Protein AF-0000000070736759 (afdb_homodimer)

Organism: Phytophthora sojae (strain P6497) (NCBI:txid1094619)

Foldseek 3Di:
DQFFCPDPVNVVLQVLQCVLVVADGDRDADDDDRNVSRQCLWFAALVVVLVSRLVVQQPDPSQQCHEAEEDAEQRLLSVLCCQQPPCGVHHAYYAYALYLNQAAQFAFLQACVDVVRLVVSVVCVVPLQDPVNNNTTHNSLRHDHLQPNVSCCVGRHRNVLSLQVDPPFDQSLQVRVLNHQAYEQEFEPAERGGVPSLSSLPKDAHRNDSSDDIGHNCRDPCNVVVRRNSVVCVVVVRYHYHYDHHYGPDDDSVVVSVVCVVTVDPPPPPD/DQFFCPDPVNVVLQVLQCVLVVADGDRDADDDDRNVSRQCLWFAALVVVLVSRLVVQQPDPSQQCHEAEEDAEQRLLSVLCCQQPPCGVHHAYYAYALYLNQAAQFAFLQACVDVVRLVVSVVCVVPLQDPVNNNTTHNSLRHDHLQPNVSCCVGRHRNVLSLQVDPPFDQSLQVRVLNHQAYEQEFEPAERGGVPSLSSLPKDAHRNDSSDDIGHNCRDPCNVVVRRNSVVCVVVVRYHYHYDHHYGPDDDSVVVSVVCVVTVDDPPPPD

Nearest PDB structures (foldseek):
  1exw-assembly1_A  TM=9.669E-01  e=1.030E-27  Bos taurus
  3gro-assembly1_B  TM=9.208E-01  e=7.139E-29  Homo sapiens
  1pja-assembly1_A  TM=8.407E-01  e=1.582E-15  Homo sapiens
  1a88-assembly1_C  TM=4.269E-01  e=1.007E-01  Streptomyces lividans
  8jgm-assembly1_F  TM=2.246E-01  e=5.727E-01  Arabidopsis thaliana

Secondary structure (DSSP, 8-state):
----TTSHHHHHHHHHHHHHHTS------SSSSHHHHHHHHHHS-HHHHHHHHHHHHHH-GGGTT-EEEEEETTHHHHHHHHHHHT-SSPEEEEEEES--TT-BSS-TT--TTSHHHHHHHHHHHHHTTSHHHHHH-GGGGGB--TT-HHHHHHH-SSHHHHTT-SSS--HHHHHHHTT-SEEEEEEETT-SSSSSGGGGGT-EEPTTSSS--EE-GGGSHHHHTTSSSHHHHHHTT-EEEEEESSSTT---HHHHHHHHHHHHS------/----TTSHHHHHHHHHHHHHHTS------SSSSHHHHHHHHHHS-HHHHHHHHHHHHHH-GGGTT-EEEEEETTHHHHHHHHHHHT-SSPEEEEEEES--TT-BSS-TT--TTSHHHHHHHHHHHHHTTSHHHHHH-GGGGGB--TT-HHHHHHH--SHHHHTT-SSS--HHHHHHHTT-SEEEEEEETT-SSSSSGGGGGT-EEPTTSSS--EE-GGGSHHHHTTSSSHHHHHHTT-EEEEEESSSTT---HHHHHHHHHHHHS------

pLDDT: mean 93.81, std 9.5, range [29.88, 98.94]

Sequence (542 aa):
MGDAAGNGGMVRIQKAIAEHLGVYVASVQLGDSVSEDVENSFFVTMNNQTDWFAKIVREDPRLTKGFNAVGFSQGNLLIRAYIERFNDPPAHNFISFHGPLAGVGGLPRCSPLNFICKEIDKLIGEAVYTQRVQDRIAQANYFRDPLRIEAYLKHAQFLPDLNNEKTPINQTYKDNFTKLQSLVLVRANKDTQVFPKESEWFGMYQDGDPYKTVLGFNETRWYQEDLFGLRTLDKAGKVHFLSTDGDHLRFSVEFLLGVVDKYFRPQIVTSMGDAAGNGGMVRIQKAIAEHLGVYVASVQLGDSVSEDVENSFFVTMNNQTDWFAKIVREDPRLTKGFNAVGFSQGNLLIRAYIERFNDPPAHNFISFHGPLAGVGGLPRCSPLNFICKEIDKLIGEAVYTQRVQDRIAQANYFRDPLRIEAYLKHAQFLPDLNNEKTPINQTYKDNFTKLQSLVLVRANKDTQVFPKESEWFGMYQDGDPYKTVLGFNETRWYQEDLFGLRTLDKAGKVHFLSTDGDHLRFSVEFLLGVVDKYFRPQIVTS

InterPro domains:
  IPR002472 Palmitoyl protein thioesterase [PR00414] (24-43)
  IPR002472 Palmitoyl protein thioesterase [PR00414] (64-80)
  IPR002472 Palmitoyl protein thioesterase [PR00414] (142-161)
  IPR002472 Palmitoyl protein thioesterase [PR00414] (195-213)
  IPR002472 Palmitoyl protein thioesterase [PR00414] (241-259)
  IPR029058 Alpha/Beta hydrolase fold [G3DSA:3.40.50.1820] (1-269)
  IPR029058 Alpha/Beta hydrolase fold [SSF53474] (3-263)

Radius of gyration: 27.68 Å; Cα contacts (8 Å, |Δi|>4): 1070; chains: 2; bounding box: 43×98×60 Å

Solvent-accessible surface area (backbone atoms only — not comparable to full-atom values): 27743 Å² total; per-residue (Å²): 118,60,68,26,43,67,34,69,70,44,45,51,49,48,50,50,50,23,64,70,70,70,48,92,67,86,72,80,57,61,59,93,42,50,67,44,15,22,48,35,57,42,46,37,29,55,58,58,52,29,53,52,50,48,50,53,50,54,69,34,78,89,32,62,90,29,41,73,43,75,28,51,30,62,48,23,49,38,53,51,46,33,32,27,73,63,36,65,44,36,55,40,26,41,36,28,40,42,12,49,65,53,23,29,54,39,55,63,72,31,55,51,84,38,66,66,35,32,53,51,35,53,55,45,58,73,46,38,44,39,69,69,41,30,59,44,30,14,66,34,18,33,49,47,43,29,80,40,51,69,53,37,65,73,46,34,41,52,41,39,62,71,51,32,72,49,86,77,66,55,65,57,26,21,62,39,44,49,60,40,64,32,39,35,28,28,27,31,71,49,32,49,51,43,27,51,48,48,3,22,54,50,5,39,52,35,76,73,31,91,67,72,50,69,34,47,51,76,66,32,66,42,30,69,66,37,38,36,19,55,37,59,31,42,76,69,68,25,56,41,83,48,70,37,79,33,37,65,92,43,73,53,69,68,57,51,51,52,53,47,55,66,66,66,47,77,76,75,71,77,123,114,59,68,25,44,67,35,68,71,43,44,51,49,48,50,50,51,22,64,72,70,71,48,91,68,86,72,80,56,59,59,93,44,49,67,43,15,22,48,35,55,42,46,36,29,54,60,58,51,28,52,52,51,47,52,54,50,54,68,34,79,89,33,61,91,27,42,74,44,74,27,51,33,62,49,23,48,38,53,51,47,33,34,27,74,66,36,65,45,36,55,40,27,40,37,27,40,42,11,49,66,52,24,27,53,39,55,62,71,30,56,53,83,39,66,68,35,34,53,51,35,53,56,46,56,73,47,39,44,39,69,68,42,31,60,43,28,16,66,34,19,34,48,44,42,29,79,41,51,67,54,36,64,72,46,34,41,54,39,38,62,71,51,32,71,48,87,77,66,53,64,57,26,20,63,38,43,47,60,39,64,32,38,36,29,26,26,31,72,48,33,49,53,42,27,50,47,48,3,21,55,50,4,38,53,35,76,72,31,89,69,73,50,69,34,46,51,75,64,31,66,44,31,70,66,37,40,37,19,56,37,60,31,43,75,70,68,26,56,41,85,48,72,37,80,33,38,66,93,44,74,54,69,66,57,52,51,51,53,47,54,65,65,66,45,78,76,76,71,77,123

Structure (mmCIF, N/CA/C/O backbone):
data_AF-0000000070736759-model_v1
#
loop_
_entity.id
_entity.type
_entity.pdbx_description
1 polymer 'Palmitoyl-protein thioesterase 1'
#
loop_
_atom_site.group_PDB
_atom_site.id
_atom_site.type_symbol
_atom_site.label_atom_id
_atom_site.label_alt_id
_atom_site.label_comp_id
_atom_site.label_asym_id
_atom_site.label_entity_id
_atom_site.label_seq_id
_atom_site.pdbx_PDB_ins_code
_atom_site.Cartn_x
_atom_site.Cartn_y
_atom_site.Cartn_z
_atom_site.occupancy
_atom_site.B_iso_or_equiv
_atom_site.auth_seq_id
_atom_site.auth_comp_id
_atom_site.auth_asym_id
_atom_site.auth_atom_id
_atom_site.pdbx_PDB_model_num
ATOM 1 N N . MET A 1 1 ? 4.504 10.898 4.738 1 54.69 1 MET A N 1
ATOM 2 C CA . MET A 1 1 ? 4.727 9.82 5.695 1 54.69 1 MET A CA 1
ATOM 3 C C . MET A 1 1 ? 6.188 9.375 5.684 1 54.69 1 MET A C 1
ATOM 5 O O . MET A 1 1 ? 6.844 9.422 4.645 1 54.69 1 MET A O 1
ATOM 9 N N . GLY A 1 2 ? 6.633 9.359 6.891 1 56.09 2 GLY A N 1
ATOM 10 C CA . GLY A 1 2 ? 7.891 8.648 7.039 1 56.09 2 GLY A CA 1
ATOM 11 C C . GLY A 1 2 ? 9.109 9.555 6.957 1 56.09 2 GLY A C 1
ATOM 12 O O . GLY A 1 2 ? 10.242 9.078 6.934 1 56.09 2 GLY A O 1
ATOM 13 N N . ASP A 1 3 ? 8.852 10.75 6.754 1 69.62 3 ASP A N 1
ATOM 14 C CA . ASP A 1 3 ? 10.047 11.586 6.812 1 69.62 3 ASP A CA 1
ATOM 15 C C . ASP A 1 3 ? 10.352 12 8.25 1 69.62 3 ASP A C 1
ATOM 17 O O . ASP A 1 3 ? 9.5 11.898 9.133 1 69.62 3 ASP A O 1
ATOM 21 N N . ALA A 1 4 ? 11.633 12.156 8.547 1 73.88 4 ALA A N 1
ATOM 22 C CA . ALA A 1 4 ? 12.125 12.539 9.867 1 73.88 4 ALA A CA 1
ATOM 23 C C . ALA A 1 4 ? 12.867 13.875 9.805 1 73.88 4 ALA A C 1
ATOM 25 O O . ALA A 1 4 ? 13.555 14.164 8.828 1 73.88 4 ALA A O 1
ATOM 26 N N . ALA A 1 5 ? 12.711 14.547 10.852 1 80 5 ALA A N 1
ATOM 27 C CA . ALA A 1 5 ? 13.367 15.844 10.984 1 80 5 ALA A CA 1
ATOM 28 C C . ALA A 1 5 ? 14.867 15.727 10.734 1 80 5 ALA A C 1
ATOM 30 O O . ALA A 1 5 ? 15.484 16.641 10.172 1 80 5 ALA A O 1
ATOM 31 N N . GLY A 1 6 ? 15.359 14.633 11.07 1 79.12 6 GLY A N 1
ATOM 32 C CA . GLY A 1 6 ? 16.797 14.453 10.984 1 79.12 6 GLY A CA 1
ATOM 33 C C . GLY A 1 6 ? 17.25 13.844 9.672 1 79.12 6 GLY A C 1
ATOM 34 O O . GLY A 1 6 ? 18.438 13.586 9.469 1 79.12 6 GLY A O 1
ATOM 35 N N . ASN A 1 7 ? 16.344 13.57 8.852 1 82.38 7 ASN A N 1
ATOM 36 C CA . ASN A 1 7 ? 16.75 13.047 7.551 1 82.38 7 ASN A CA 1
ATOM 37 C C . ASN A 1 7 ? 17.484 14.094 6.727 1 82.38 7 ASN A C 1
ATOM 39 O O . ASN A 1 7 ? 17.297 15.297 6.914 1 82.38 7 ASN A O 1
ATOM 43 N N . GLY A 1 8 ? 18.359 13.68 5.832 1 81.06 8 GLY A N 1
ATOM 44 C CA . GLY A 1 8 ? 19.219 14.562 5.051 1 81.06 8 GLY A CA 1
ATOM 45 C C . GLY A 1 8 ? 18.453 15.68 4.367 1 81.06 8 GLY A C 1
ATOM 46 O O . GLY A 1 8 ? 18.875 16.844 4.402 1 81.06 8 GLY A O 1
ATOM 47 N N . GLY A 1 9 ? 17.422 15.367 3.752 1 83.19 9 GLY A N 1
ATOM 48 C CA . GLY A 1 9 ? 16.625 16.375 3.08 1 83.19 9 GLY A CA 1
ATOM 49 C C . GLY A 1 9 ? 16.109 17.453 4.016 1 83.19 9 GLY A C 1
ATOM 50 O O . GLY A 1 9 ? 16.219 18.641 3.715 1 83.19 9 GLY A O 1
ATOM 51 N N . MET A 1 10 ? 15.672 17.094 5.18 1 87.81 10 MET A N 1
ATOM 52 C CA . MET A 1 10 ? 15.125 18.047 6.145 1 87.81 10 MET A CA 1
ATOM 53 C C . MET A 1 10 ? 16.234 18.891 6.758 1 87.81 10 MET A C 1
ATOM 55 O O . MET A 1 10 ? 16.047 20.094 7.008 1 87.81 10 MET A O 1
ATOM 59 N N . VAL A 1 11 ? 17.312 18.297 7.051 1 89 11 VAL A N 1
ATOM 60 C CA . VAL A 1 11 ? 18.453 19.031 7.59 1 89 11 VAL A CA 1
ATOM 61 C C . VAL A 1 11 ? 18.891 20.094 6.59 1 89 11 VAL A C 1
ATOM 63 O O . VAL A 1 11 ? 19.203 21.234 6.973 1 89 11 VAL A O 1
ATOM 66 N N . ARG A 1 12 ? 18.984 19.703 5.383 1 90.38 12 ARG A N 1
ATOM 67 C CA . ARG A 1 12 ? 19.359 20.641 4.332 1 90.38 12 ARG A CA 1
ATOM 68 C C . ARG A 1 12 ? 18.375 21.812 4.27 1 90.38 12 ARG A C 1
ATOM 70 O O . ARG A 1 12 ? 18.781 22.969 4.109 1 90.38 12 ARG A O 1
ATOM 77 N N . ILE A 1 13 ? 17.156 21.547 4.363 1 93.12 13 ILE A N 1
ATOM 78 C CA . ILE A 1 13 ? 16.109 22.562 4.324 1 93.12 13 ILE A CA 1
ATOM 79 C C . ILE A 1 13 ? 16.25 23.5 5.527 1 93.12 13 ILE A C 1
ATOM 81 O O . ILE A 1 13 ? 16.188 24.719 5.387 1 93.12 13 ILE A O 1
ATOM 85 N N . GLN A 1 14 ? 16.406 22.891 6.695 1 93.81 14 GLN A N 1
ATOM 86 C CA . GLN A 1 14 ? 16.578 23.672 7.914 1 93.81 14 GLN A CA 1
ATOM 87 C C . GLN A 1 14 ? 17.75 24.641 7.777 1 93.81 14 GLN A C 1
ATOM 89 O O . GLN A 1 14 ? 17.625 25.828 8.078 1 93.81 14 GLN A O 1
ATOM 94 N N . LYS A 1 15 ? 18.828 24.172 7.312 1 94.88 15 LYS A N 1
ATOM 95 C CA . LYS A 1 15 ? 20.031 24.984 7.156 1 94.88 15 LYS A CA 1
ATOM 96 C C . LYS A 1 15 ? 19.828 26.078 6.117 1 94.88 15 LYS A C 1
ATOM 98 O O . LYS A 1 15 ? 20.25 27.219 6.316 1 94.88 15 LYS A O 1
ATOM 103 N N . ALA A 1 16 ? 19.219 25.703 5.066 1 95.69 16 ALA A N 1
ATOM 104 C CA . ALA A 1 16 ? 18.984 26.656 3.99 1 95.69 16 ALA A CA 1
ATOM 105 C C . ALA A 1 16 ? 18.141 27.828 4.473 1 95.69 16 ALA A C 1
ATOM 107 O O . ALA A 1 16 ? 18.438 28.984 4.176 1 95.69 16 ALA A O 1
ATOM 108 N N . ILE A 1 17 ? 17.109 27.531 5.176 1 95.38 17 ILE A N 1
ATOM 109 C CA . ILE A 1 17 ? 16.234 28.578 5.68 1 95.38 17 ILE A CA 1
ATOM 110 C C . ILE A 1 17 ? 16.969 29.438 6.699 1 95.38 17 ILE A C 1
ATOM 112 O O . ILE A 1 17 ? 16.906 30.672 6.656 1 95.38 17 ILE A O 1
ATOM 116 N N . ALA A 1 18 ? 17.688 28.781 7.641 1 95.62 18 ALA A N 1
ATOM 117 C CA . ALA A 1 18 ? 18.422 29.484 8.68 1 95.62 18 ALA A CA 1
ATOM 118 C C . ALA A 1 18 ? 19.438 30.453 8.078 1 95.62 18 ALA A C 1
ATOM 120 O O . ALA A 1 18 ? 19.531 31.594 8.508 1 95.62 18 ALA A O 1
ATOM 121 N N . GLU A 1 19 ? 20.125 29.984 7.129 1 95.75 19 GLU A N 1
ATOM 122 C CA . GLU A 1 19 ? 21.141 30.797 6.473 1 95.75 19 GLU A CA 1
ATOM 123 C C . GLU A 1 19 ? 20.5 31.922 5.664 1 95.75 19 GLU A C 1
ATOM 125 O O . GLU A 1 19 ? 20.984 33.062 5.664 1 95.75 19 GLU A O 1
ATOM 130 N N . HIS A 1 20 ? 19.5 31.594 5.02 1 94.62 20 HIS A N 1
ATOM 131 C CA . HIS A 1 20 ? 18.844 32.562 4.133 1 94.62 20 HIS A CA 1
ATOM 132 C C . HIS A 1 20 ? 18.203 33.688 4.918 1 94.62 20 HIS A C 1
ATOM 134 O O . HIS A 1 20 ? 18.297 34.844 4.516 1 94.62 20 HIS A O 1
ATOM 140 N N . LEU A 1 21 ? 17.578 33.438 6.012 1 94.62 21 LEU A N 1
ATOM 141 C CA . LEU A 1 21 ? 16.859 34.438 6.793 1 94.62 21 LEU A CA 1
ATOM 142 C C . LEU A 1 21 ? 17.734 34.938 7.93 1 94.62 21 LEU A C 1
ATOM 144 O O . LEU A 1 21 ? 17.422 36 8.523 1 94.62 21 LEU A O 1
ATOM 148 N N . GLY A 1 22 ? 18.797 34.25 8.281 1 94.38 22 GLY A N 1
ATOM 149 C CA . GLY A 1 22 ? 19.641 34.625 9.406 1 94.38 22 GLY A CA 1
ATOM 150 C C . GLY A 1 22 ? 18.953 34.5 10.742 1 94.38 22 GLY A C 1
ATOM 151 O O . GLY A 1 22 ? 19.062 35.375 11.602 1 94.38 22 GLY A O 1
ATOM 152 N N . VAL A 1 23 ? 18.156 33.438 10.852 1 94.19 23 VAL A N 1
ATOM 153 C CA . VAL A 1 23 ? 17.375 33.25 12.078 1 94.19 23 VAL A CA 1
ATOM 154 C C . VAL A 1 23 ? 17.578 31.844 12.625 1 94.19 23 VAL A C 1
ATOM 156 O O . VAL A 1 23 ? 18.156 30.984 11.961 1 94.19 23 VAL A O 1
ATOM 159 N N . TYR A 1 24 ? 17.094 31.641 13.836 1 95.75 24 TYR A N 1
ATOM 160 C CA . TYR A 1 24 ? 17.031 30.312 14.453 1 95.75 24 TYR A CA 1
ATOM 161 C C . TYR A 1 24 ? 15.922 29.484 13.828 1 95.75 24 TYR A C 1
ATOM 163 O O . TYR A 1 24 ? 14.805 29.969 13.641 1 95.75 24 TYR A O 1
ATOM 171 N N . VAL A 1 25 ? 16.266 28.328 13.453 1 95.5 25 VAL A N 1
ATOM 172 C CA . VAL A 1 25 ? 15.289 27.391 12.922 1 95.5 25 VAL A CA 1
ATOM 173 C C . VAL A 1 25 ? 15.32 26.094 13.719 1 95.5 25 VAL A C 1
ATOM 175 O O . VAL A 1 25 ? 16.359 25.422 13.789 1 95.5 25 VAL A O 1
ATOM 178 N N . ALA A 1 26 ? 14.188 25.766 14.312 1 94.19 26 ALA A N 1
ATOM 179 C CA . ALA A 1 26 ? 14.039 24.5 15.031 1 94.19 26 ALA A CA 1
ATOM 180 C C . ALA A 1 26 ? 13.438 23.422 14.125 1 94.19 26 ALA A C 1
ATOM 182 O O . ALA A 1 26 ? 12.445 23.672 13.438 1 94.19 26 ALA A O 1
ATOM 183 N N . SER A 1 27 ? 14.094 22.312 14.023 1 92.44 27 SER A N 1
ATOM 184 C CA . SER A 1 27 ? 13.508 21.125 13.414 1 92.44 27 SER A CA 1
ATOM 185 C C . SER A 1 27 ? 12.938 20.172 14.461 1 92.44 27 SER A C 1
ATOM 187 O O . SER A 1 27 ? 13.68 19.641 15.289 1 92.44 27 SER A O 1
ATOM 189 N N . VAL A 1 28 ? 11.68 19.953 14.445 1 91.62 28 VAL A N 1
ATOM 190 C CA . VAL A 1 28 ? 11.023 19.219 15.523 1 91.62 28 VAL A CA 1
ATOM 191 C C . VAL A 1 28 ? 11.039 17.734 15.219 1 91.62 28 VAL A C 1
ATOM 193 O O . VAL A 1 28 ? 10.398 17.281 14.266 1 91.62 28 VAL A O 1
ATOM 196 N N . GLN A 1 29 ? 11.742 17.016 15.945 1 89.81 29 GLN A N 1
ATOM 197 C CA . GLN A 1 29 ? 11.836 15.562 15.906 1 89.81 29 GLN A CA 1
ATOM 198 C C . GLN A 1 29 ? 10.992 14.922 17.016 1 89.81 29 GLN A C 1
ATOM 200 O O . GLN A 1 29 ? 11.133 15.273 18.188 1 89.81 29 GLN A O 1
ATOM 205 N N . LEU A 1 30 ? 10.148 14.094 16.688 1 92.69 30 LEU A N 1
ATOM 206 C CA . LEU A 1 30 ? 9.328 13.391 17.656 1 92.69 30 LEU A CA 1
ATOM 207 C C . LEU A 1 30 ? 9.914 12.023 17.984 1 92.69 30 LEU A C 1
ATOM 209 O O . LEU A 1 30 ? 9.5 11.016 17.406 1 92.69 30 LEU A O 1
ATOM 213 N N . GLY A 1 31 ? 10.672 11.922 18.922 1 90.38 31 GLY A N 1
ATOM 214 C CA . GLY A 1 31 ? 11.453 10.758 19.312 1 90.38 31 GLY A CA 1
ATOM 215 C C . GLY A 1 31 ? 12.922 11.07 19.531 1 90.38 31 GLY A C 1
ATOM 216 O O . GLY A 1 31 ? 13.367 12.195 19.266 1 90.38 31 GLY A O 1
ATOM 217 N N . ASP A 1 32 ? 13.695 10.086 19.875 1 90.25 32 ASP A N 1
ATOM 218 C CA . ASP A 1 32 ? 15.062 10.32 20.312 1 90.25 32 ASP A CA 1
ATOM 219 C C . ASP A 1 32 ? 16.062 10.062 19.188 1 90.25 32 ASP A C 1
ATOM 221 O O . ASP A 1 32 ? 17.266 10.227 19.359 1 90.25 32 ASP A O 1
ATOM 225 N N . SER A 1 33 ? 15.617 9.625 18.078 1 90.31 33 SER A N 1
ATOM 226 C CA . SER A 1 33 ? 16.469 9.344 16.938 1 90.31 33 SER A CA 1
ATOM 227 C C . SER A 1 33 ? 15.711 9.539 15.625 1 90.31 33 SER A C 1
ATOM 229 O O . SER A 1 33 ? 14.484 9.688 15.625 1 90.31 33 SER A O 1
ATOM 231 N N . VAL A 1 34 ? 16.438 9.586 14.57 1 86.94 34 VAL A N 1
ATOM 232 C CA . VAL A 1 34 ? 15.844 9.711 13.242 1 86.94 34 VAL A CA 1
ATOM 233 C C . VAL A 1 34 ? 14.914 8.523 12.977 1 86.94 34 VAL A C 1
ATOM 235 O O . VAL A 1 34 ? 13.789 8.703 12.5 1 86.94 34 VAL A O 1
ATOM 238 N N . SER A 1 35 ? 15.344 7.391 13.328 1 85.12 35 SER A N 1
ATOM 239 C CA . SER A 1 35 ? 14.562 6.176 13.125 1 85.12 35 SER A CA 1
ATOM 240 C C . SER A 1 35 ? 13.273 6.211 13.945 1 85.12 35 SER A C 1
ATOM 242 O O . SER A 1 35 ? 12.211 5.832 13.453 1 85.12 35 SER A O 1
ATOM 244 N N . GLU A 1 36 ? 13.391 6.586 15.133 1 88.94 36 GLU A N 1
ATOM 245 C CA . GLU A 1 36 ? 12.211 6.66 15.992 1 88.94 36 GLU A CA 1
ATOM 246 C C . GLU A 1 36 ? 11.227 7.715 15.492 1 88.94 36 GLU A C 1
ATOM 248 O O . GLU A 1 36 ? 10.016 7.543 15.609 1 88.94 36 GLU A O 1
ATOM 253 N N . ASP A 1 37 ? 11.766 8.797 15.023 1 91.81 37 ASP A N 1
ATOM 254 C CA . ASP A 1 37 ? 10.922 9.844 14.461 1 91.81 37 ASP A CA 1
ATOM 255 C C . ASP A 1 37 ? 10.086 9.305 13.297 1 91.81 37 ASP A C 1
ATOM 257 O O . ASP A 1 37 ? 8.883 9.555 13.227 1 91.81 37 ASP A O 1
ATOM 261 N N . VAL A 1 38 ? 10.695 8.547 12.469 1 89.12 38 VAL A N 1
ATOM 262 C CA . VAL A 1 38 ? 10 7.938 11.344 1 89.12 38 VAL A CA 1
ATOM 263 C C . VAL A 1 38 ? 8.93 6.973 11.859 1 89.12 38 VAL A C 1
ATOM 265 O O . VAL A 1 38 ? 7.777 7.027 11.422 1 89.12 38 VAL A O 1
ATOM 268 N N . GLU A 1 39 ? 9.328 6.109 12.766 1 88.69 39 GLU A N 1
ATOM 269 C CA . GLU A 1 39 ? 8.398 5.137 13.328 1 88.69 39 GLU A CA 1
ATOM 270 C C . GLU A 1 39 ? 7.195 5.824 13.969 1 88.69 39 GLU A C 1
ATOM 272 O O . GLU A 1 39 ? 6.055 5.41 13.766 1 88.69 39 GLU A O 1
ATOM 277 N N . ASN A 1 40 ? 7.516 6.844 14.711 1 92.25 40 ASN A N 1
ATOM 278 C CA . ASN A 1 40 ? 6.453 7.555 15.414 1 92.25 40 ASN A CA 1
ATOM 279 C C . ASN A 1 40 ? 5.496 8.242 14.445 1 92.25 40 ASN A C 1
ATOM 281 O O . ASN A 1 40 ? 4.301 8.352 14.719 1 92.25 40 ASN A O 1
ATOM 285 N N . SER A 1 41 ? 6.055 8.656 13.367 1 93.81 41 SER A N 1
ATOM 286 C CA . SER A 1 41 ? 5.207 9.305 12.367 1 93.81 41 SER A CA 1
ATOM 287 C C . SER A 1 41 ? 4.172 8.328 11.812 1 93.81 41 SER A C 1
ATOM 289 O O . SER A 1 41 ? 3.152 8.75 11.258 1 93.81 41 SER A O 1
ATOM 291 N N . PHE A 1 42 ? 4.344 7.027 12.023 1 92.75 42 PHE A N 1
ATOM 292 C CA . PHE A 1 42 ? 3.424 6.02 11.516 1 92.75 42 PHE A CA 1
ATOM 293 C C . PHE A 1 42 ? 2.586 5.434 12.648 1 92.75 42 PHE A C 1
ATOM 295 O O . PHE A 1 42 ? 1.412 5.109 12.453 1 92.75 42 PHE A O 1
ATOM 302 N N . PHE A 1 43 ? 3.168 5.309 13.844 1 93.06 43 PHE A N 1
ATOM 303 C CA . PHE A 1 43 ? 2.566 4.371 14.781 1 93.06 43 PHE A CA 1
ATOM 304 C C . PHE A 1 43 ? 2.205 5.07 16.094 1 93.06 43 PHE A C 1
ATOM 306 O O . PHE A 1 43 ? 1.794 4.426 17.047 1 93.06 43 PHE A O 1
ATOM 313 N N . VAL A 1 44 ? 2.453 6.336 16.156 1 95.44 44 VAL A N 1
ATOM 314 C CA . VAL A 1 44 ? 1.936 7.156 17.234 1 95.44 44 VAL A CA 1
ATOM 315 C C . VAL A 1 44 ? 0.756 7.992 16.75 1 95.44 44 VAL A C 1
ATOM 317 O O . VAL A 1 44 ? 0.802 8.547 15.641 1 95.44 44 VAL A O 1
ATOM 320 N N . THR A 1 45 ? -0.301 8.039 17.5 1 97.62 45 THR A N 1
ATOM 321 C CA . THR A 1 45 ? -1.514 8.734 17.078 1 97.62 45 THR A CA 1
ATOM 322 C C . THR A 1 45 ? -1.229 10.203 16.781 1 97.62 45 THR A C 1
ATOM 324 O O . THR A 1 45 ? -0.337 10.797 17.391 1 97.62 45 THR A O 1
ATOM 327 N N . MET A 1 46 ? -1.988 10.781 15.93 1 98.12 46 MET A N 1
ATOM 328 C CA . MET A 1 46 ? -1.816 12.188 15.594 1 98.12 46 MET A CA 1
ATOM 329 C C . MET A 1 46 ? -2.01 13.07 16.828 1 98.12 46 MET A C 1
ATOM 331 O O . MET A 1 46 ? -1.335 14.086 16.969 1 98.12 46 MET A O 1
ATOM 335 N N . ASN A 1 47 ? -2.934 12.688 17.688 1 98.56 47 ASN A N 1
ATOM 336 C CA . ASN A 1 47 ? -3.129 13.438 18.922 1 98.56 47 ASN A CA 1
ATOM 337 C C . ASN A 1 47 ? -1.867 13.445 19.781 1 98.56 47 ASN A C 1
ATOM 339 O O . ASN A 1 47 ? -1.435 14.5 20.25 1 98.56 47 ASN A O 1
ATOM 343 N N . ASN A 1 48 ? -1.289 12.266 19.969 1 98.31 48 ASN A N 1
ATOM 344 C CA . ASN A 1 48 ? -0.074 12.188 20.766 1 98.31 48 ASN A CA 1
ATOM 345 C C . ASN A 1 48 ? 1.085 12.93 20.109 1 98.31 48 ASN A C 1
ATOM 347 O O . ASN A 1 48 ? 1.861 13.602 20.797 1 98.31 48 ASN A O 1
ATOM 351 N N . GLN A 1 49 ? 1.233 12.82 18.859 1 97.5 49 GLN A N 1
ATOM 352 C CA . GLN A 1 49 ? 2.264 13.562 18.141 1 97.5 49 GLN A CA 1
ATOM 353 C C . GLN A 1 49 ? 2.094 15.062 18.344 1 97.5 49 GLN A C 1
ATOM 355 O O . GLN A 1 49 ? 3.074 15.781 18.547 1 97.5 49 GLN A O 1
ATOM 360 N N . THR A 1 50 ? 0.866 15.508 18.266 1 98.31 50 THR A N 1
ATOM 361 C CA . THR A 1 50 ? 0.57 16.922 18.453 1 98.31 50 THR A CA 1
ATOM 362 C C . THR A 1 50 ? 0.971 17.375 19.859 1 98.31 50 THR A C 1
ATOM 364 O O . THR A 1 50 ? 1.57 18.438 20.031 1 98.31 50 THR A O 1
ATOM 367 N N . ASP A 1 51 ? 0.64 16.578 20.812 1 98.31 51 ASP A N 1
ATOM 368 C CA . ASP A 1 51 ? 1.001 16.891 22.203 1 98.31 51 ASP A CA 1
ATOM 369 C C . ASP A 1 51 ? 2.516 17 22.359 1 98.31 51 ASP A C 1
ATOM 371 O O . ASP A 1 51 ? 3.016 17.891 23.031 1 98.31 51 ASP A O 1
ATOM 375 N N . TRP A 1 52 ? 3.209 16.062 21.812 1 97.56 52 TRP A N 1
ATOM 376 C CA . TRP A 1 52 ? 4.664 16.094 21.875 1 97.56 52 TRP A CA 1
ATOM 377 C C . TRP A 1 52 ? 5.223 17.328 21.188 1 97.56 52 TRP A C 1
ATOM 379 O O . TRP A 1 52 ? 6.125 17.984 21.703 1 97.56 52 TRP A O 1
ATOM 389 N N . PHE A 1 53 ? 4.727 17.609 20.031 1 97.38 53 PHE A N 1
ATOM 390 C CA . PHE A 1 53 ? 5.125 18.797 19.297 1 97.38 53 PHE A CA 1
ATOM 391 C C . PHE A 1 53 ? 4.93 20.047 20.156 1 97.38 53 PHE A C 1
ATOM 393 O O . PHE A 1 53 ? 5.84 20.875 20.266 1 97.38 53 PHE A O 1
ATOM 400 N N . ALA A 1 54 ? 3.771 20.203 20.734 1 98.19 54 ALA A N 1
ATOM 401 C CA . ALA A 1 54 ? 3.443 21.359 21.547 1 98.19 54 ALA A CA 1
ATOM 402 C C . ALA A 1 54 ? 4.402 21.5 22.734 1 98.19 54 ALA A C 1
ATOM 404 O O . ALA A 1 54 ? 4.836 22.594 23.078 1 98.19 54 ALA A O 1
ATOM 405 N N . LYS A 1 55 ? 4.684 20.359 23.312 1 97.69 55 LYS A N 1
ATOM 406 C CA . LYS A 1 55 ? 5.613 20.359 24.438 1 97.69 55 LYS A CA 1
ATOM 407 C C . LYS A 1 55 ? 6.992 20.844 24.016 1 97.69 55 LYS A C 1
ATOM 409 O O . LYS A 1 55 ? 7.598 21.688 24.688 1 97.69 55 LYS A O 1
ATOM 414 N N . ILE A 1 56 ? 7.473 20.375 22.938 1 96.62 56 ILE A N 1
ATOM 415 C CA . ILE A 1 56 ? 8.789 20.734 22.422 1 96.62 56 ILE A CA 1
ATOM 416 C C . ILE A 1 56 ? 8.828 22.234 22.125 1 96.62 56 ILE A C 1
ATOM 418 O O . ILE A 1 56 ? 9.781 22.922 22.5 1 96.62 56 ILE A O 1
ATOM 422 N N . VAL A 1 57 ? 7.828 22.75 21.469 1 97.25 57 VAL A N 1
ATOM 423 C CA . VAL A 1 57 ? 7.75 24.156 21.109 1 97.25 57 VAL A CA 1
ATOM 424 C C . VAL A 1 57 ? 7.711 25.031 22.359 1 97.25 57 VAL A C 1
ATOM 426 O O . VAL A 1 57 ? 8.43 26.016 22.453 1 97.25 57 VAL A O 1
ATOM 429 N N . ARG A 1 58 ? 6.945 24.594 23.297 1 96.88 58 ARG A N 1
ATOM 430 C CA . ARG A 1 58 ? 6.758 25.375 24.516 1 96.88 58 ARG A CA 1
ATOM 431 C C . ARG A 1 58 ? 8.047 25.438 25.328 1 96.88 58 ARG A C 1
ATOM 433 O O . ARG A 1 58 ? 8.32 26.422 26 1 96.88 58 ARG A O 1
ATOM 440 N N . GLU A 1 59 ? 8.828 24.391 25.234 1 97 59 GLU A N 1
ATOM 441 C CA . GLU A 1 59 ? 10.016 24.281 26.078 1 97 59 GLU A CA 1
ATOM 442 C C . GLU A 1 59 ? 11.227 24.938 25.422 1 97 59 GLU A C 1
ATOM 444 O O . GLU A 1 59 ? 12.266 25.109 26.047 1 97 59 GLU A O 1
ATOM 449 N N . ASP A 1 60 ? 11.141 25.328 24.203 1 96.75 60 ASP A N 1
ATOM 450 C CA . ASP A 1 60 ? 12.234 26 23.5 1 96.75 60 ASP A CA 1
ATOM 451 C C . ASP A 1 60 ? 12.25 27.5 23.828 1 96.75 60 ASP A C 1
ATOM 453 O O . ASP A 1 60 ? 11.391 28.25 23.375 1 96.75 60 ASP A O 1
ATOM 457 N N . PRO A 1 61 ? 13.219 27.953 24.5 1 96.69 61 PRO A N 1
ATOM 458 C CA . PRO A 1 61 ? 13.234 29.359 24.906 1 96.69 61 PRO A CA 1
ATOM 459 C C . PRO A 1 61 ? 13.352 30.328 23.734 1 96.69 61 PRO A C 1
ATOM 461 O O . PRO A 1 61 ? 12.992 31.5 23.844 1 96.69 61 PRO A O 1
ATOM 464 N N . ARG A 1 62 ? 13.805 29.875 22.594 1 96.31 62 ARG A N 1
ATOM 465 C CA . ARG A 1 62 ? 14.016 30.75 21.438 1 96.31 62 ARG A CA 1
ATOM 466 C C . ARG A 1 62 ? 12.719 30.938 20.656 1 96.31 62 ARG A C 1
ATOM 468 O O . ARG A 1 62 ? 12.656 31.781 19.766 1 96.31 62 ARG A O 1
ATOM 475 N N . LEU A 1 63 ? 11.57 30.188 21.109 1 96.94 63 LEU A N 1
ATOM 476 C CA . LEU A 1 63 ? 10.305 30.281 20.391 1 96.94 63 LEU A CA 1
ATOM 477 C C . LEU A 1 63 ? 9.242 30.969 21.234 1 96.94 63 LEU A C 1
ATOM 479 O O . LEU A 1 63 ? 8.094 31.109 20.797 1 96.94 63 LEU A O 1
ATOM 483 N N . THR A 1 64 ? 9.562 31.516 22.375 1 95.12 64 THR A N 1
ATOM 484 C CA . THR A 1 64 ? 8.609 31.953 23.375 1 95.12 64 THR A CA 1
ATOM 485 C C . THR A 1 64 ? 7.832 33.188 22.891 1 95.12 64 THR A C 1
ATOM 487 O O . THR A 1 64 ? 6.711 33.438 23.344 1 95.12 64 THR A O 1
ATOM 490 N N . LYS A 1 65 ? 8.352 34 22.078 1 94.25 65 LYS A N 1
ATOM 491 C CA . LYS A 1 65 ? 7.691 35.188 21.594 1 94.25 65 LYS A CA 1
ATOM 492 C C . LYS A 1 65 ? 6.895 34.938 20.328 1 94.25 65 LYS A C 1
ATOM 494 O O . LYS A 1 65 ? 6.371 35.844 19.703 1 94.25 65 LYS A O 1
ATOM 499 N N . GLY A 1 66 ? 6.867 33.688 19.938 1 96.88 66 GLY A N 1
ATOM 500 C CA . GLY A 1 66 ? 6.211 33.312 18.703 1 96.88 66 GLY A CA 1
ATOM 501 C C . GLY A 1 66 ? 7.184 32.844 17.625 1 96.88 66 GLY A C 1
ATOM 502 O O . GLY A 1 66 ? 8.398 32.969 17.797 1 96.88 66 GLY A O 1
ATOM 503 N N . PHE A 1 67 ? 6.648 32.312 16.578 1 97.12 67 PHE A N 1
ATOM 504 C CA . PHE A 1 67 ? 7.5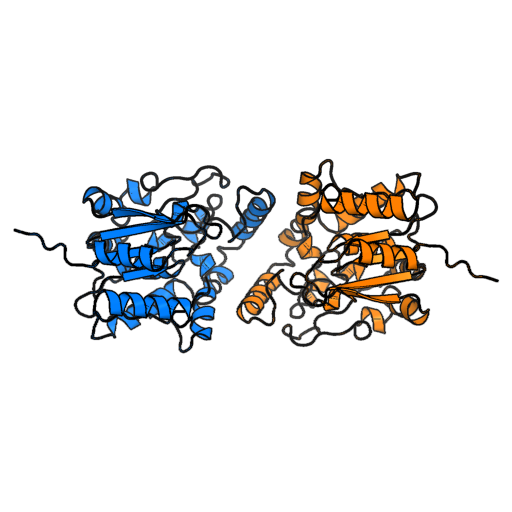08 31.766 15.523 1 97.12 67 PHE A CA 1
ATOM 505 C C . PHE A 1 67 ? 6.742 31.641 14.219 1 97.12 67 PHE A C 1
ATOM 507 O O . PHE A 1 67 ? 5.52 31.781 14.188 1 97.12 67 PHE A O 1
ATOM 514 N N . ASN A 1 68 ? 7.438 31.547 13.164 1 97.56 68 ASN A N 1
ATOM 515 C CA . ASN A 1 68 ? 6.902 31.141 11.867 1 97.56 68 ASN A CA 1
ATOM 516 C C . ASN A 1 68 ? 7.066 29.641 11.633 1 97.56 68 ASN A C 1
ATOM 518 O O . ASN A 1 68 ? 8.07 29.047 12.047 1 97.56 68 ASN A O 1
ATOM 522 N N . ALA A 1 69 ? 6.055 29.078 11.023 1 97.81 69 ALA A N 1
ATOM 523 C CA . ALA A 1 69 ? 6.082 27.625 10.867 1 97.81 69 ALA A CA 1
ATOM 524 C C . ALA A 1 69 ? 6.047 27.234 9.391 1 97.81 69 ALA A C 1
ATOM 526 O O . ALA A 1 69 ? 5.324 27.844 8.602 1 97.81 69 ALA A O 1
ATOM 527 N N . VAL A 1 70 ? 6.816 26.25 9.047 1 97.56 70 VAL A N 1
ATOM 528 C CA . VAL A 1 70 ? 6.754 25.578 7.762 1 97.56 70 VAL A CA 1
ATOM 529 C C . VAL A 1 70 ? 6.566 24.078 7.984 1 97.56 70 VAL A C 1
ATOM 531 O O . VAL A 1 70 ? 7.277 23.469 8.789 1 97.56 70 VAL A O 1
ATOM 534 N N . GLY A 1 71 ? 5.617 23.547 7.355 1 96.69 71 GLY A N 1
ATOM 535 C CA . GLY A 1 71 ? 5.375 22.109 7.461 1 96.69 71 GLY A CA 1
ATOM 536 C C . GLY A 1 71 ? 5.457 21.391 6.129 1 96.69 71 GLY A C 1
ATOM 537 O O . GLY A 1 71 ? 5.312 22.016 5.07 1 96.69 71 GLY A O 1
ATOM 538 N N . PHE A 1 72 ? 5.691 20.109 6.254 1 96.25 72 PHE A N 1
ATOM 539 C CA . PHE A 1 72 ? 5.773 19.25 5.078 1 96.25 72 PHE A CA 1
ATOM 540 C C . PHE A 1 72 ? 4.926 18 5.262 1 96.25 72 PHE A C 1
ATOM 542 O O . PHE A 1 72 ? 4.965 17.375 6.316 1 96.25 72 PHE A O 1
ATOM 549 N N . SER A 1 73 ? 4.145 17.641 4.234 1 96.69 73 SER A N 1
ATOM 550 C CA . SER A 1 73 ? 3.354 16.422 4.227 1 96.69 73 SER A CA 1
ATOM 551 C C . SER A 1 73 ? 2.555 16.266 5.516 1 96.69 73 SER A C 1
ATOM 553 O O . SER A 1 73 ? 1.796 17.156 5.891 1 96.69 73 SER A O 1
ATOM 555 N N . GLN A 1 74 ? 2.643 15.188 6.273 1 96.44 74 GLN A N 1
ATOM 556 C CA . GLN A 1 74 ? 1.904 14.906 7.5 1 96.44 74 GLN A CA 1
ATOM 557 C C . GLN A 1 74 ? 2.205 15.945 8.57 1 96.44 74 GLN A C 1
ATOM 559 O O . GLN A 1 74 ? 1.348 16.266 9.398 1 96.44 74 GLN A O 1
ATOM 564 N N . GLY A 1 75 ? 3.393 16.516 8.562 1 96.5 75 GLY A N 1
ATOM 565 C CA . GLY A 1 75 ? 3.779 17.516 9.547 1 96.5 75 GLY A CA 1
ATOM 566 C C . GLY A 1 75 ? 2.867 18.734 9.547 1 96.5 75 GLY A C 1
ATOM 567 O O . GLY A 1 75 ? 2.725 19.406 10.57 1 96.5 75 GLY A O 1
ATOM 568 N N . ASN A 1 76 ? 2.266 19 8.453 1 98.12 76 ASN A N 1
ATOM 569 C CA . ASN A 1 76 ? 1.358 20.141 8.359 1 98.12 76 ASN A CA 1
ATOM 570 C C . ASN A 1 76 ? 0.137 19.969 9.25 1 98.12 76 ASN A C 1
ATOM 572 O O . ASN A 1 76 ? -0.391 20.938 9.797 1 98.12 76 ASN A O 1
ATOM 576 N N . LEU A 1 77 ? -0.303 18.719 9.367 1 98.5 77 LEU A N 1
ATOM 577 C CA . LEU A 1 77 ? -1.436 18.438 10.242 1 98.5 77 LEU A CA 1
ATOM 578 C C . LEU A 1 77 ? -1.064 18.672 11.703 1 98.5 77 LEU A C 1
ATOM 580 O O . LEU A 1 77 ? -1.895 19.125 12.492 1 98.5 77 LEU A O 1
ATOM 584 N N . LEU A 1 78 ? 0.179 18.438 12.055 1 97.88 78 LEU A N 1
ATOM 585 C CA . LEU A 1 78 ? 0.638 18.688 13.414 1 97.88 78 LEU A CA 1
ATOM 586 C C . LEU A 1 78 ? 0.68 20.188 13.719 1 97.88 78 LEU A C 1
ATOM 588 O O . LEU A 1 78 ? 0.248 20.625 14.781 1 97.88 78 LEU A O 1
ATOM 592 N N . ILE A 1 79 ? 1.205 20.891 12.773 1 98.44 79 ILE A N 1
ATOM 593 C CA . ILE A 1 79 ? 1.303 22.328 12.945 1 98.44 79 ILE A CA 1
ATOM 594 C C . ILE A 1 79 ? -0.097 22.938 13.023 1 98.44 79 ILE A C 1
ATOM 596 O O . ILE A 1 79 ? -0.375 23.766 13.883 1 98.44 79 ILE A O 1
ATOM 600 N N . ARG A 1 80 ? -0.956 22.516 12.109 1 98.88 80 ARG A N 1
ATOM 601 C CA . ARG A 1 80 ? -2.338 22.984 12.156 1 98.88 80 ARG A CA 1
ATOM 602 C C . ARG A 1 80 ? -2.973 22.688 13.508 1 98.88 80 ARG A C 1
ATOM 604 O O . ARG A 1 80 ? -3.611 23.562 14.102 1 98.88 80 ARG A O 1
ATOM 611 N N . ALA A 1 81 ? -2.809 21.516 13.969 1 98.81 81 ALA A N 1
ATOM 612 C CA . ALA A 1 81 ? -3.391 21.109 15.242 1 98.81 81 ALA A CA 1
ATOM 613 C C . ALA A 1 81 ? -2.82 21.938 16.391 1 98.81 81 ALA A C 1
ATOM 615 O O . ALA A 1 81 ? -3.557 22.359 17.281 1 98.81 81 ALA A O 1
ATOM 616 N N . TYR A 1 82 ? -1.516 22.156 16.359 1 98.81 82 TYR A N 1
ATOM 617 C CA . TYR A 1 82 ? -0.885 23 17.359 1 98.81 82 TYR A CA 1
ATOM 618 C C . TYR A 1 82 ? -1.531 24.375 17.406 1 98.81 82 TYR A C 1
ATOM 620 O O . TYR A 1 82 ? -1.868 24.875 18.469 1 98.81 82 TYR A O 1
ATOM 628 N N . ILE A 1 83 ? -1.669 24.953 16.25 1 98.81 83 ILE A N 1
ATOM 629 C CA . ILE A 1 83 ? -2.213 26.297 16.156 1 98.81 83 ILE A CA 1
ATOM 630 C C . ILE A 1 83 ? -3.645 26.328 16.688 1 98.81 83 ILE A C 1
ATOM 632 O O . ILE A 1 83 ? -3.996 27.172 17.516 1 98.81 83 ILE A O 1
ATOM 636 N N . GLU A 1 84 ? -4.402 25.359 16.297 1 98.81 84 GLU A N 1
ATOM 637 C CA . GLU A 1 84 ? -5.812 25.344 16.672 1 98.81 84 GLU A CA 1
ATOM 638 C C . GLU A 1 84 ? -5.984 25.047 18.156 1 98.81 84 GLU A C 1
ATOM 640 O O . GLU A 1 84 ? -6.785 25.688 18.828 1 98.81 84 GLU A O 1
ATOM 645 N N . ARG A 1 85 ? -5.207 24.188 18.688 1 98.5 85 ARG A N 1
ATOM 646 C CA . ARG A 1 85 ? -5.457 23.672 20.031 1 98.5 85 ARG A CA 1
ATOM 647 C C . ARG A 1 85 ? -4.699 24.469 21.094 1 98.5 85 ARG A C 1
ATOM 649 O O . ARG A 1 85 ? -5.141 24.562 22.234 1 98.5 85 ARG A O 1
ATOM 656 N N . PHE A 1 86 ? -3.551 24.969 20.766 1 98.12 86 PHE A N 1
ATOM 657 C CA . PHE A 1 86 ? -2.66 25.562 21.75 1 98.12 86 PHE A CA 1
ATOM 658 C C . PHE A 1 86 ? -2.285 26.984 21.344 1 98.12 86 PHE A C 1
ATOM 660 O O . PHE A 1 86 ? -2.857 27.953 21.859 1 98.12 86 PHE A O 1
ATOM 667 N N . ASN A 1 87 ? -1.555 27.078 20.391 1 98.38 87 ASN A N 1
ATOM 668 C CA . ASN A 1 87 ? -1.035 28.312 19.828 1 98.38 87 ASN A CA 1
ATOM 669 C C . ASN A 1 87 ? -0.337 29.172 20.875 1 98.38 87 ASN A C 1
ATOM 671 O O . ASN A 1 87 ? -0.543 30.375 20.938 1 98.38 87 ASN A O 1
ATOM 675 N N . ASP A 1 88 ? 0.372 28.594 21.75 1 97.44 88 ASP A N 1
ATOM 676 C CA . ASP A 1 88 ? 1.177 29.219 22.797 1 97.44 88 ASP A CA 1
ATOM 677 C C . ASP A 1 88 ? 2.496 28.484 23 1 97.44 88 ASP A C 1
ATOM 679 O O . ASP A 1 88 ? 2.543 27.469 23.688 1 97.44 88 ASP A O 1
ATOM 683 N N . PRO A 1 89 ? 3.688 29.078 22.594 1 98 89 PRO A N 1
ATOM 684 C CA . PRO A 1 89 ? 3.785 30.359 21.906 1 98 89 PRO A CA 1
ATOM 685 C C . PRO A 1 89 ? 3.051 30.375 20.562 1 98 89 PRO A C 1
ATOM 687 O O . PRO A 1 89 ? 2.805 29.312 19.984 1 98 89 PRO A O 1
ATOM 690 N N . PRO A 1 90 ? 2.674 31.562 20.078 1 98.19 90 PRO A N 1
ATOM 691 C CA . PRO A 1 90 ? 1.828 31.641 18.875 1 98.19 90 PRO A CA 1
ATOM 692 C C . PRO A 1 90 ? 2.619 31.453 17.578 1 98.19 90 PRO A C 1
ATOM 694 O O . PRO A 1 90 ? 3.756 31.922 17.484 1 98.19 90 PRO A O 1
ATOM 697 N N . ALA A 1 91 ? 2.062 30.812 16.641 1 98.31 91 ALA A N 1
ATOM 698 C CA . ALA A 1 91 ? 2.551 30.828 15.273 1 98.31 91 ALA A CA 1
ATOM 699 C C . ALA A 1 91 ? 2.049 32.062 14.523 1 98.31 91 ALA A C 1
ATOM 701 O O . ALA A 1 91 ? 0.844 32.312 14.477 1 98.31 91 ALA A O 1
ATOM 702 N N . HIS A 1 92 ? 2.926 32.781 13.922 1 97.75 92 HIS A N 1
ATOM 703 C CA . HIS A 1 92 ? 2.553 34 13.227 1 97.75 92 HIS A CA 1
ATOM 704 C C . HIS A 1 92 ? 2.184 33.719 11.773 1 97.75 92 HIS A C 1
ATOM 706 O O . HIS A 1 92 ? 1.174 34.219 11.273 1 97.75 92 HIS A O 1
ATOM 712 N N . ASN A 1 93 ? 2.996 33.031 11.125 1 98.25 93 ASN A N 1
ATOM 713 C CA . ASN A 1 93 ? 2.799 32.594 9.742 1 98.25 93 ASN A CA 1
ATOM 714 C C . ASN A 1 93 ? 2.947 31.078 9.594 1 98.25 93 ASN A C 1
ATOM 716 O O . ASN A 1 93 ? 3.773 30.469 10.266 1 98.25 93 ASN A O 1
ATOM 720 N N . PHE A 1 94 ? 2.111 30.469 8.797 1 98.75 94 PHE A N 1
ATOM 721 C CA . PHE A 1 94 ? 2.117 29.031 8.562 1 98.75 94 PHE A CA 1
ATOM 722 C C . PHE A 1 94 ? 2.184 28.734 7.074 1 98.75 94 PHE A C 1
ATOM 724 O O . PHE A 1 94 ? 1.269 29.078 6.324 1 98.75 94 PHE A O 1
ATOM 731 N N . ILE A 1 95 ? 3.277 28.172 6.66 1 98.75 95 ILE A N 1
ATOM 732 C CA . ILE A 1 95 ? 3.451 27.703 5.293 1 98.75 95 ILE A CA 1
ATOM 733 C C . ILE A 1 95 ? 3.311 26.172 5.246 1 98.75 95 ILE A C 1
ATOM 735 O O . ILE A 1 95 ? 4.086 25.453 5.879 1 98.75 95 ILE A O 1
ATOM 739 N N . SER A 1 96 ? 2.35 25.719 4.508 1 98.69 96 SER A N 1
ATOM 740 C CA . SER A 1 96 ? 2.088 24.297 4.379 1 98.69 96 SER A CA 1
ATOM 741 C C . SER A 1 96 ? 2.504 23.766 3.006 1 98.69 96 SER A C 1
ATOM 743 O O . SER A 1 96 ? 1.862 24.078 1.999 1 98.69 96 SER A O 1
ATOM 745 N N . PHE A 1 97 ? 3.562 22.938 2.986 1 98.19 97 PHE A N 1
ATOM 746 C CA . PHE A 1 97 ? 3.959 22.281 1.743 1 98.19 97 PHE A CA 1
ATOM 747 C C . PHE A 1 97 ? 3.318 20.906 1.625 1 98.19 97 PHE A C 1
ATOM 749 O O . PHE A 1 97 ? 3.672 19.984 2.365 1 98.19 97 PHE A O 1
ATOM 756 N N . HIS A 1 98 ? 2.367 20.812 0.697 1 98.25 98 HIS A N 1
ATOM 757 C CA . HIS A 1 98 ? 1.779 19.547 0.273 1 98.25 98 HIS A CA 1
ATOM 758 C C . HIS A 1 98 ? 1.157 18.797 1.453 1 98.25 98 HIS A C 1
ATOM 760 O O . HIS A 1 98 ? 1.337 17.594 1.595 1 98.25 98 HIS A O 1
ATOM 766 N N . GLY A 1 99 ? 0.488 19.5 2.324 1 98.06 99 GLY A N 1
ATOM 767 C CA . GLY A 1 99 ? -0.121 18.906 3.508 1 98.06 99 GLY A CA 1
ATOM 768 C C . GLY A 1 99 ? -1.537 18.422 3.271 1 98.06 99 GLY A C 1
ATOM 769 O O . GLY A 1 99 ? -2.346 19.109 2.652 1 98.06 99 GLY A O 1
ATOM 770 N N . PRO A 1 100 ? -1.837 17.172 3.68 1 98.38 100 PRO A N 1
ATOM 771 C CA . PRO A 1 100 ? -3.223 16.703 3.592 1 98.38 100 PRO A CA 1
ATOM 772 C C . PRO A 1 100 ? -4.121 17.312 4.668 1 98.38 100 PRO A C 1
ATOM 774 O O . PRO A 1 100 ? -4.688 16.594 5.484 1 98.38 100 PRO A O 1
ATOM 777 N N . LEU A 1 101 ? -4.422 18.531 4.574 1 98.75 101 LEU A N 1
ATOM 778 C CA . LEU A 1 101 ? -4.977 19.344 5.66 1 98.75 101 LEU A CA 1
ATOM 779 C C . LEU A 1 101 ? -6.43 18.969 5.926 1 98.75 101 LEU A C 1
ATOM 781 O O . LEU A 1 101 ? -6.934 19.172 7.031 1 98.75 101 LEU A O 1
ATOM 785 N N . ALA A 1 102 ? -7.117 18.5 4.922 1 98.25 102 ALA A N 1
ATOM 786 C CA . ALA A 1 102 ? -8.492 18.031 5.09 1 98.25 102 ALA A CA 1
ATOM 787 C C . ALA A 1 102 ? -8.562 16.516 5.164 1 98.25 102 ALA A C 1
ATOM 789 O O . ALA A 1 102 ? -9.648 15.93 5.082 1 98.25 102 ALA A O 1
ATOM 790 N N . GLY A 1 103 ? -7.402 15.906 5.262 1 97.56 103 GLY A N 1
ATOM 791 C CA . GLY A 1 103 ? -7.336 14.453 5.316 1 97.56 103 GLY A CA 1
ATOM 792 C C . GLY A 1 103 ? -7.094 13.812 3.961 1 97.56 103 GLY A C 1
ATOM 793 O O . GLY A 1 103 ? -6.871 14.516 2.969 1 97.56 103 GLY A O 1
ATOM 794 N N . VAL A 1 104 ? -7.059 12.508 4.004 1 97.25 104 VAL A N 1
ATOM 795 C CA . VAL A 1 104 ? -6.906 11.727 2.779 1 97.25 104 VAL A CA 1
ATOM 796 C C . VAL A 1 104 ? -8.055 10.727 2.656 1 97.25 104 VAL A C 1
ATOM 798 O O . VAL A 1 104 ? -8.57 10.234 3.664 1 97.25 104 VAL A O 1
ATOM 801 N N . GLY A 1 105 ? -8.445 10.531 1.434 1 95.44 105 GLY A N 1
ATOM 802 C CA . GLY A 1 105 ? -9.516 9.57 1.188 1 95.44 105 GLY A CA 1
ATOM 803 C C . GLY A 1 105 ? -9.07 8.398 0.334 1 95.44 105 GLY A C 1
ATOM 804 O O . GLY A 1 105 ? -9.906 7.68 -0.222 1 95.44 105 GLY A O 1
ATOM 805 N N . GLY A 1 106 ? -7.789 8.219 0.184 1 93 106 GLY A N 1
ATOM 806 C CA . GLY A 1 106 ? -7.227 7.133 -0.608 1 93 106 GLY A CA 1
ATOM 807 C C . GLY A 1 106 ? -5.812 6.766 -0.199 1 93 106 GLY A C 1
ATOM 808 O O . GLY A 1 106 ? -5.152 7.52 0.521 1 93 106 GLY A O 1
ATOM 809 N N . LEU A 1 107 ? -5.387 5.59 -0.667 1 90.62 107 LEU A N 1
ATOM 810 C CA . LEU A 1 107 ? -4.035 5.121 -0.387 1 90.62 107 LEU A CA 1
ATOM 811 C C . LEU A 1 107 ? -3.01 5.883 -1.223 1 90.62 107 LEU A C 1
ATOM 813 O O . LEU A 1 107 ? -3.258 6.184 -2.393 1 90.62 107 LEU A O 1
ATOM 817 N N . PRO A 1 108 ? -1.837 6.18 -0.633 1 90.56 108 PRO A N 1
ATOM 818 C CA . PRO A 1 108 ? -0.789 6.816 -1.434 1 90.56 108 PRO A CA 1
ATOM 819 C C . PRO A 1 108 ? -0.444 6.023 -2.691 1 90.56 108 PRO A C 1
ATOM 821 O O . PRO A 1 108 ? -0.414 4.789 -2.66 1 90.56 108 PRO A O 1
ATOM 824 N N . ARG A 1 109 ? -0.307 6.691 -3.781 1 87.25 109 ARG A N 1
ATOM 825 C CA . ARG A 1 109 ? 0.094 6.152 -5.078 1 87.25 109 ARG A CA 1
ATOM 826 C C . ARG A 1 109 ? -0.973 5.215 -5.633 1 87.25 109 ARG A C 1
ATOM 828 O O . ARG A 1 109 ? -0.672 4.336 -6.445 1 87.25 109 ARG A O 1
ATOM 835 N N . CYS A 1 110 ? -2.145 5.359 -5.188 1 88.94 110 CYS A N 1
ATOM 836 C CA . CYS A 1 110 ? -3.285 4.59 -5.672 1 88.94 110 CYS A CA 1
ATOM 837 C C . CYS A 1 110 ? -4.504 5.484 -5.863 1 88.94 110 CYS A C 1
ATOM 839 O O . CYS A 1 110 ? -5.359 5.57 -4.984 1 88.94 110 CYS A O 1
ATOM 841 N N . SER A 1 111 ? -4.57 6.039 -6.98 1 90.75 111 SER A N 1
ATOM 842 C CA . SER A 1 111 ? -5.641 6.984 -7.273 1 90.75 111 SER A CA 1
ATOM 843 C C . SER A 1 111 ? -7 6.297 -7.277 1 90.75 111 SER A C 1
ATOM 845 O O . SER A 1 111 ? -7.184 5.277 -7.949 1 90.75 111 SER A O 1
ATOM 847 N N . PRO A 1 112 ? -7.945 6.918 -6.637 1 92.5 112 PRO A N 1
ATOM 848 C CA . PRO A 1 112 ? -9.281 6.324 -6.621 1 92.5 112 PRO A CA 1
ATOM 849 C C . PRO A 1 112 ? -9.961 6.363 -7.992 1 92.5 112 PRO A C 1
ATOM 851 O O . PRO A 1 112 ? -11.023 5.77 -8.172 1 92.5 112 PRO A O 1
ATOM 854 N N . LEU A 1 113 ? -9.336 7.07 -8.875 1 89.19 113 LEU A N 1
ATOM 855 C CA . LEU A 1 113 ? -9.828 7.027 -10.25 1 89.19 113 LEU A CA 1
ATOM 856 C C . LEU A 1 113 ? -9.586 5.652 -10.867 1 89.19 113 LEU A C 1
ATOM 858 O O . LEU A 1 113 ? -10.258 5.27 -11.828 1 89.19 113 LEU A O 1
ATOM 862 N N . ASN A 1 114 ? -8.594 5.008 -10.352 1 87.88 114 ASN A N 1
ATOM 863 C CA . ASN A 1 114 ? -8.383 3.613 -10.719 1 87.88 114 ASN A CA 1
ATOM 864 C C . ASN A 1 114 ? -9.367 2.689 -10.016 1 87.88 114 ASN A C 1
ATOM 866 O O . ASN A 1 114 ? -9.477 2.713 -8.789 1 87.88 114 ASN A O 1
ATOM 870 N N . PHE A 1 115 ? -10.047 1.938 -10.75 1 84.69 115 PHE A N 1
ATOM 871 C CA . PHE A 1 115 ? -11.125 1.123 -10.195 1 84.69 115 PHE A CA 1
ATOM 872 C C . PHE A 1 115 ? -10.594 0.189 -9.117 1 84.69 115 PHE A C 1
ATOM 874 O O . PHE A 1 115 ? -11.273 -0.064 -8.117 1 84.69 115 PHE A O 1
ATOM 881 N N . ILE A 1 116 ? -9.406 -0.407 -9.305 1 84 116 ILE A N 1
ATOM 882 C CA . ILE A 1 116 ? -8.812 -1.298 -8.312 1 84 116 ILE A CA 1
ATOM 883 C C . ILE A 1 116 ? -8.531 -0.523 -7.031 1 84 116 ILE A C 1
ATOM 885 O O . ILE A 1 116 ? -8.891 -0.971 -5.938 1 84 116 ILE A O 1
ATOM 889 N N . CYS A 1 117 ? -7.977 0.649 -7.207 1 89.12 117 CYS A N 1
ATOM 890 C CA . CYS A 1 117 ? -7.672 1.49 -6.055 1 89.12 117 CYS A CA 1
ATOM 891 C C . CYS A 1 117 ? -8.945 1.916 -5.34 1 89.12 117 CYS A C 1
ATOM 893 O O . CYS A 1 117 ? -8.992 1.955 -4.109 1 89.12 117 CYS A O 1
ATOM 895 N N . LYS A 1 118 ? -9.914 2.193 -6.105 1 91.25 118 LYS A N 1
ATOM 896 C CA . LYS A 1 118 ? -11.211 2.553 -5.543 1 91.25 118 LYS A CA 1
ATOM 897 C C . LYS A 1 118 ? -11.758 1.433 -4.66 1 91.25 118 LYS A C 1
ATOM 899 O O . LYS A 1 118 ? -12.211 1.683 -3.543 1 91.25 118 LYS A O 1
ATOM 904 N N . GLU A 1 119 ? -11.727 0.222 -5.16 1 85.88 119 GLU A N 1
ATOM 905 C CA . GLU A 1 119 ? -12.227 -0.914 -4.395 1 85.88 119 GLU A CA 1
ATOM 906 C C . GLU A 1 119 ? -11.398 -1.15 -3.141 1 85.88 119 GLU A C 1
ATOM 908 O O . GLU A 1 119 ? -11.938 -1.467 -2.078 1 85.88 119 GLU A O 1
ATOM 913 N N . ILE A 1 120 ? -10.141 -1.01 -3.258 1 87.94 120 ILE A N 1
ATOM 914 C CA . ILE A 1 120 ? -9.258 -1.161 -2.105 1 87.94 120 ILE A CA 1
ATOM 915 C C . ILE A 1 120 ? -9.594 -0.108 -1.054 1 87.94 120 ILE A C 1
ATOM 917 O O . ILE A 1 120 ? -9.688 -0.418 0.136 1 87.94 120 ILE A O 1
ATOM 921 N N . ASP A 1 121 ? -9.805 1.104 -1.492 1 91.38 121 ASP A N 1
ATOM 922 C CA . ASP A 1 121 ? -10.164 2.182 -0.576 1 91.38 121 ASP A CA 1
ATOM 923 C C . ASP A 1 121 ? -11.469 1.873 0.146 1 91.38 121 ASP A C 1
ATOM 925 O O . ASP A 1 121 ? -11.625 2.186 1.329 1 91.38 121 ASP A O 1
ATOM 929 N N . LYS A 1 122 ? -12.359 1.309 -0.558 1 89.06 122 LYS A N 1
ATOM 930 C CA . LYS A 1 122 ? -13.617 0.916 0.083 1 89.06 122 LYS A CA 1
ATOM 931 C C . LYS A 1 122 ? -13.367 -0.076 1.216 1 89.06 122 LYS A C 1
ATOM 933 O O . LYS A 1 122 ? -13.961 0.038 2.289 1 89.06 122 LYS A O 1
ATOM 938 N N . LEU A 1 123 ? -12.555 -1.03 0.992 1 86.69 123 LEU A N 1
ATOM 939 C CA . LEU A 1 123 ? -12.234 -2.023 2.012 1 86.69 123 LEU A CA 1
ATOM 940 C C . LEU A 1 123 ? -11.5 -1.381 3.182 1 86.69 123 LEU A C 1
ATOM 942 O O . LEU A 1 123 ? -11.773 -1.695 4.344 1 86.69 123 LEU A O 1
ATOM 946 N N . ILE A 1 124 ? -10.57 -0.535 2.877 1 90.31 124 ILE A N 1
ATOM 947 C CA . ILE A 1 124 ? -9.867 0.2 3.924 1 90.31 124 ILE A CA 1
ATOM 948 C C . ILE A 1 124 ? -10.867 0.969 4.777 1 90.31 124 ILE A C 1
ATOM 950 O O . ILE A 1 124 ? -10.789 0.958 6.008 1 90.31 124 ILE A O 1
ATOM 954 N N . GLY A 1 125 ? -11.797 1.635 4.137 1 90.25 125 GLY A N 1
ATOM 955 C CA . GLY A 1 125 ? -12.82 2.389 4.832 1 90.25 125 GLY A CA 1
ATOM 956 C C . GLY A 1 125 ? -13.609 1.552 5.828 1 90.25 125 GLY A C 1
ATOM 957 O O . GLY A 1 125 ? -14.086 2.066 6.84 1 90.25 125 GLY A O 1
ATOM 958 N N . GLU A 1 126 ? -13.703 0.344 5.586 1 86.75 126 GLU A N 1
ATOM 959 C CA . GLU A 1 126 ? -14.453 -0.554 6.465 1 86.75 126 GLU A CA 1
ATOM 960 C C . GLU A 1 126 ? -13.688 -0.828 7.754 1 86.75 126 GLU A C 1
ATOM 962 O O . GLU A 1 126 ? -14.281 -1.166 8.773 1 86.75 126 GLU A O 1
ATOM 967 N N . ALA A 1 127 ? -12.398 -0.636 7.699 1 87.94 127 ALA A N 1
ATOM 968 C CA . ALA A 1 127 ? -11.578 -1.053 8.836 1 87.94 127 ALA A CA 1
ATOM 969 C C . ALA A 1 127 ? -10.891 0.145 9.484 1 87.94 127 ALA A C 1
ATOM 971 O O . ALA A 1 127 ? -10.477 0.079 10.641 1 87.94 127 ALA A O 1
ATOM 972 N N . VAL A 1 128 ? -10.766 1.205 8.812 1 93.5 128 VAL A N 1
ATOM 973 C CA . VAL A 1 128 ? -9.875 2.303 9.18 1 93.5 128 VAL A CA 1
ATOM 974 C C . VAL A 1 128 ? -10.383 2.977 10.453 1 93.5 128 VAL A C 1
ATOM 976 O O . VAL A 1 128 ? -9.602 3.584 11.188 1 93.5 128 VAL A O 1
ATOM 979 N N . TYR A 1 129 ? -11.617 2.775 10.836 1 95.5 129 TYR A N 1
ATOM 980 C CA . TYR A 1 129 ? -12.188 3.514 11.961 1 95.5 129 TYR A CA 1
ATOM 981 C C . TYR A 1 129 ? -12.32 2.619 13.188 1 95.5 129 TYR A C 1
ATOM 983 O O . TYR A 1 129 ? -12.836 3.051 14.227 1 95.5 129 TYR A O 1
ATOM 991 N N . THR A 1 130 ? -11.922 1.398 13.109 1 91.81 130 THR A N 1
ATOM 992 C CA . THR A 1 130 ? -11.883 0.574 14.312 1 91.81 130 THR A CA 1
ATOM 993 C C . THR A 1 130 ? -10.914 1.15 15.336 1 91.81 130 THR A C 1
ATOM 995 O O . THR A 1 130 ? -9.922 1.792 14.969 1 91.81 130 THR A O 1
ATOM 998 N N . GLN A 1 131 ? -11.211 0.881 16.609 1 93.38 131 GLN A N 1
ATOM 999 C CA . GLN A 1 131 ? -10.367 1.404 17.672 1 93.38 131 GLN A CA 1
ATOM 1000 C C . GLN A 1 131 ? -8.93 0.917 17.531 1 93.38 131 GLN A C 1
ATOM 1002 O O . GLN A 1 131 ? -7.98 1.687 17.719 1 93.38 131 GLN A O 1
ATOM 1007 N N . ARG A 1 132 ? -8.766 -0.252 17.203 1 87.25 132 ARG A N 1
ATOM 1008 C CA . ARG A 1 132 ? -7.441 -0.85 17.078 1 87.25 132 ARG A CA 1
ATOM 1009 C C . ARG A 1 132 ? -6.613 -0.122 16.031 1 87.25 132 ARG A C 1
ATOM 1011 O O . ARG A 1 132 ? -5.449 0.209 16.266 1 87.25 132 ARG A O 1
ATOM 1018 N N . VAL A 1 133 ? -7.203 0.109 14.891 1 91.69 133 VAL A N 1
ATOM 1019 C CA . VAL A 1 133 ? -6.5 0.769 13.797 1 91.69 133 VAL A CA 1
ATOM 1020 C C . VAL A 1 133 ? -6.246 2.232 14.156 1 91.69 133 VAL A C 1
ATOM 1022 O O . VAL A 1 133 ? -5.141 2.742 13.961 1 91.69 133 VAL A O 1
ATOM 1025 N N . GLN A 1 134 ? -7.195 2.904 14.711 1 96.38 134 GLN A N 1
ATOM 1026 C CA . GLN A 1 134 ? -7.074 4.305 15.109 1 96.38 134 GLN A CA 1
ATOM 1027 C C . GLN A 1 134 ? -5.977 4.492 16.141 1 96.38 134 GLN A C 1
ATOM 1029 O O . GLN A 1 134 ? -5.254 5.492 16.125 1 96.38 134 GLN A O 1
ATOM 1034 N N . ASP A 1 135 ? -5.777 3.504 16.953 1 95.38 135 ASP A N 1
ATOM 1035 C CA . ASP A 1 135 ? -4.797 3.605 18.031 1 95.38 135 ASP A CA 1
ATOM 1036 C C . ASP A 1 135 ? -3.393 3.277 17.531 1 95.38 135 ASP A C 1
ATOM 1038 O O . ASP A 1 135 ? -2.4 3.627 18.172 1 95.38 135 ASP A O 1
ATOM 1042 N N . ARG A 1 136 ? -3.326 2.67 16.391 1 91.62 136 ARG A N 1
ATOM 1043 C CA . ARG A 1 136 ? -2.035 2.084 16.047 1 91.62 136 ARG A CA 1
ATOM 1044 C C . ARG A 1 136 ? -1.431 2.77 14.82 1 91.62 136 ARG A C 1
ATOM 1046 O O . ARG A 1 136 ? -0.21 2.775 14.648 1 91.62 136 ARG A O 1
ATOM 1053 N N . ILE A 1 137 ? -2.225 3.256 13.938 1 93.62 137 ILE A N 1
ATOM 1054 C CA . ILE A 1 137 ? -1.746 3.846 12.695 1 93.62 137 ILE A CA 1
ATOM 1055 C C . ILE A 1 137 ? -2.102 5.332 12.656 1 93.62 137 ILE A C 1
ATOM 1057 O O . ILE A 1 137 ? -3.279 5.691 12.594 1 93.62 137 ILE A O 1
ATOM 1061 N N . ALA A 1 138 ? -1.134 6.148 12.594 1 96.5 138 ALA A N 1
ATOM 1062 C CA . ALA A 1 138 ? -1.333 7.594 12.617 1 96.5 138 ALA A CA 1
ATOM 1063 C C . ALA A 1 138 ? -2.148 8.055 11.414 1 96.5 138 ALA A C 1
ATOM 1065 O O . ALA A 1 138 ? -3.045 8.891 11.547 1 96.5 138 ALA A O 1
ATOM 1066 N N . GLN A 1 139 ? -1.902 7.473 10.234 1 96.06 139 GLN A N 1
ATOM 1067 C CA . GLN A 1 139 ? -2.543 7.887 8.984 1 96.06 139 GLN A CA 1
ATOM 1068 C C . GLN A 1 139 ? -4.039 7.578 9.008 1 96.06 139 GLN A C 1
ATOM 1070 O O . GLN A 1 139 ? -4.824 8.25 8.336 1 96.06 139 GLN A O 1
ATOM 1075 N N . ALA A 1 140 ? -4.418 6.66 9.805 1 96.5 140 ALA A N 1
ATOM 1076 C CA . ALA A 1 140 ? -5.836 6.344 9.961 1 96.5 140 ALA A CA 1
ATOM 1077 C C . ALA A 1 140 ? -6.574 7.48 10.672 1 96.5 140 ALA A C 1
ATOM 1079 O O . ALA A 1 140 ? -7.785 7.641 10.5 1 96.5 140 ALA A O 1
ATOM 1080 N N . ASN A 1 141 ? -5.82 8.266 11.414 1 98.44 141 ASN A N 1
ATOM 1081 C CA . ASN A 1 141 ? -6.422 9.328 12.219 1 98.44 141 ASN A CA 1
ATOM 1082 C C . ASN A 1 141 ? -6.922 10.477 11.352 1 98.44 141 ASN A C 1
ATOM 1084 O O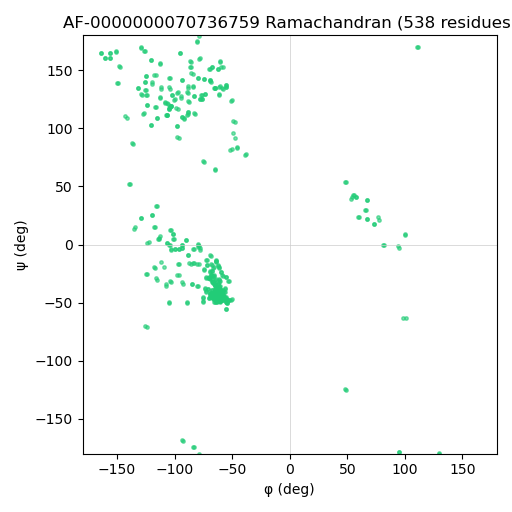 . ASN A 1 141 ? -7.734 11.289 11.797 1 98.44 141 ASN A O 1
ATOM 1088 N N . TYR A 1 142 ? -6.418 10.492 10.141 1 98.38 142 TYR A N 1
ATOM 1089 C CA . TYR A 1 142 ? -6.875 11.57 9.266 1 98.38 142 TYR A CA 1
ATOM 1090 C C . TYR A 1 142 ? -7.348 11.023 7.926 1 98.38 142 TYR A C 1
ATOM 1092 O O . TYR A 1 142 ? -7.312 11.727 6.914 1 98.38 142 TYR A O 1
ATOM 1100 N N . PHE A 1 143 ? -7.711 9.773 7.906 1 97.69 143 PHE A N 1
ATOM 1101 C CA . PHE A 1 143 ? -8.383 9.188 6.754 1 97.69 143 PHE A CA 1
ATOM 1102 C C . PHE A 1 143 ? -9.852 9.578 6.723 1 97.69 143 PHE A C 1
ATOM 1104 O O . PHE A 1 143 ? -10.57 9.398 7.707 1 97.69 143 PHE A O 1
ATOM 1111 N N . ARG A 1 144 ? -10.281 10.125 5.66 1 97.62 144 ARG A N 1
ATOM 1112 C CA . ARG A 1 144 ? -11.664 10.555 5.508 1 97.62 144 ARG A CA 1
ATOM 1113 C C . ARG A 1 144 ? -12.328 9.852 4.332 1 97.62 144 ARG A C 1
ATOM 1115 O O . ARG A 1 144 ? -12.188 10.273 3.184 1 97.62 144 ARG A O 1
ATOM 1122 N N . ASP A 1 145 ? -13.125 8.898 4.613 1 96.69 145 ASP A N 1
ATOM 1123 C CA . ASP A 1 145 ? -13.867 8.141 3.605 1 96.69 145 ASP A CA 1
ATOM 1124 C C . ASP A 1 145 ? -15.211 8.797 3.297 1 96.69 145 ASP A C 1
ATOM 1126 O O . ASP A 1 145 ? -16.109 8.805 4.137 1 96.69 145 ASP A O 1
ATOM 1130 N N . PRO A 1 146 ? -15.344 9.281 2.072 1 97.38 146 PRO A N 1
ATOM 1131 C CA . PRO A 1 146 ? -16.594 9.977 1.755 1 97.38 146 PRO A CA 1
ATOM 1132 C C . PRO A 1 146 ? -17.812 9.055 1.815 1 97.38 146 PRO A C 1
ATOM 1134 O O . PRO A 1 146 ? -18.953 9.531 1.834 1 97.38 146 PRO A O 1
ATOM 1137 N N . LEU A 1 147 ? -17.594 7.777 1.859 1 96.69 147 LEU A N 1
ATOM 1138 C CA . LEU A 1 147 ? -18.688 6.824 1.855 1 96.69 147 LEU A CA 1
ATOM 1139 C C . LEU A 1 147 ? -19.047 6.398 3.275 1 96.69 147 LEU A C 1
ATOM 1141 O O . LEU A 1 147 ? -20.031 5.676 3.486 1 96.69 147 LEU A O 1
ATOM 1145 N N . ARG A 1 148 ? -18.297 6.859 4.246 1 97 148 ARG A N 1
ATOM 1146 C CA . ARG A 1 148 ? -18.5 6.41 5.621 1 97 148 ARG A CA 1
ATOM 1147 C C . ARG A 1 148 ? -18.375 7.574 6.598 1 97 148 ARG A C 1
ATOM 1149 O O . ARG A 1 148 ? -17.656 7.484 7.594 1 97 148 ARG A O 1
ATOM 1156 N N . ILE A 1 149 ? -19.078 8.586 6.352 1 97.38 149 ILE A N 1
ATOM 1157 C CA . ILE A 1 149 ? -18.953 9.844 7.082 1 97.38 149 ILE A CA 1
ATOM 1158 C C . ILE A 1 149 ? -19.422 9.648 8.523 1 97.38 149 ILE A C 1
ATOM 1160 O O . ILE A 1 149 ? -18.828 10.195 9.453 1 97.38 149 ILE A O 1
ATOM 1164 N N . GLU A 1 150 ? -20.469 8.891 8.703 1 97.19 150 GLU A N 1
ATOM 1165 C CA . GLU A 1 150 ? -20.953 8.664 10.062 1 97.19 150 GLU A CA 1
ATOM 1166 C C . GLU A 1 150 ? -19.891 7.988 10.922 1 97.19 150 GLU A C 1
ATOM 1168 O O . GLU A 1 150 ? -19.625 8.414 12.047 1 97.19 150 GLU A O 1
ATOM 1173 N N . ALA A 1 151 ? -19.312 6.926 10.398 1 96.94 151 ALA A N 1
ATOM 1174 C CA . ALA A 1 151 ? -18.234 6.234 11.109 1 96.94 151 ALA A CA 1
ATOM 1175 C C . ALA A 1 151 ? -17.047 7.152 11.328 1 96.94 151 ALA A C 1
ATOM 1177 O O . ALA A 1 151 ? -16.438 7.156 12.414 1 96.94 151 ALA A O 1
ATOM 1178 N N . TYR A 1 152 ? -16.734 7.898 10.328 1 97.81 152 TYR A N 1
ATOM 1179 C CA . TYR A 1 152 ? -15.664 8.891 10.406 1 97.81 152 TYR A CA 1
ATOM 1180 C C . TYR A 1 152 ? -15.898 9.859 11.555 1 97.81 152 TYR A C 1
ATOM 1182 O O . TYR A 1 152 ? -15.047 10.008 12.438 1 97.81 152 TYR A O 1
ATOM 1190 N N . LEU A 1 153 ? -16.984 10.484 11.602 1 97.81 153 LEU A N 1
ATOM 1191 C CA . LEU A 1 153 ? -17.312 11.484 12.609 1 97.81 153 LEU A CA 1
ATOM 1192 C C . LEU A 1 153 ? -17.328 10.867 14.008 1 97.81 153 LEU A C 1
ATOM 1194 O O . LEU A 1 153 ? -16.906 11.508 14.977 1 97.81 153 LEU A O 1
ATOM 1198 N N . LYS A 1 154 ? -17.734 9.672 14.047 1 96.75 154 LYS A N 1
ATOM 1199 C CA . LYS A 1 154 ? -17.938 9.039 15.344 1 96.75 154 LYS A CA 1
ATOM 1200 C C . LYS A 1 154 ? -16.641 8.438 15.883 1 96.75 154 LYS A C 1
ATOM 1202 O O . LYS A 1 154 ? -16.391 8.453 17.094 1 96.75 154 LYS A O 1
ATOM 1207 N N . HIS A 1 155 ? -15.797 7.941 14.961 1 96.88 155 HIS A N 1
ATOM 1208 C CA . HIS A 1 155 ? -14.773 7.039 15.469 1 96.88 155 HIS A CA 1
ATOM 1209 C C . HIS A 1 155 ? -13.375 7.516 15.086 1 96.88 155 HIS A C 1
ATOM 1211 O O . HIS A 1 155 ? -12.383 7.102 15.695 1 96.88 155 HIS A O 1
ATOM 1217 N N . ALA A 1 156 ? -13.219 8.297 13.992 1 96.94 156 ALA A N 1
ATOM 1218 C CA . ALA A 1 156 ? -11.883 8.773 13.641 1 96.94 156 ALA A CA 1
ATOM 1219 C C . ALA A 1 156 ? -11.305 9.648 14.758 1 96.94 156 ALA A C 1
ATOM 1221 O O . ALA A 1 156 ? -12 10.5 15.312 1 96.94 156 ALA A O 1
ATOM 1222 N N . GLN A 1 157 ? -10.117 9.297 14.93 1 94.69 157 GLN A N 1
ATOM 1223 C CA . GLN A 1 157 ? -9.398 10.133 15.891 1 94.69 157 GLN A CA 1
ATOM 1224 C C . GLN A 1 157 ? -8.75 11.328 15.203 1 94.69 157 GLN A C 1
ATOM 1226 O O . GLN A 1 157 ? -8.406 11.266 14.023 1 94.69 157 GLN A O 1
ATOM 1231 N N . PHE A 1 158 ? -8.797 12.508 15.641 1 98.25 158 PHE A N 1
ATOM 1232 C CA . PHE A 1 158 ? -7.957 13.648 15.297 1 98.25 158 PHE A CA 1
ATOM 1233 C C . PHE A 1 158 ? -8.672 14.562 14.312 1 98.25 158 PHE A C 1
ATOM 1235 O O . PHE A 1 158 ? -9.023 15.695 14.656 1 98.25 158 PHE A O 1
ATOM 1242 N N . LEU A 1 159 ? -9 14.023 13.008 1 98.62 159 LEU A N 1
ATOM 1243 C CA . LEU A 1 159 ? -9.391 14.922 11.93 1 98.62 159 LEU A CA 1
ATOM 1244 C C . LEU A 1 159 ? -10.766 15.516 12.18 1 98.62 159 LEU A C 1
ATOM 1246 O O . LEU A 1 159 ? -10.977 16.719 11.961 1 98.62 159 LEU A O 1
ATOM 1250 N N . PRO A 1 160 ? -11.766 14.711 12.578 1 98.38 160 PRO A N 1
ATOM 1251 C CA . PRO A 1 160 ? -13.062 15.344 12.852 1 98.38 160 PRO A CA 1
ATOM 1252 C C . PRO A 1 160 ? -12.969 16.453 13.898 1 98.38 160 PRO A C 1
ATOM 1254 O O . PRO A 1 160 ? -13.688 17.453 13.812 1 98.38 160 PRO A O 1
ATOM 1257 N N . ASP A 1 161 ? -12.141 16.203 14.852 1 98 161 ASP A N 1
ATOM 1258 C CA . ASP A 1 161 ? -11.914 17.219 15.875 1 98 161 ASP A CA 1
ATOM 1259 C C . ASP A 1 161 ? -11.242 18.453 15.273 1 98 161 ASP A C 1
ATOM 1261 O O . ASP A 1 161 ? -11.68 19.578 15.492 1 98 161 ASP A O 1
ATOM 1265 N N . LEU A 1 162 ? -10.195 18.203 14.547 1 97.94 162 LEU A N 1
ATOM 1266 C CA . LEU A 1 162 ? -9.406 19.281 13.961 1 97.94 162 LEU A CA 1
ATOM 1267 C C . LEU A 1 162 ? -10.258 20.125 13.008 1 97.94 162 LEU A C 1
ATOM 1269 O O . LEU A 1 162 ? -10.102 21.344 12.953 1 97.94 162 LEU A O 1
ATOM 1273 N N . ASN A 1 163 ? -11.109 19.438 12.289 1 98.19 163 ASN A N 1
ATOM 1274 C CA . ASN A 1 163 ? -12.008 20.125 11.367 1 98.19 163 ASN A CA 1
ATOM 1275 C C . ASN A 1 163 ? -13.211 20.734 12.102 1 98.19 163 ASN A C 1
ATOM 1277 O O . ASN A 1 163 ? -14.07 21.359 11.484 1 98.19 163 ASN A O 1
ATOM 1281 N N . ASN A 1 164 ? -13.25 20.516 13.367 1 98.25 164 ASN A N 1
ATOM 1282 C CA . ASN A 1 164 ? -14.32 21.031 14.211 1 98.25 164 ASN A CA 1
ATOM 1283 C C . ASN A 1 164 ? -15.695 20.609 13.703 1 98.25 164 ASN A C 1
ATOM 1285 O O . ASN A 1 164 ? -16.625 21.406 13.664 1 98.25 164 ASN A O 1
ATOM 1289 N N . GLU A 1 165 ? -15.789 19.344 13.297 1 97.06 165 GLU A N 1
ATOM 1290 C CA . GLU A 1 165 ? -17 18.828 12.656 1 97.06 165 GLU A CA 1
ATOM 1291 C C . GLU A 1 165 ? -17.922 18.188 13.688 1 97.06 165 GLU A C 1
ATOM 1293 O O . GLU A 1 165 ? -19.047 17.797 13.359 1 97.06 165 GLU A O 1
ATOM 1298 N N . LYS A 1 166 ? -17.453 18.172 14.852 1 93.88 166 LYS A N 1
ATOM 1299 C CA . LYS A 1 166 ? -18.25 17.578 15.914 1 93.88 166 LYS A CA 1
ATOM 1300 C C . LYS A 1 166 ? -19.047 18.641 16.656 1 93.88 166 LYS A C 1
ATOM 1302 O O . LYS A 1 166 ? -18.812 19.844 16.484 1 93.88 166 LYS A O 1
ATOM 1307 N N . THR A 1 167 ? -20.047 18.125 17.438 1 91.31 167 THR A N 1
ATOM 1308 C CA . THR A 1 167 ? -20.828 19.016 18.281 1 91.31 167 THR A CA 1
ATOM 1309 C C . THR A 1 167 ? -20.547 18.766 19.766 1 91.31 167 THR A C 1
ATOM 1311 O O . THR A 1 167 ? -20.469 17.625 20.203 1 91.31 167 THR A O 1
ATOM 1314 N N . PRO A 1 168 ? -20.344 19.781 20.547 1 93.88 168 PRO A N 1
ATOM 1315 C CA . PRO A 1 168 ? -20.359 21.188 20.141 1 93.88 168 PRO A CA 1
ATOM 1316 C C . PRO A 1 168 ? -19.078 21.625 19.453 1 93.88 168 PRO A C 1
ATOM 1318 O O . PRO A 1 168 ? -18.016 21.016 19.656 1 93.88 168 PRO A O 1
ATOM 1321 N N . ILE A 1 169 ? -19.141 22.672 18.734 1 95.75 169 ILE A N 1
ATOM 1322 C CA . ILE A 1 169 ? -17.984 23.281 18.094 1 95.75 169 ILE A CA 1
ATOM 1323 C C . ILE A 1 169 ? -17.062 23.875 19.141 1 95.75 169 ILE A C 1
ATOM 1325 O O . ILE A 1 169 ? -17.516 24.438 20.141 1 95.75 169 ILE A O 1
ATOM 1329 N N . ASN A 1 170 ? -15.828 23.734 18.969 1 97.62 170 ASN A N 1
ATOM 1330 C CA . ASN A 1 170 ? -14.82 24.312 19.844 1 97.62 170 ASN A CA 1
ATOM 1331 C C . ASN A 1 170 ? -14.367 25.688 19.359 1 97.62 170 ASN A C 1
ATOM 1333 O O . ASN A 1 170 ? -13.586 25.797 18.422 1 97.62 170 ASN A O 1
ATOM 1337 N N . GLN A 1 171 ? -14.75 26.734 20.031 1 97.94 171 GLN A N 1
ATOM 1338 C CA . GLN A 1 171 ? -14.484 28.109 19.641 1 97.94 171 GLN A CA 1
ATOM 1339 C C . GLN A 1 171 ? -12.992 28.438 19.703 1 97.94 171 GLN A C 1
ATOM 1341 O O . GLN A 1 171 ? -12.5 29.281 18.953 1 97.94 171 GLN A O 1
ATOM 1346 N N . THR A 1 172 ? -12.273 27.781 20.516 1 98.31 172 THR A N 1
ATOM 1347 C CA . THR A 1 172 ? -10.836 27.984 20.672 1 98.31 172 THR A CA 1
ATOM 1348 C C . THR A 1 172 ? -10.117 27.781 19.344 1 98.31 172 THR A C 1
ATOM 1350 O O . THR A 1 172 ? -9.164 28.5 19.031 1 98.31 172 THR A O 1
ATOM 1353 N N . TYR A 1 173 ? -10.5 26.844 18.594 1 98.56 173 TYR A N 1
ATOM 1354 C CA . TYR A 1 173 ? -9.859 26.547 17.328 1 98.56 173 TYR A CA 1
ATOM 1355 C C . TYR A 1 173 ? -9.945 27.75 16.375 1 98.56 173 TYR A C 1
ATOM 1357 O O . TYR A 1 173 ? -8.945 28.141 15.773 1 98.56 173 TYR A O 1
ATOM 1365 N N . LYS A 1 174 ? -11.109 28.312 16.312 1 98.19 174 LYS A N 1
ATOM 1366 C CA . LYS A 1 174 ? -11.297 29.484 15.469 1 98.19 174 LYS A CA 1
ATOM 1367 C C . LYS A 1 174 ? -10.5 30.672 16 1 98.19 174 LYS A C 1
ATOM 1369 O O . LYS A 1 174 ? -9.836 31.375 15.234 1 98.19 174 LYS A O 1
ATOM 1374 N N . ASP A 1 175 ? -10.609 30.906 17.297 1 98.5 175 ASP A N 1
ATOM 1375 C CA . ASP A 1 175 ? -9.922 32.031 17.906 1 98.5 175 ASP A CA 1
ATOM 1376 C C . ASP A 1 175 ? -8.414 31.969 17.656 1 98.5 175 ASP A C 1
ATOM 1378 O O . ASP A 1 175 ? -7.785 32.969 17.359 1 98.5 175 ASP A O 1
ATOM 1382 N N . ASN A 1 176 ? -7.898 30.781 17.75 1 98.75 176 ASN A N 1
ATOM 1383 C CA . ASN A 1 176 ? -6.461 30.609 17.547 1 98.75 176 ASN A CA 1
ATOM 1384 C C . ASN A 1 176 ? -6.074 30.703 16.078 1 98.75 176 ASN A C 1
ATOM 1386 O O . ASN A 1 176 ? -5.125 31.406 15.727 1 98.75 176 ASN A O 1
ATOM 1390 N N . PHE A 1 177 ? -6.781 30.062 15.258 1 98.81 177 PHE A N 1
ATOM 1391 C CA . PHE A 1 177 ? -6.422 29.938 13.852 1 98.81 177 PHE A CA 1
ATOM 1392 C C . PHE A 1 177 ? -6.465 31.297 13.164 1 98.81 177 PHE A C 1
ATOM 1394 O O . PHE A 1 177 ? -5.633 31.594 12.305 1 98.81 177 PHE A O 1
ATOM 1401 N N . THR A 1 178 ? -7.398 32.188 13.57 1 98.44 178 THR A N 1
ATOM 1402 C CA . THR A 1 178 ? -7.598 33.469 12.922 1 98.44 178 THR A CA 1
ATOM 1403 C C . THR A 1 178 ? -6.523 34.469 13.352 1 98.44 178 THR A C 1
ATOM 1405 O O . THR A 1 178 ? -6.434 35.562 12.812 1 98.44 178 THR A O 1
ATOM 1408 N N . LYS A 1 179 ? -5.691 34.062 14.266 1 97.81 179 LYS A N 1
ATOM 1409 C CA . LYS A 1 179 ? -4.59 34.906 14.695 1 97.81 179 LYS A CA 1
ATOM 1410 C C . LYS A 1 179 ? -3.432 34.875 13.703 1 97.81 179 LYS A C 1
ATOM 1412 O O . LYS A 1 179 ? -2.531 35.719 13.758 1 97.81 179 LYS A O 1
ATOM 1417 N N . LEU A 1 180 ? -3.408 33.906 12.836 1 98.5 180 LEU A N 1
ATOM 1418 C CA . LEU A 1 180 ? -2.369 33.812 11.82 1 98.5 180 LEU A CA 1
ATOM 1419 C C . LEU A 1 180 ? -2.309 35.094 10.992 1 98.5 180 LEU A C 1
ATOM 1421 O O . LEU A 1 180 ? -3.346 35.656 10.633 1 98.5 180 LEU A O 1
ATOM 1425 N N . GLN A 1 181 ? -1.113 35.5 10.766 1 97.62 181 GLN A N 1
ATOM 1426 C CA . GLN A 1 181 ? -0.904 36.625 9.859 1 97.62 181 GLN A CA 1
ATOM 1427 C C . GLN A 1 181 ? -0.983 36.188 8.406 1 97.62 181 GLN A C 1
ATOM 1429 O O . GLN A 1 181 ? -1.428 36.969 7.543 1 97.62 181 GLN A O 1
ATOM 1434 N N . SER A 1 182 ? -0.493 35 8.156 1 98 182 SER A N 1
ATOM 1435 C CA . SER A 1 182 ? -0.606 34.438 6.824 1 98 182 SER A CA 1
ATOM 1436 C C . SER A 1 182 ? -0.687 32.906 6.895 1 98 182 SER A C 1
ATOM 1438 O O . SER A 1 182 ? -0.01 32.281 7.715 1 98 182 SER A O 1
ATOM 1440 N N . LEU A 1 183 ? -1.505 32.375 6.113 1 98.81 183 LEU A N 1
ATOM 1441 C CA . LEU A 1 183 ? -1.588 30.938 5.809 1 98.81 183 LEU A CA 1
ATOM 1442 C C . LEU A 1 183 ? -1.264 30.672 4.344 1 98.81 183 LEU A C 1
ATOM 1444 O O . LEU A 1 183 ? -2.033 31.047 3.455 1 98.81 183 LEU A O 1
ATOM 1448 N N . VAL A 1 184 ? -0.134 30.094 4.086 1 98.88 184 VAL A N 1
ATOM 1449 C CA . VAL A 1 184 ? 0.299 29.812 2.723 1 98.88 184 VAL A CA 1
ATOM 1450 C C . VAL A 1 184 ? 0.127 28.312 2.42 1 98.88 184 VAL A C 1
ATOM 1452 O O . VAL A 1 184 ? 0.719 27.469 3.092 1 98.88 184 VAL A O 1
ATOM 1455 N N . LEU A 1 185 ? -0.676 28.016 1.486 1 98.94 185 LEU A N 1
ATOM 1456 C CA . LEU A 1 185 ? -0.976 26.641 1.101 1 98.94 185 LEU A CA 1
ATOM 1457 C C . LEU A 1 185 ? -0.311 26.297 -0.227 1 98.94 185 LEU A C 1
ATOM 1459 O O . LEU A 1 185 ? -0.686 26.828 -1.273 1 98.94 185 LEU A O 1
ATOM 1463 N N . VAL A 1 186 ? 0.66 25.438 -0.17 1 98.88 186 VAL A N 1
ATOM 1464 C CA . VAL A 1 186 ? 1.382 25.031 -1.371 1 98.88 186 VAL A CA 1
ATOM 1465 C C . VAL A 1 186 ? 0.937 23.625 -1.795 1 98.88 186 VAL A C 1
ATOM 1467 O O . VAL A 1 186 ? 1.167 22.656 -1.076 1 98.88 186 VAL A O 1
ATOM 1470 N N . ARG A 1 187 ? 0.362 23.484 -2.924 1 98.75 187 ARG A N 1
ATOM 1471 C CA . ARG A 1 187 ? -0.143 22.219 -3.414 1 98.75 187 ARG A CA 1
ATOM 1472 C C . ARG A 1 187 ? 0.764 21.641 -4.504 1 98.75 187 ARG A C 1
ATOM 1474 O O . ARG A 1 187 ? 1.312 22.391 -5.312 1 98.75 187 ARG A O 1
ATOM 1481 N N . ALA A 1 188 ? 0.931 20.359 -4.531 1 98.44 188 ALA A N 1
ATOM 1482 C CA . ALA A 1 188 ? 1.603 19.688 -5.637 1 98.44 188 ALA A CA 1
ATOM 1483 C C . ALA A 1 188 ? 0.613 19.328 -6.742 1 98.44 188 ALA A C 1
ATOM 1485 O O . ALA A 1 188 ? -0.307 18.531 -6.527 1 98.44 188 ALA A O 1
ATOM 1486 N N . ASN A 1 189 ? 0.858 19.766 -7.867 1 97.69 189 ASN A N 1
ATOM 1487 C CA . ASN A 1 189 ? -0.102 19.625 -8.961 1 97.69 189 ASN A CA 1
ATOM 1488 C C . ASN A 1 189 ? -0.208 18.172 -9.422 1 97.69 189 ASN A C 1
ATOM 1490 O O . ASN A 1 189 ? -1.261 17.75 -9.906 1 97.69 189 ASN A O 1
ATOM 1494 N N . LYS A 1 190 ? 0.809 17.453 -9.281 1 97 190 LYS A N 1
ATOM 1495 C CA . LYS A 1 190 ? 0.821 16.062 -9.727 1 97 190 LYS A CA 1
ATOM 1496 C C . LYS A 1 190 ? 0.982 15.109 -8.547 1 97 190 LYS A C 1
ATOM 1498 O O . LYS A 1 190 ? 1.664 14.086 -8.648 1 97 190 LYS A O 1
ATOM 1503 N N . ASP A 1 191 ? 0.428 15.531 -7.445 1 97.38 191 ASP A N 1
ATOM 1504 C CA . ASP A 1 191 ? 0.585 14.75 -6.223 1 97.38 191 ASP A CA 1
ATOM 1505 C C . ASP A 1 191 ? -0.024 13.359 -6.383 1 97.38 191 ASP A C 1
ATOM 1507 O O . ASP A 1 191 ? -1.188 13.227 -6.766 1 97.38 191 ASP A O 1
ATOM 1511 N N . THR A 1 192 ? 0.77 12.352 -6.043 1 93.12 192 THR A N 1
ATOM 1512 C CA . THR A 1 192 ? 0.274 10.984 -6.152 1 93.12 192 THR A CA 1
ATOM 1513 C C . THR A 1 192 ? 0.162 10.336 -4.773 1 93.12 192 THR A C 1
ATOM 1515 O O . THR A 1 192 ? -0.096 9.133 -4.664 1 93.12 192 THR A O 1
ATOM 1518 N N . GLN A 1 193 ? 0.418 11.102 -3.736 1 93.88 193 GLN A N 1
ATOM 1519 C CA . GLN A 1 193 ? 0.359 10.57 -2.379 1 93.88 193 GLN A CA 1
ATOM 1520 C C . GLN A 1 193 ? -0.919 11.008 -1.671 1 93.88 193 GLN A C 1
ATOM 1522 O O . GLN A 1 193 ? -1.403 10.32 -0.771 1 93.88 193 GLN A O 1
ATOM 1527 N N . VAL A 1 194 ? -1.356 12.156 -2.016 1 97.31 194 VAL A N 1
ATOM 1528 C CA . VAL A 1 194 ? -2.498 12.758 -1.335 1 97.31 194 VAL A CA 1
ATOM 1529 C C . VAL A 1 194 ? -3.729 12.695 -2.236 1 97.31 194 VAL A C 1
ATOM 1531 O O . VAL A 1 194 ? -3.752 13.297 -3.311 1 97.31 194 VAL A O 1
ATOM 1534 N N . PHE A 1 195 ? -4.738 12.031 -1.694 1 96.81 195 PHE A N 1
ATOM 1535 C CA . PHE A 1 195 ? -5.992 11.961 -2.439 1 96.81 195 PHE A CA 1
ATOM 1536 C C . PHE A 1 195 ? -7.168 12.383 -1.565 1 96.81 195 PHE A C 1
ATOM 1538 O O . PHE A 1 195 ? -7.387 11.812 -0.495 1 96.81 195 PHE A O 1
ATOM 1545 N N . PRO A 1 196 ? -7.969 13.336 -2.121 1 97.44 196 PRO A N 1
ATOM 1546 C CA . PRO A 1 196 ? -7.641 14.148 -3.295 1 97.44 196 PRO A CA 1
ATOM 1547 C C . PRO A 1 196 ? -6.535 15.164 -3.018 1 97.44 196 PRO A C 1
ATOM 1549 O O . PRO A 1 196 ? -6.383 15.617 -1.883 1 97.44 196 PRO A O 1
ATOM 1552 N N . LYS A 1 197 ? -5.793 15.492 -4.035 1 97.94 197 LYS A N 1
ATOM 1553 C CA . LYS A 1 197 ? -4.711 16.453 -3.842 1 97.94 197 LYS A CA 1
ATOM 1554 C C . LYS A 1 197 ? -5.25 17.797 -3.385 1 97.94 197 LYS A C 1
ATOM 1556 O O . LYS A 1 197 ? -4.523 18.594 -2.785 1 97.94 197 LYS A O 1
ATOM 1561 N N . GLU A 1 198 ? -6.555 18.078 -3.602 1 98.38 198 GLU A N 1
ATOM 1562 C CA . GLU A 1 198 ? -7.219 19.312 -3.164 1 98.38 198 GLU A CA 1
ATOM 1563 C C . GLU A 1 198 ? -7.203 19.438 -1.643 1 98.38 198 GLU A C 1
ATOM 1565 O O . GLU A 1 198 ? -7.418 20.516 -1.101 1 98.38 198 GLU A O 1
ATOM 1570 N N . SER A 1 199 ? -6.961 18.328 -0.981 1 98.62 199 SER A N 1
ATOM 1571 C CA . SER A 1 199 ? -6.84 18.359 0.473 1 98.62 199 SER A CA 1
ATOM 1572 C C . SER A 1 199 ? -5.699 19.281 0.907 1 98.62 199 SER A C 1
ATOM 1574 O O . SER A 1 199 ? -5.723 19.828 2.012 1 98.62 199 SER A O 1
ATOM 1576 N N . GLU A 1 200 ? -4.746 19.5 0.028 1 98.81 200 GLU A N 1
ATOM 1577 C CA . GLU A 1 200 ? -3.604 20.359 0.332 1 98.81 200 GLU A CA 1
ATOM 1578 C C . GLU A 1 200 ? -4.012 21.828 0.368 1 98.81 200 GLU A C 1
ATOM 1580 O O . GLU A 1 200 ? -3.27 22.672 0.874 1 98.81 200 GLU A O 1
ATOM 1585 N N . TRP A 1 201 ? -5.191 22.078 -0.139 1 98.81 201 TRP A N 1
ATOM 1586 C CA . TRP A 1 201 ? -5.84 23.391 -0.055 1 98.81 201 TRP A CA 1
ATOM 1587 C C . TRP A 1 201 ? -7.164 23.297 0.695 1 98.81 201 TRP A C 1
ATOM 1589 O O . TRP A 1 201 ? -8.125 23.984 0.363 1 98.81 201 TRP A O 1
ATOM 1599 N N . PHE A 1 202 ? -7.34 22.344 1.55 1 98.81 202 PHE A N 1
ATOM 1600 C CA . PHE A 1 202 ? -8.484 22.141 2.43 1 98.81 202 PHE A CA 1
ATOM 1601 C C . PHE A 1 202 ? -9.695 21.656 1.643 1 98.81 202 PHE A C 1
ATOM 1603 O O . PHE A 1 202 ? -10.828 21.719 2.127 1 98.81 202 PHE A O 1
ATOM 1610 N N . GLY A 1 203 ? -9.5 21.172 0.468 1 98.56 203 GLY A N 1
ATOM 1611 C CA . GLY A 1 203 ? -10.562 20.5 -0.258 1 98.56 203 GLY A CA 1
ATOM 1612 C C . GLY A 1 203 ? -10.75 19.047 0.181 1 98.56 203 GLY A C 1
ATOM 1613 O O . GLY A 1 203 ? -9.969 18.531 0.981 1 98.56 203 GLY A O 1
ATOM 1614 N N . MET A 1 204 ? -11.805 18.391 -0.397 1 97.94 204 MET A N 1
ATOM 1615 C CA . MET A 1 204 ? -12.133 17.031 0.006 1 97.94 204 MET A CA 1
ATOM 1616 C C . MET A 1 204 ? -13.055 16.375 -1.008 1 97.94 204 MET A C 1
ATOM 1618 O O . MET A 1 204 ? -13.609 17.047 -1.878 1 97.94 204 MET A O 1
ATOM 1622 N N . TYR A 1 205 ? -13.164 15.039 -0.904 1 97.94 205 TYR A N 1
ATOM 1623 C CA . TYR A 1 205 ? -14.234 14.367 -1.632 1 97.94 205 TYR A CA 1
ATOM 1624 C C . TYR A 1 205 ? -15.594 14.711 -1.042 1 97.94 205 TYR A C 1
ATOM 1626 O O . TYR A 1 205 ? -15.75 14.789 0.179 1 97.94 205 TYR A O 1
ATOM 1634 N N . GLN A 1 206 ? -16.562 14.875 -1.896 1 98.12 206 GLN A N 1
ATOM 1635 C CA . GLN A 1 206 ? -17.922 15.156 -1.453 1 98.12 206 GLN A CA 1
ATOM 1636 C C . GLN A 1 206 ? -18.5 13.969 -0.693 1 98.12 206 GLN A C 1
ATOM 1638 O O . GLN A 1 206 ? -18.391 12.82 -1.139 1 98.12 206 GLN A O 1
ATOM 1643 N N . ASP A 1 207 ? -19.125 14.266 0.407 1 97.19 207 ASP A N 1
ATOM 1644 C CA . ASP A 1 207 ? -19.719 13.219 1.23 1 97.19 207 ASP A CA 1
ATOM 1645 C C . ASP A 1 207 ? -20.75 12.422 0.435 1 97.19 207 ASP A C 1
ATOM 1647 O O . ASP A 1 207 ? -21.578 12.992 -0.288 1 97.19 207 ASP A O 1
ATOM 1651 N N . GLY A 1 208 ? -20.672 11.117 0.562 1 95.75 208 GLY A N 1
ATOM 1652 C CA . GLY A 1 208 ? -21.641 10.242 -0.083 1 95.75 208 GLY A CA 1
ATOM 1653 C C . GLY A 1 208 ? -21.328 9.984 -1.545 1 95.75 208 GLY A C 1
ATOM 1654 O O . GLY A 1 208 ? -22.047 9.242 -2.217 1 95.75 208 GLY A O 1
ATOM 1655 N N . ASP A 1 209 ? -20.234 10.594 -2.045 1 91.75 209 ASP A N 1
ATOM 1656 C CA . ASP A 1 209 ? -19.812 10.469 -3.436 1 91.75 209 ASP A CA 1
ATOM 1657 C C . ASP A 1 209 ? -18.609 9.531 -3.562 1 91.75 209 ASP A C 1
ATOM 1659 O O . ASP A 1 209 ? -17.625 9.695 -2.854 1 91.75 209 ASP A O 1
ATOM 1663 N N . PRO A 1 210 ? -18.781 8.445 -4.312 1 90.56 210 PRO A N 1
ATOM 1664 C CA . PRO A 1 210 ? -17.703 7.457 -4.402 1 90.56 210 PRO A CA 1
ATOM 1665 C C . PRO A 1 210 ? -16.453 8.008 -5.082 1 90.56 210 PRO A C 1
ATOM 1667 O O . PRO A 1 210 ? -16.078 7.535 -6.156 1 90.56 210 PRO A O 1
ATOM 1670 N N . TYR A 1 211 ? -15.812 8.938 -4.523 1 92.5 211 TYR A N 1
ATOM 1671 C CA . TYR A 1 211 ? -14.516 9.5 -4.863 1 92.5 211 TYR A CA 1
ATOM 1672 C C . TYR A 1 211 ? -14.562 10.203 -6.215 1 92.5 211 TYR A C 1
ATOM 1674 O O . TYR A 1 211 ? -13.562 10.242 -6.938 1 92.5 211 TYR A O 1
ATOM 1682 N N . LYS A 1 212 ? -15.633 10.75 -6.633 1 92.69 212 LYS A N 1
ATOM 1683 C CA . LYS A 1 212 ? -15.82 11.336 -7.957 1 92.69 212 LYS A CA 1
ATOM 1684 C C . LYS A 1 212 ? -15.797 12.859 -7.887 1 92.69 212 LYS A C 1
ATOM 1686 O O . LYS A 1 212 ? -15.062 13.508 -8.641 1 92.69 212 LYS A O 1
ATOM 1691 N N . THR A 1 213 ? -16.547 13.406 -7.004 1 97.44 213 THR A N 1
ATOM 1692 C CA . THR A 1 213 ? -16.656 14.859 -6.887 1 97.44 213 THR A CA 1
ATOM 1693 C C . THR A 1 213 ? -15.75 15.391 -5.785 1 97.44 213 THR A C 1
ATOM 1695 O O . THR A 1 213 ? -15.766 14.883 -4.66 1 97.44 213 THR A O 1
ATOM 1698 N N . VAL A 1 214 ? -15.016 16.375 -6.148 1 98 214 VAL A N 1
ATOM 1699 C CA . VAL A 1 214 ? -14.125 17.016 -5.191 1 98 214 VAL A CA 1
ATOM 1700 C C . VAL A 1 214 ? -14.602 18.438 -4.902 1 98 214 VAL A C 1
ATOM 1702 O O . VAL A 1 214 ? -14.875 19.203 -5.828 1 98 214 VAL A O 1
ATOM 1705 N N . LEU A 1 215 ? -14.781 18.719 -3.631 1 98.62 215 LEU A N 1
ATOM 1706 C CA . LEU A 1 215 ? -15.086 20.078 -3.189 1 98.62 215 LEU A CA 1
ATOM 1707 C C . LEU A 1 215 ? -13.812 20.891 -3.041 1 98.62 215 LEU A C 1
ATOM 1709 O O . LEU A 1 215 ? -12.82 20.406 -2.482 1 98.62 215 LEU A O 1
ATOM 1713 N N . GLY A 1 216 ? -13.875 22.078 -3.516 1 98.12 216 GLY A N 1
ATOM 1714 C CA . GLY A 1 216 ? -12.742 22.984 -3.398 1 98.12 216 GLY A CA 1
ATOM 1715 C C . GLY A 1 216 ? -12.695 23.703 -2.064 1 98.12 216 GLY A C 1
ATOM 1716 O O . GLY A 1 216 ? -13.5 23.438 -1.176 1 98.12 216 GLY A O 1
ATOM 1717 N N . PHE A 1 217 ? -11.781 24.609 -1.959 1 98.5 217 PHE A N 1
ATOM 1718 C CA . PHE A 1 217 ? -11.383 25.328 -0.753 1 98.5 217 PHE A CA 1
ATOM 1719 C C . PHE A 1 217 ? -12.602 25.953 -0.071 1 98.5 217 PHE A C 1
ATOM 1721 O O . PHE A 1 217 ? -12.82 25.734 1.123 1 98.5 217 PHE A O 1
ATOM 1728 N N . ASN A 1 218 ? -13.438 26.625 -0.802 1 98.38 218 ASN A N 1
ATOM 1729 C CA . ASN A 1 218 ? -14.516 27.391 -0.188 1 98.38 218 ASN A CA 1
ATOM 1730 C C . ASN A 1 218 ? -15.859 26.672 -0.311 1 98.38 218 ASN A C 1
ATOM 1732 O O . ASN A 1 218 ? -16.906 27.281 -0.07 1 98.38 218 ASN A O 1
ATOM 1736 N N . GLU A 1 219 ? -15.789 25.391 -0.705 1 98.5 219 GLU A N 1
ATOM 1737 C CA . GLU A 1 219 ? -17.031 24.641 -0.914 1 98.5 219 GLU A CA 1
ATOM 1738 C C . GLU A 1 219 ? -17.297 23.688 0.243 1 98.5 219 GLU A C 1
ATOM 1740 O O . GLU A 1 219 ? -18.359 23.078 0.316 1 98.5 219 GLU A O 1
ATOM 1745 N N . THR A 1 220 ? -16.391 23.625 1.132 1 97.81 220 THR A N 1
ATOM 1746 C CA . THR A 1 220 ? -16.484 22.688 2.238 1 97.81 220 THR A CA 1
ATOM 1747 C C . THR A 1 220 ? -17.297 23.281 3.383 1 97.81 220 THR A C 1
ATOM 1749 O O . THR A 1 220 ? -17.406 24.5 3.51 1 97.81 220 THR A O 1
ATOM 1752 N N . ARG A 1 221 ? -17.844 22.453 4.207 1 96.5 221 ARG A N 1
ATOM 1753 C CA . ARG A 1 221 ? -18.641 22.891 5.336 1 96.5 221 ARG A CA 1
ATOM 1754 C C . ARG A 1 221 ? -17.828 23.75 6.297 1 96.5 221 ARG A C 1
ATOM 1756 O O . ARG A 1 221 ? -18.312 24.75 6.812 1 96.5 221 ARG A O 1
ATOM 1763 N N . TRP A 1 222 ? -16.578 23.281 6.535 1 98 222 TRP A N 1
ATOM 1764 C CA . TRP A 1 222 ? -15.781 23.984 7.527 1 98 222 TRP A CA 1
ATOM 1765 C C . TRP A 1 222 ? -15.484 25.406 7.059 1 98 222 TRP A C 1
ATOM 1767 O O . TRP A 1 222 ? -15.328 26.328 7.879 1 98 222 TRP A O 1
ATOM 1777 N N . TYR A 1 223 ? -15.383 25.656 5.738 1 98.56 223 TYR A N 1
ATOM 1778 C CA . TYR A 1 223 ? -15.234 27.016 5.238 1 98.56 223 TYR A CA 1
ATOM 1779 C C . TYR A 1 223 ? -16.562 27.766 5.316 1 98.56 223 TYR A C 1
ATOM 1781 O O . TYR A 1 223 ? -16.609 28.891 5.836 1 98.56 223 TYR A O 1
ATOM 1789 N N . GLN A 1 224 ? -17.656 27.156 4.82 1 98.56 224 GLN A N 1
ATOM 1790 C CA . GLN A 1 224 ? -18.953 27.812 4.703 1 98.56 224 GLN A CA 1
ATOM 1791 C C . GLN A 1 224 ? -19.484 28.219 6.074 1 98.56 224 GLN A C 1
ATOM 1793 O O . GLN A 1 224 ? -20.109 29.266 6.223 1 98.56 224 GLN A O 1
ATOM 1798 N N . GLU A 1 225 ? -19.234 27.375 7.043 1 98.19 225 GLU A N 1
ATOM 1799 C CA . GLU A 1 225 ? -19.734 27.656 8.391 1 98.19 225 GLU A CA 1
ATOM 1800 C C . GLU A 1 225 ? -18.625 28.219 9.273 1 98.19 225 GLU A C 1
ATOM 1802 O O . GLU A 1 225 ? -18.828 28.438 10.469 1 98.19 225 GLU A O 1
ATOM 1807 N N . ASP A 1 226 ? -17.484 28.453 8.727 1 98.56 226 ASP A N 1
ATOM 1808 C CA . ASP A 1 226 ? -16.312 29.016 9.383 1 98.56 226 ASP A CA 1
ATOM 1809 C C . ASP A 1 226 ? -16.016 28.312 10.695 1 98.56 226 ASP A C 1
ATOM 1811 O O . ASP A 1 226 ? -15.867 28.953 11.742 1 98.56 226 ASP A O 1
ATOM 1815 N N . LEU A 1 227 ? -15.906 27 10.617 1 98.5 227 LEU A N 1
ATOM 1816 C CA . LEU A 1 227 ? -15.898 26.141 11.797 1 98.5 227 LEU A CA 1
ATOM 1817 C C . LEU A 1 227 ? -14.617 26.328 12.602 1 98.5 227 LEU A C 1
ATOM 1819 O O . LEU A 1 227 ? -14.602 26.109 13.812 1 98.5 227 LEU A O 1
ATOM 1823 N N . PHE A 1 228 ? -13.5 26.672 11.938 1 98.62 228 PHE A N 1
ATOM 1824 C CA . PHE A 1 228 ? -12.273 26.875 12.695 1 98.62 228 PHE A CA 1
ATOM 1825 C C . PHE A 1 228 ? -11.555 28.141 12.25 1 98.62 228 PHE A C 1
ATOM 1827 O O . PHE A 1 228 ? -10.375 28.328 12.547 1 98.62 228 PHE A O 1
ATOM 1834 N N . GLY A 1 229 ? -12.273 29.031 11.484 1 98.56 229 GLY A N 1
ATOM 1835 C CA . GLY A 1 229 ? -11.766 30.359 11.203 1 98.56 229 GLY A CA 1
ATOM 1836 C C . GLY A 1 229 ? -11.141 30.484 9.82 1 98.56 229 GLY A C 1
ATOM 1837 O O . GLY A 1 229 ? -10.555 31.516 9.492 1 98.56 229 GLY A O 1
ATOM 1838 N N . LEU A 1 230 ? -11.289 29.406 8.984 1 98.81 230 LEU A N 1
ATOM 1839 C CA . LEU A 1 230 ? -10.688 29.422 7.652 1 98.81 230 LEU A CA 1
ATOM 1840 C C . LEU A 1 230 ? -11.281 30.531 6.789 1 98.81 230 LEU A C 1
ATOM 1842 O O . LEU A 1 230 ? -10.547 31.234 6.105 1 98.81 230 LEU A O 1
ATOM 1846 N N . ARG A 1 231 ? -12.594 30.625 6.758 1 98.81 231 ARG A N 1
ATOM 1847 C CA . ARG A 1 231 ? -13.258 31.672 5.988 1 98.81 231 ARG A CA 1
ATOM 1848 C C . ARG A 1 231 ? -12.852 33.062 6.496 1 98.81 231 ARG A C 1
ATOM 1850 O O . ARG A 1 231 ? -12.586 33.969 5.703 1 98.81 231 ARG A O 1
ATOM 1857 N N . THR A 1 232 ? -12.844 33.188 7.777 1 98.75 232 THR A N 1
ATOM 1858 C CA . THR A 1 232 ? -12.438 34.469 8.375 1 98.75 232 THR A CA 1
ATOM 1859 C C . THR A 1 232 ? -11.039 34.875 7.918 1 98.75 232 THR A C 1
ATOM 1861 O O . THR A 1 232 ? -10.805 36 7.52 1 98.75 232 THR A O 1
ATOM 1864 N N . LEU A 1 233 ? -10.102 33.906 7.938 1 98.5 233 LEU A N 1
ATOM 1865 C CA . LEU A 1 233 ? -8.734 34.156 7.484 1 98.5 233 LEU A CA 1
ATOM 1866 C C . LEU A 1 233 ? -8.719 34.531 6.004 1 98.5 233 LEU A C 1
ATOM 1868 O O . LEU A 1 233 ? -7.984 35.438 5.594 1 98.5 233 LEU A O 1
ATOM 1872 N N . ASP A 1 234 ? -9.484 33.812 5.273 1 98.69 234 ASP A N 1
ATOM 1873 C CA . ASP A 1 234 ? -9.531 34.031 3.83 1 98.69 234 ASP A CA 1
ATOM 1874 C C . ASP A 1 234 ? -10.086 35.406 3.504 1 98.69 234 ASP A C 1
ATOM 1876 O O . ASP A 1 234 ? -9.516 36.156 2.682 1 98.69 234 ASP A O 1
ATOM 1880 N N . LYS A 1 235 ? -11.125 35.812 4.086 1 98.56 235 LYS A N 1
ATOM 1881 C CA . LYS A 1 235 ? -11.766 37.094 3.84 1 98.56 235 LYS A CA 1
ATOM 1882 C C . LYS A 1 235 ? -10.867 38.25 4.285 1 98.56 235 LYS A C 1
ATOM 1884 O O . LYS A 1 235 ? -10.961 39.344 3.756 1 98.56 235 LYS A O 1
ATOM 1889 N N . ALA A 1 236 ? -10.031 38 5.215 1 98.31 236 ALA A N 1
ATOM 1890 C CA . ALA A 1 236 ? -9.07 39 5.68 1 98.31 236 ALA A CA 1
ATOM 1891 C C . ALA A 1 236 ? -7.875 39.094 4.738 1 98.31 236 ALA A C 1
ATOM 1893 O O . ALA A 1 236 ? -6.953 39.875 4.965 1 98.31 236 ALA A O 1
ATOM 1894 N N . GLY A 1 237 ? -7.879 38.312 3.707 1 97.94 237 GLY A N 1
ATOM 1895 C CA . GLY A 1 237 ? -6.801 38.344 2.732 1 97.94 237 GLY A CA 1
ATOM 1896 C C . GLY A 1 237 ? -5.539 37.625 3.213 1 97.94 237 GLY A C 1
ATOM 1897 O O . GLY A 1 237 ? -4.445 37.906 2.719 1 97.94 237 GLY A O 1
ATOM 1898 N N . LYS A 1 238 ? -5.688 36.75 4.164 1 98.19 238 LYS A N 1
ATOM 1899 C CA . LYS A 1 238 ? -4.516 36.188 4.832 1 98.19 238 LYS A CA 1
ATOM 1900 C C . LYS A 1 238 ? -4.23 34.75 4.344 1 98.19 238 LYS A C 1
ATOM 1902 O O . LYS A 1 238 ? -3.256 34.125 4.773 1 98.19 238 LYS A O 1
ATOM 1907 N N . VAL A 1 239 ? -5 34.156 3.436 1 98.81 239 VAL A N 1
ATOM 1908 C CA . VAL A 1 239 ? -4.766 32.844 2.871 1 98.81 239 VAL A CA 1
ATOM 1909 C C . VAL A 1 239 ? -4.176 32.969 1.47 1 98.81 239 VAL A C 1
ATOM 1911 O O . VAL A 1 239 ? -4.699 33.688 0.634 1 98.81 239 VAL A O 1
ATOM 1914 N N . HIS A 1 240 ? -3.113 32.312 1.215 1 98.75 240 HIS A N 1
ATOM 1915 C CA . HIS A 1 240 ? -2.4 32.406 -0.055 1 98.75 240 HIS A CA 1
ATOM 1916 C C . HIS A 1 240 ? -2.217 31.016 -0.67 1 98.75 240 HIS A C 1
ATOM 1918 O O . HIS A 1 240 ? -1.829 30.062 0.021 1 98.75 240 HIS A O 1
ATOM 1924 N N . PHE A 1 241 ? -2.514 30.906 -1.955 1 98.75 241 PHE A N 1
ATOM 1925 C CA . PHE A 1 241 ? -2.453 29.625 -2.67 1 98.75 241 PHE A CA 1
ATOM 1926 C C . PHE A 1 241 ? -1.271 29.609 -3.629 1 98.75 241 PHE A C 1
ATOM 1928 O O . PHE A 1 241 ? -1.148 30.469 -4.496 1 98.75 241 PHE A O 1
ATOM 1935 N N . LEU A 1 242 ? -0.437 28.688 -3.447 1 98.69 242 LEU A N 1
ATOM 1936 C CA . LEU A 1 242 ? 0.682 28.422 -4.344 1 98.69 242 LEU A CA 1
ATOM 1937 C C . LEU A 1 242 ? 0.681 26.969 -4.801 1 98.69 242 LEU A C 1
ATOM 1939 O O . LEU A 1 242 ? -0.083 26.141 -4.281 1 98.69 242 LEU A O 1
ATOM 1943 N N . SER A 1 243 ? 1.484 26.625 -5.852 1 98.31 243 SER A N 1
ATOM 1944 C CA . SER A 1 243 ? 1.568 25.25 -6.316 1 98.31 243 SER A CA 1
ATOM 1945 C C . SER A 1 243 ? 2.955 24.938 -6.867 1 98.31 243 SER A C 1
ATOM 1947 O O . SER A 1 243 ? 3.711 25.844 -7.219 1 98.31 243 SER A O 1
ATOM 1949 N N . THR A 1 244 ? 3.287 23.719 -6.809 1 98 244 THR A N 1
ATOM 1950 C CA . THR A 1 244 ? 4.461 23.188 -7.492 1 98 244 THR A CA 1
ATOM 1951 C C . THR A 1 244 ? 4.051 22.234 -8.609 1 98 244 THR A C 1
ATOM 1953 O O . THR A 1 244 ? 2.977 21.625 -8.547 1 98 244 THR A O 1
ATOM 1956 N N . ASP A 1 245 ? 4.848 22.016 -9.617 1 95.75 245 ASP A N 1
ATOM 1957 C CA . ASP A 1 245 ? 4.457 21.25 -10.789 1 95.75 245 ASP A CA 1
ATOM 1958 C C . ASP A 1 245 ? 4.727 19.766 -10.578 1 95.75 245 ASP A C 1
ATOM 1960 O O . ASP A 1 245 ? 4.105 18.906 -11.227 1 95.75 245 ASP A O 1
ATOM 1964 N N . GLY A 1 246 ? 5.426 19.453 -9.711 1 95.38 246 GLY A N 1
ATOM 1965 C CA . GLY A 1 246 ? 5.875 18.078 -9.57 1 95.38 246 GLY A CA 1
ATOM 1966 C C . GLY A 1 246 ? 4.992 17.25 -8.656 1 95.38 246 GLY A C 1
ATOM 1967 O O . GLY A 1 246 ? 3.832 17.609 -8.422 1 95.38 246 GLY A O 1
ATOM 1968 N N . ASP A 1 247 ? 5.496 16.094 -8.328 1 95.88 247 ASP A N 1
ATOM 1969 C CA . ASP A 1 247 ? 4.848 15.156 -7.422 1 95.88 247 ASP A CA 1
ATOM 1970 C C . ASP A 1 247 ? 5.051 15.57 -5.965 1 95.88 247 ASP A C 1
ATOM 1972 O O . ASP A 1 247 ? 5.625 16.625 -5.691 1 95.88 247 ASP A O 1
ATOM 1976 N N . HIS A 1 248 ? 4.539 14.836 -5.086 1 95.06 248 HIS A N 1
ATOM 1977 C CA . HIS A 1 248 ? 4.547 15.086 -3.648 1 95.06 248 HIS A CA 1
ATOM 1978 C C . HIS A 1 248 ? 5.957 15.391 -3.15 1 95.06 248 HIS A C 1
ATOM 1980 O O . HIS A 1 248 ? 6.883 14.602 -3.383 1 95.06 248 HIS A O 1
ATOM 1986 N N . LEU A 1 249 ? 6.117 16.562 -2.504 1 94.31 249 LEU A N 1
ATOM 1987 C CA . LEU A 1 249 ? 7.344 17.047 -1.879 1 94.31 249 LEU A CA 1
ATOM 1988 C C . LEU A 1 249 ? 8.461 17.172 -2.906 1 94.31 249 LEU A C 1
ATOM 1990 O O . LEU A 1 249 ? 9.633 16.984 -2.58 1 94.31 249 LEU A O 1
ATOM 1994 N N . ARG A 1 250 ? 8.062 17.312 -4.16 1 93.62 250 ARG A N 1
ATOM 1995 C CA . ARG A 1 250 ? 9.016 17.656 -5.215 1 93.62 250 ARG A CA 1
ATOM 1996 C C . ARG A 1 250 ? 8.992 19.141 -5.516 1 93.62 250 ARG A C 1
ATOM 1998 O O . ARG A 1 250 ? 8.125 19.625 -6.246 1 93.62 250 ARG A O 1
ATOM 2005 N N . PHE A 1 251 ? 9.945 19.844 -5.027 1 94.75 251 PHE A N 1
ATOM 2006 C CA . PHE A 1 251 ? 10.109 21.281 -5.246 1 94.75 251 PHE A CA 1
ATOM 2007 C C . PHE A 1 251 ? 11.57 21.688 -5.059 1 94.75 251 PHE A C 1
ATOM 2009 O O . PHE A 1 251 ? 12.359 20.953 -4.477 1 94.75 251 PHE A O 1
ATOM 2016 N N . SER A 1 252 ? 11.953 22.797 -5.582 1 94.56 252 SER A N 1
ATOM 2017 C CA . SER A 1 252 ? 13.328 23.266 -5.461 1 94.56 252 SER A CA 1
ATOM 2018 C C . SER A 1 252 ? 13.539 24.047 -4.172 1 94.56 252 SER A C 1
ATOM 2020 O O . SER A 1 252 ? 12.594 24.641 -3.646 1 94.56 252 SER A O 1
ATOM 2022 N N . VAL A 1 253 ? 14.758 24.016 -3.709 1 94.25 253 VAL A N 1
ATOM 2023 C CA . VAL A 1 253 ? 15.117 24.812 -2.545 1 94.25 253 VAL A CA 1
ATOM 2024 C C . VAL A 1 253 ? 14.906 26.297 -2.854 1 94.25 253 VAL A C 1
ATOM 2026 O O . VAL A 1 253 ? 14.492 27.062 -1.98 1 94.25 253 VAL A O 1
ATOM 2029 N N . GLU A 1 254 ? 15.172 26.641 -4.074 1 95.94 254 GLU A N 1
ATOM 2030 C CA . GLU A 1 254 ? 14.953 28.031 -4.504 1 95.94 254 GLU A CA 1
ATOM 2031 C C . GLU A 1 254 ? 13.492 28.438 -4.344 1 95.94 254 GLU A C 1
ATOM 2033 O O . GLU A 1 254 ? 13.195 29.531 -3.885 1 95.94 254 GLU A O 1
ATOM 2038 N N . PHE A 1 255 ? 12.609 27.594 -4.75 1 97.69 255 PHE A N 1
ATOM 2039 C CA . PHE A 1 255 ? 11.188 27.875 -4.594 1 97.69 255 PHE A CA 1
ATOM 2040 C C . PHE A 1 255 ? 10.828 28.047 -3.123 1 97.69 255 PHE A C 1
ATOM 2042 O O . PHE A 1 255 ? 10.164 29.016 -2.748 1 97.69 255 PHE A O 1
ATOM 2049 N N . LEU A 1 256 ? 11.273 27.109 -2.338 1 97.19 256 LEU A N 1
ATOM 2050 C CA . LEU A 1 256 ? 11.016 27.156 -0.901 1 97.19 256 LEU A CA 1
ATOM 2051 C C . LEU A 1 256 ? 11.508 28.469 -0.304 1 97.19 256 LEU A C 1
ATOM 2053 O O . LEU A 1 256 ? 10.773 29.125 0.433 1 97.19 256 LEU A O 1
ATOM 2057 N N . LEU A 1 257 ? 12.711 28.859 -0.6 1 96.69 257 LEU A N 1
ATOM 2058 C CA . LEU A 1 257 ? 13.297 30.078 -0.034 1 96.69 257 LEU A CA 1
ATOM 2059 C C . LEU A 1 257 ? 12.539 31.312 -0.512 1 96.69 257 LEU A C 1
ATOM 2061 O O . LEU A 1 257 ? 12.414 32.281 0.229 1 96.69 257 LEU A O 1
ATOM 2065 N N . GLY A 1 258 ? 12.07 31.25 -1.781 1 97.06 258 GLY A N 1
ATOM 2066 C CA . GLY A 1 258 ? 11.234 32.344 -2.262 1 97.06 258 GLY A CA 1
ATOM 2067 C C . GLY A 1 258 ? 9.961 32.531 -1.456 1 97.06 258 GLY A C 1
ATOM 2068 O O . GLY A 1 258 ? 9.57 33.656 -1.148 1 97.06 258 GLY A O 1
ATOM 2069 N N . VAL A 1 259 ? 9.336 31.422 -1.136 1 97.69 259 VAL A N 1
ATOM 2070 C CA . VAL A 1 259 ? 8.094 31.453 -0.36 1 97.69 259 VAL A CA 1
ATOM 2071 C C . VAL A 1 259 ? 8.383 31.969 1.05 1 97.69 259 VAL A C 1
ATOM 2073 O O . VAL A 1 259 ? 7.676 32.844 1.561 1 97.69 259 VAL A O 1
ATOM 2076 N N . VAL A 1 260 ? 9.43 31.469 1.659 1 96.31 260 VAL A N 1
ATOM 2077 C CA . VAL A 1 260 ? 9.805 31.844 3.02 1 96.31 260 VAL A CA 1
ATOM 2078 C C . VAL A 1 260 ? 10.156 33.344 3.07 1 96.31 260 VAL A C 1
ATOM 2080 O O . VAL A 1 260 ? 9.797 34.031 4.023 1 96.31 260 VAL A O 1
ATOM 2083 N N . ASP A 1 261 ? 10.867 33.812 2.094 1 95.12 261 ASP A N 1
ATOM 2084 C CA . ASP A 1 261 ? 11.25 35.219 2.014 1 95.12 261 ASP A CA 1
ATOM 2085 C C . ASP A 1 261 ? 10.016 36.125 1.949 1 95.12 261 ASP A C 1
ATOM 2087 O O . ASP A 1 261 ? 9.961 37.156 2.607 1 95.12 261 ASP A O 1
ATOM 2091 N N . LYS A 1 262 ? 9.094 35.688 1.241 1 96 262 LYS A N 1
ATOM 2092 C CA . LYS A 1 262 ? 7.91 36.5 1.001 1 96 262 LYS A CA 1
ATOM 2093 C C . LYS A 1 262 ? 7.023 36.562 2.24 1 96 262 LYS A C 1
ATOM 2095 O O . LYS A 1 262 ? 6.469 37.594 2.564 1 96 262 LYS A O 1
ATOM 2100 N N . TYR A 1 263 ? 6.922 35.469 2.943 1 96.56 263 TYR A N 1
ATOM 2101 C CA . TYR A 1 263 ? 5.852 35.406 3.932 1 96.56 263 TYR A CA 1
ATOM 2102 C C . TYR A 1 263 ? 6.41 35.469 5.348 1 96.56 263 TYR A C 1
ATOM 2104 O O . TYR A 1 263 ? 5.676 35.719 6.305 1 96.56 263 TYR A O 1
ATOM 2112 N N . PHE A 1 264 ? 7.68 35.188 5.535 1 93.69 264 PHE A N 1
ATOM 2113 C CA . PHE A 1 264 ? 8.242 35.219 6.879 1 93.69 264 PHE A CA 1
ATOM 2114 C C . PHE A 1 264 ? 8.914 36.562 7.152 1 93.69 264 PHE A C 1
ATOM 2116 O O . PHE A 1 264 ? 9.141 36.938 8.312 1 93.69 264 PHE A O 1
ATOM 2123 N N . ARG A 1 265 ? 9.398 37.312 6.191 1 82.88 265 ARG A N 1
ATOM 2124 C CA . ARG A 1 265 ? 10.031 38.594 6.414 1 82.88 265 ARG A CA 1
ATOM 2125 C C . ARG A 1 265 ? 8.984 39.688 6.691 1 82.88 265 ARG A C 1
ATOM 2127 O O . ARG A 1 265 ? 7.914 39.688 6.082 1 82.88 265 ARG A O 1
ATOM 2134 N N . PRO A 1 266 ? 9.234 40.438 7.844 1 64.38 266 PRO A N 1
ATOM 2135 C CA . PRO A 1 266 ? 8.336 41.531 8.203 1 64.38 266 PRO A CA 1
ATOM 2136 C C . PRO A 1 266 ? 8.055 42.469 7.031 1 64.38 266 PRO A C 1
ATOM 2138 O O . PRO A 1 266 ? 8.93 42.688 6.191 1 64.38 266 PRO A O 1
ATOM 2141 N N . GLN A 1 267 ? 6.82 42.375 6.461 1 51.66 267 GLN A N 1
ATOM 2142 C CA . GLN A 1 267 ? 6.453 43.375 5.445 1 51.66 267 GLN A CA 1
ATOM 2143 C C . GLN A 1 267 ? 6.812 44.781 5.891 1 51.66 267 GLN A C 1
ATOM 2145 O O . GLN A 1 267 ? 6.48 45.188 7.008 1 51.66 267 GLN A O 1
ATOM 2150 N N . ILE A 1 268 ? 8.055 45.188 5.688 1 43.28 268 ILE A N 1
ATOM 2151 C CA . ILE A 1 268 ? 8.375 46.594 5.906 1 43.28 268 ILE A CA 1
ATOM 2152 C C . ILE A 1 268 ? 7.219 47.469 5.43 1 43.28 268 ILE A C 1
ATOM 2154 O O . ILE A 1 268 ? 6.914 47.5 4.234 1 43.28 268 ILE A O 1
ATOM 2158 N N . VAL A 1 269 ? 6.184 47.562 6.188 1 42.53 269 VAL A N 1
ATOM 2159 C CA . VAL A 1 269 ? 5.199 48.594 5.93 1 42.53 269 VAL A CA 1
ATOM 2160 C C . VAL A 1 269 ? 5.895 49.969 5.836 1 42.53 269 VAL A C 1
ATOM 2162 O O . VAL A 1 269 ? 6.504 50.406 6.805 1 42.53 269 VAL A O 1
ATOM 2165 N N . THR A 1 270 ? 6.453 50.25 4.695 1 33.34 270 THR A N 1
ATOM 2166 C CA . THR A 1 270 ? 6.793 51.656 4.508 1 33.34 270 THR A CA 1
ATOM 2167 C C . THR A 1 270 ? 5.617 52.531 4.887 1 33.34 270 THR A C 1
ATOM 2169 O O . THR A 1 270 ? 4.523 52.406 4.328 1 33.34 270 THR A O 1
ATOM 2172 N N . SER A 1 271 ? 5.625 52.906 6.074 1 29.88 271 SER A N 1
ATOM 2173 C CA . SER A 1 271 ? 4.809 54.094 6.328 1 29.88 271 SER A CA 1
ATOM 2174 C C . SER A 1 271 ? 5.141 55.219 5.352 1 29.88 271 SER A C 1
ATOM 2176 O O . SER A 1 271 ? 6.305 55.406 4.992 1 29.88 271 SER A O 1
ATOM 2178 N N . MET B 1 1 ? 0.614 -9.234 -9.461 1 55 1 MET B N 1
ATOM 2179 C CA . MET B 1 1 ? -0.73 -8.672 -9.367 1 55 1 MET B CA 1
ATOM 2180 C C . MET B 1 1 ? -0.981 -7.664 -10.484 1 55 1 MET B C 1
ATOM 2182 O O . MET B 1 1 ? -0.061 -6.965 -10.914 1 55 1 MET B O 1
ATOM 2186 N N . GLY B 1 2 ? -2.082 -7.98 -11.086 1 56.09 2 GLY B N 1
ATOM 2187 C CA . GLY B 1 2 ? -2.598 -6.918 -11.93 1 56.09 2 GLY B CA 1
ATOM 2188 C C . GLY B 1 2 ? -2.174 -7.047 -13.383 1 56.09 2 GLY B C 1
ATOM 2189 O O . GLY B 1 2 ? -2.438 -6.16 -14.195 1 56.09 2 GLY B O 1
ATOM 2190 N N . ASP B 1 3 ? -1.418 -8 -13.602 1 69.75 3 ASP B N 1
ATOM 2191 C CA . ASP B 1 3 ? -1.155 -8.148 -15.031 1 69.75 3 ASP B CA 1
ATOM 2192 C C . ASP B 1 3 ? -2.256 -8.953 -15.711 1 69.75 3 ASP B C 1
ATOM 2194 O O . ASP B 1 3 ? -3.023 -9.656 -15.047 1 69.75 3 ASP B O 1
ATOM 2198 N N . ALA B 1 4 ? -2.539 -8.602 -16.969 1 73.69 4 ALA B N 1
ATOM 2199 C CA . ALA B 1 4 ? -3.564 -9.25 -17.781 1 73.69 4 ALA B CA 1
ATOM 2200 C C . ALA B 1 4 ? -2.951 -9.938 -19 1 73.69 4 ALA B C 1
ATOM 2202 O O . ALA B 1 4 ? -1.981 -9.445 -19.578 1 73.69 4 ALA B O 1
ATOM 2203 N N . ALA B 1 5 ? -3.568 -10.992 -19.312 1 79.06 5 ALA B N 1
ATOM 2204 C CA . ALA B 1 5 ? -3.137 -11.773 -20.469 1 79.06 5 ALA B CA 1
ATOM 2205 C C . ALA B 1 5 ? -3.043 -10.898 -21.719 1 79.06 5 ALA B C 1
ATOM 2207 O O . ALA B 1 5 ? -2.168 -11.102 -22.562 1 79.06 5 ALA B O 1
ATOM 2208 N N . GLY B 1 6 ? -3.861 -9.953 -21.75 1 79 6 GLY B N 1
ATOM 2209 C CA . GLY B 1 6 ? -3.943 -9.133 -22.938 1 79 6 GLY B CA 1
ATOM 2210 C C . GLY B 1 6 ? -3.066 -7.895 -22.875 1 79 6 GLY B C 1
ATOM 2211 O O . GLY B 1 6 ? -3.068 -7.078 -23.797 1 79 6 GLY B O 1
ATOM 2212 N N . ASN B 1 7 ? -2.404 -7.746 -21.812 1 82.12 7 ASN B N 1
ATOM 2213 C CA . ASN B 1 7 ? -1.501 -6.605 -21.75 1 82.12 7 ASN B CA 1
ATOM 2214 C C . ASN B 1 7 ? -0.334 -6.75 -22.719 1 82.12 7 ASN B C 1
ATOM 2216 O O . ASN B 1 7 ? 0.055 -7.867 -23.062 1 82.12 7 ASN B O 1
ATOM 2220 N N . GLY B 1 8 ? 0.236 -5.652 -23.188 1 80.81 8 GLY B N 1
ATOM 2221 C CA . GLY B 1 8 ? 1.281 -5.633 -24.188 1 80.81 8 GLY B CA 1
ATOM 2222 C C . GLY B 1 8 ? 2.432 -6.57 -23.875 1 80.81 8 GLY B C 1
ATOM 2223 O O . GLY B 1 8 ? 2.893 -7.312 -24.75 1 80.81 8 GLY B O 1
ATOM 2224 N N . GLY B 1 9 ? 2.885 -6.531 -22.719 1 82.94 9 GLY B N 1
ATOM 2225 C CA . GLY B 1 9 ? 3.979 -7.402 -22.312 1 82.94 9 GLY B CA 1
ATOM 2226 C C . GLY B 1 9 ? 3.654 -8.875 -22.469 1 82.94 9 GLY B C 1
ATOM 2227 O O . GLY B 1 9 ? 4.453 -9.641 -23.016 1 82.94 9 GLY B O 1
ATOM 2228 N N . MET B 1 10 ? 2.479 -9.273 -22.109 1 87.88 10 MET B N 1
ATOM 2229 C CA . MET B 1 10 ? 2.078 -10.68 -22.188 1 87.88 10 MET B CA 1
ATOM 2230 C C . MET B 1 10 ? 1.851 -11.109 -23.625 1 87.88 10 MET B C 1
ATOM 2232 O O . MET B 1 10 ? 2.174 -12.234 -24 1 87.88 10 MET B O 1
ATOM 2236 N N . VAL B 1 11 ? 1.27 -10.281 -24.375 1 88.88 11 VAL B N 1
ATOM 2237 C CA . VAL B 1 11 ? 1.058 -10.57 -25.781 1 88.88 11 VAL B CA 1
ATOM 2238 C C . VAL B 1 11 ? 2.402 -10.781 -26.484 1 88.88 11 VAL B C 1
ATOM 2240 O O . VAL B 1 11 ? 2.555 -11.703 -27.281 1 88.88 11 VAL B O 1
ATOM 2243 N N . ARG B 1 12 ? 3.291 -9.93 -26.188 1 90.25 12 ARG B N 1
ATOM 2244 C CA . ARG B 1 12 ? 4.629 -10.055 -26.75 1 90.25 12 ARG B CA 1
ATOM 2245 C C . ARG B 1 12 ? 5.266 -11.383 -26.375 1 90.25 12 ARG B C 1
ATOM 2247 O O . ARG B 1 12 ? 5.898 -12.039 -27.203 1 90.25 12 ARG B O 1
ATOM 2254 N N . ILE B 1 13 ? 5.133 -11.773 -25.188 1 92.94 13 ILE B N 1
ATOM 2255 C CA . ILE B 1 13 ? 5.68 -13.023 -24.672 1 92.94 13 ILE B CA 1
ATOM 2256 C C . ILE B 1 13 ? 5.016 -14.203 -25.391 1 92.94 13 ILE B C 1
ATOM 2258 O O . ILE B 1 13 ? 5.695 -15.133 -25.828 1 92.94 13 ILE B O 1
ATOM 2262 N N . GLN B 1 14 ? 3.695 -14.156 -25.453 1 93.69 14 GLN B N 1
ATOM 2263 C CA . GLN B 1 14 ? 2.949 -15.203 -26.141 1 93.69 14 GLN B CA 1
ATOM 2264 C C . GLN B 1 14 ? 3.441 -15.383 -27.578 1 93.69 14 GLN B C 1
ATOM 2266 O O . GLN B 1 14 ? 3.709 -16.516 -28 1 93.69 14 GLN B O 1
ATOM 2271 N N . LYS B 1 15 ? 3.596 -14.336 -28.25 1 94.88 15 LYS B N 1
ATOM 2272 C CA . LYS B 1 15 ? 4.035 -14.367 -29.641 1 94.88 15 LYS B CA 1
ATOM 2273 C C . LYS B 1 15 ? 5.465 -14.883 -29.75 1 94.88 15 LYS B C 1
ATOM 2275 O O . LYS B 1 15 ? 5.777 -15.672 -30.641 1 94.88 15 LYS B O 1
ATOM 2280 N N . ALA B 1 16 ? 6.258 -14.414 -28.891 1 95.69 16 ALA B N 1
ATOM 2281 C CA . ALA B 1 16 ? 7.66 -14.812 -28.922 1 95.69 16 ALA B CA 1
ATOM 2282 C C . ALA B 1 16 ? 7.801 -16.328 -28.719 1 95.69 16 ALA B C 1
ATOM 2284 O O . ALA B 1 16 ? 8.57 -16.969 -29.438 1 95.69 16 ALA B O 1
ATOM 2285 N N . ILE B 1 17 ? 7.094 -16.859 -27.797 1 95.31 17 ILE B N 1
ATOM 2286 C CA . ILE B 1 17 ? 7.164 -18.281 -27.547 1 95.31 17 ILE B CA 1
ATOM 2287 C C . ILE B 1 17 ? 6.602 -19.062 -28.734 1 95.31 17 ILE B C 1
ATOM 2289 O O . ILE B 1 17 ? 7.195 -20.047 -29.172 1 95.31 17 ILE B O 1
ATOM 2293 N N . ALA B 1 18 ? 5.426 -18.625 -29.234 1 95.56 18 ALA B N 1
ATOM 2294 C CA . ALA B 1 18 ? 4.777 -19.281 -30.359 1 95.56 18 ALA B CA 1
ATOM 2295 C C . ALA B 1 18 ? 5.699 -19.344 -31.562 1 95.56 18 ALA B C 1
ATOM 2297 O O . ALA B 1 18 ? 5.832 -20.375 -32.219 1 95.56 18 ALA B O 1
ATOM 2298 N N . GLU B 1 19 ? 6.301 -18.266 -31.828 1 95.75 19 GLU B N 1
ATOM 2299 C CA . GLU B 1 19 ? 7.203 -18.172 -32.969 1 95.75 19 GLU B CA 1
ATOM 2300 C C . GLU B 1 19 ? 8.461 -19 -32.75 1 95.75 19 GLU B C 1
ATOM 2302 O O . GLU B 1 19 ? 8.938 -19.672 -33.688 1 95.75 19 GLU B O 1
ATOM 2307 N N . HIS B 1 20 ? 8.938 -18.938 -31.625 1 94.5 20 HIS B N 1
ATOM 2308 C CA . HIS B 1 20 ? 10.195 -19.609 -31.297 1 94.5 20 HIS B CA 1
ATOM 2309 C C . HIS B 1 20 ? 10.031 -21.125 -31.344 1 94.5 20 HIS B C 1
ATOM 2311 O O . HIS B 1 20 ? 10.906 -21.828 -31.859 1 94.5 20 HIS B O 1
ATOM 2317 N N . LEU B 1 21 ? 8.969 -21.641 -30.844 1 94.5 21 LEU B N 1
ATOM 2318 C CA . LEU B 1 21 ? 8.758 -23.078 -30.75 1 94.5 21 LEU B CA 1
ATOM 2319 C C . LEU B 1 21 ? 7.934 -23.594 -31.938 1 94.5 21 LEU B C 1
ATOM 2321 O O . LEU B 1 21 ? 7.887 -24.797 -32.188 1 94.5 21 LEU B O 1
ATOM 2325 N N . GLY B 1 22 ? 7.262 -22.703 -32.656 1 94.25 22 GLY B N 1
ATOM 2326 C CA . GLY B 1 22 ? 6.379 -23.094 -33.75 1 94.25 22 GLY B CA 1
ATOM 2327 C C . GLY B 1 22 ? 5.16 -23.859 -33.281 1 94.25 22 GLY B C 1
ATOM 2328 O O . GLY B 1 22 ? 4.781 -24.875 -33.875 1 94.25 22 GLY B O 1
ATOM 2329 N N . VAL B 1 23 ? 4.621 -23.422 -32.125 1 94.06 23 VAL B N 1
ATOM 2330 C CA . VAL B 1 23 ? 3.502 -24.156 -31.562 1 94.06 23 VAL B CA 1
ATOM 2331 C C . VAL B 1 23 ? 2.363 -23.188 -31.234 1 94.06 23 VAL B C 1
ATOM 2333 O O . VAL B 1 23 ? 2.543 -21.969 -31.281 1 94.06 23 VAL B O 1
ATOM 2336 N N . TYR B 1 24 ? 1.216 -23.766 -30.922 1 95.62 24 TYR B N 1
ATOM 2337 C CA . TYR B 1 24 ? 0.075 -23.016 -30.406 1 95.62 24 TYR B CA 1
ATOM 2338 C C . TYR B 1 24 ? 0.315 -22.594 -28.953 1 95.62 24 TYR B C 1
ATOM 2340 O O . TYR B 1 24 ? 0.765 -23.391 -28.141 1 95.62 24 TYR B O 1
ATOM 2348 N N . VAL B 1 25 ? 0.11 -21.359 -28.719 1 95.44 25 VAL B N 1
ATOM 2349 C CA . VAL B 1 25 ? 0.223 -20.828 -27.359 1 95.44 25 VAL B CA 1
ATOM 2350 C C . VAL B 1 25 ? -1.076 -20.141 -26.969 1 95.44 25 VAL B C 1
ATOM 2352 O O . VAL B 1 25 ? -1.49 -19.172 -27.625 1 95.44 25 VAL B O 1
ATOM 2355 N N . ALA B 1 26 ? -1.69 -20.641 -25.922 1 94 26 ALA B N 1
ATOM 2356 C CA . ALA B 1 26 ? -2.887 -20.016 -25.375 1 94 26 ALA B CA 1
ATOM 2357 C C . ALA B 1 26 ? -2.529 -19.047 -24.234 1 94 26 ALA B C 1
ATOM 2359 O O . ALA B 1 26 ? -1.733 -19.391 -23.359 1 94 26 ALA B O 1
ATOM 2360 N N . SER B 1 27 ? -2.996 -17.844 -24.328 1 92.25 27 SER B N 1
ATOM 2361 C CA . SER B 1 27 ? -2.947 -16.906 -23.203 1 92.25 27 SER B CA 1
ATOM 2362 C C . SER B 1 27 ? -4.281 -16.859 -22.469 1 92.25 27 SER B C 1
ATOM 2364 O O . SER B 1 27 ? -5.297 -16.453 -23.031 1 92.25 27 SER B O 1
ATOM 2366 N N . VAL B 1 28 ? -4.301 -17.234 -21.25 1 91.31 28 VAL B N 1
ATOM 2367 C CA . VAL B 1 28 ? -5.559 -17.406 -20.531 1 91.31 28 VAL B CA 1
ATOM 2368 C C . VAL B 1 28 ? -5.957 -16.094 -19.859 1 91.31 28 VAL B C 1
ATOM 2370 O O . VAL B 1 28 ? -5.281 -15.641 -18.938 1 91.31 28 VAL B O 1
ATOM 2373 N N . GLN B 1 29 ? -6.957 -15.523 -20.328 1 89.44 29 GLN B N 1
ATOM 2374 C CA . GLN B 1 29 ? -7.578 -14.32 -19.781 1 89.44 29 GLN B CA 1
ATOM 2375 C C . GLN B 1 29 ? -8.805 -14.664 -18.938 1 89.44 29 GLN B C 1
ATOM 2377 O O . GLN B 1 29 ? -9.703 -15.367 -19.406 1 89.44 29 GLN B O 1
ATOM 2382 N N . LEU B 1 30 ? -8.844 -14.25 -17.797 1 92.5 30 LEU B N 1
ATOM 2383 C CA . LEU B 1 30 ? -9.992 -14.484 -16.922 1 92.5 30 LEU B CA 1
ATOM 2384 C C . LEU B 1 30 ? -10.922 -13.273 -16.906 1 92.5 30 LEU B C 1
ATOM 2386 O O . LEU B 1 30 ? -10.828 -12.422 -16.016 1 92.5 30 LEU B O 1
ATOM 2390 N N . GLY B 1 31 ? -11.844 -13.234 -17.688 1 90.12 31 GLY B N 1
ATOM 2391 C CA . GLY B 1 31 ? -12.75 -12.125 -17.953 1 90.12 31 GLY B CA 1
ATOM 2392 C C . GLY B 1 31 ? -12.883 -11.805 -19.438 1 90.12 31 GLY B C 1
ATOM 2393 O O . GLY B 1 31 ? -12.164 -12.375 -20.266 1 90.12 31 GLY B O 1
ATOM 2394 N N . ASP B 1 32 ? -13.664 -10.836 -19.75 1 90 32 ASP B N 1
ATOM 2395 C CA . ASP B 1 32 ? -14.023 -10.586 -21.141 1 90 32 ASP B CA 1
ATOM 2396 C C . ASP B 1 32 ? -13.18 -9.461 -21.734 1 90 32 ASP B C 1
ATOM 2398 O O . ASP B 1 32 ? -13.328 -9.125 -22.922 1 90 32 ASP B O 1
ATOM 2402 N N . SER B 1 33 ? -12.367 -8.852 -21 1 90.31 33 SER B N 1
ATOM 2403 C CA . SER B 1 33 ? -11.508 -7.766 -21.438 1 90.31 33 SER B CA 1
ATOM 2404 C C . SER B 1 33 ? -10.219 -7.711 -20.641 1 90.31 33 SER B C 1
ATOM 2406 O O . SER B 1 33 ? -10.094 -8.375 -19.609 1 90.31 33 SER B O 1
ATOM 2408 N N . VAL B 1 34 ? -9.297 -6.973 -21.141 1 86.69 34 VAL B N 1
ATOM 2409 C CA . VAL B 1 34 ? -8.023 -6.781 -20.438 1 86.69 34 VAL B CA 1
ATOM 2410 C C . VAL B 1 34 ? -8.273 -6.152 -19.078 1 86.69 34 VAL B C 1
ATOM 2412 O O . VAL B 1 34 ? -7.711 -6.594 -18.078 1 86.69 34 VAL B O 1
ATOM 2415 N N . SER B 1 35 ? -9.125 -5.207 -19.047 1 85 35 SER B N 1
ATOM 2416 C CA . SER B 1 35 ? -9.445 -4.52 -17.797 1 85 35 SER B CA 1
ATOM 2417 C C . SER B 1 35 ? -10.102 -5.469 -16.797 1 85 35 SER B C 1
ATOM 2419 O O . SER B 1 35 ? -9.781 -5.445 -15.609 1 85 35 SER B O 1
ATOM 2421 N N . GLU B 1 36 ? -11 -6.223 -17.25 1 88.75 36 GLU B N 1
ATOM 2422 C CA . GLU B 1 36 ? -11.672 -7.172 -16.375 1 88.75 36 GLU B CA 1
ATOM 2423 C C . GLU B 1 36 ? -10.703 -8.234 -15.859 1 88.75 36 GLU B C 1
ATOM 2425 O O . GLU B 1 36 ? -10.828 -8.688 -14.719 1 88.75 36 GLU B O 1
ATOM 2430 N N . ASP B 1 37 ? -9.828 -8.641 -16.719 1 91.75 37 ASP B N 1
ATOM 2431 C CA . ASP B 1 37 ? -8.812 -9.602 -16.312 1 91.75 37 ASP B CA 1
ATOM 2432 C C . ASP B 1 37 ? -7.98 -9.062 -15.148 1 91.75 37 ASP B C 1
ATOM 2434 O O . ASP B 1 37 ? -7.742 -9.766 -14.164 1 91.75 37 ASP B O 1
ATOM 2438 N N . VAL B 1 38 ? -7.609 -7.848 -15.242 1 89.06 38 VAL B N 1
ATOM 2439 C CA . VAL B 1 38 ? -6.844 -7.199 -14.188 1 89.06 38 VAL B CA 1
ATOM 2440 C C . VAL B 1 38 ? -7.684 -7.133 -12.906 1 89.06 38 VAL B C 1
ATOM 2442 O O . VAL B 1 38 ? -7.219 -7.512 -11.836 1 89.06 38 VAL B O 1
ATOM 2445 N N . GLU B 1 39 ? -8.906 -6.668 -13.039 1 88.62 39 GLU B N 1
ATOM 2446 C CA . GLU B 1 39 ? -9.797 -6.555 -11.891 1 88.62 39 GLU B CA 1
ATOM 2447 C C . GLU B 1 39 ? -10 -7.906 -11.211 1 88.62 39 GLU B C 1
ATOM 2449 O O . GLU B 1 39 ? -9.945 -8.008 -9.984 1 88.62 39 GLU B O 1
ATOM 2454 N N . ASN B 1 40 ? -10.211 -8.875 -12.039 1 92.31 40 ASN B N 1
ATOM 2455 C CA . ASN B 1 40 ? -10.477 -10.203 -11.508 1 92.31 40 ASN B CA 1
ATOM 2456 C C . ASN B 1 40 ? -9.25 -10.773 -10.789 1 92.31 40 ASN B C 1
ATOM 2458 O O . ASN B 1 40 ? -9.391 -11.508 -9.812 1 92.31 40 ASN B O 1
ATOM 2462 N N . SER B 1 41 ? -8.125 -10.391 -11.289 1 93.75 41 SER B N 1
ATOM 2463 C CA . SER B 1 41 ? -6.906 -10.867 -10.641 1 93.75 41 SER B CA 1
ATOM 2464 C C . SER B 1 41 ? -6.789 -10.328 -9.219 1 93.75 41 SER B C 1
ATOM 2466 O O . SER B 1 41 ? -6.059 -10.883 -8.398 1 93.75 41 SER B O 1
ATOM 2468 N N . PHE B 1 42 ? -7.582 -9.32 -8.867 1 92.88 42 PHE B N 1
ATOM 2469 C CA . PHE B 1 42 ? -7.539 -8.727 -7.535 1 92.88 42 PHE B CA 1
ATOM 2470 C C . PHE B 1 42 ? -8.766 -9.125 -6.727 1 92.88 42 PHE B C 1
ATOM 2472 O O . PHE B 1 42 ? -8.68 -9.32 -5.512 1 92.88 42 PHE B O 1
ATOM 2479 N N . PHE B 1 43 ? -9.914 -9.25 -7.383 1 93.06 43 PHE B N 1
ATOM 2480 C CA . PHE B 1 43 ? -11.141 -9.18 -6.605 1 93.06 43 PHE B CA 1
ATOM 2481 C C . PHE B 1 43 ? -11.977 -10.445 -6.789 1 93.06 43 PHE B C 1
ATOM 2483 O O . PHE B 1 43 ? -13.102 -10.523 -6.305 1 93.06 43 PHE B O 1
ATOM 2490 N N . VAL B 1 44 ? -11.469 -11.367 -7.551 1 95.5 44 VAL B N 1
ATOM 2491 C CA . VAL B 1 44 ? -12.047 -12.703 -7.613 1 95.5 44 VAL B CA 1
ATOM 2492 C C . VAL B 1 44 ? -11.164 -13.68 -6.832 1 95.5 44 VAL B C 1
ATOM 2494 O O . VAL B 1 44 ? -9.938 -13.633 -6.93 1 95.5 44 VAL B O 1
ATOM 2497 N N . THR B 1 45 ? -11.773 -14.516 -6.043 1 97.69 45 THR B N 1
ATOM 2498 C CA . THR B 1 45 ? -11.016 -15.422 -5.184 1 97.69 45 THR B CA 1
ATOM 2499 C C . THR B 1 45 ? -10.117 -16.328 -6.016 1 97.69 45 THR B C 1
ATOM 2501 O O . THR B 1 45 ? -10.438 -16.656 -7.16 1 97.69 45 THR B O 1
ATOM 2504 N N . MET B 1 46 ? -9.055 -16.766 -5.441 1 98.12 46 MET B N 1
ATOM 2505 C CA . MET B 1 46 ? -8.125 -17.656 -6.137 1 98.12 46 MET B CA 1
ATOM 2506 C C . MET B 1 46 ? -8.82 -18.953 -6.535 1 98.12 46 MET B C 1
ATOM 2508 O O . MET B 1 46 ? -8.531 -19.516 -7.59 1 98.12 46 MET B O 1
ATOM 2512 N N . ASN B 1 47 ? -9.711 -19.438 -5.691 1 98.56 47 ASN B N 1
ATOM 2513 C CA . ASN B 1 47 ? -10.469 -20.641 -6.035 1 98.56 47 ASN B CA 1
ATOM 2514 C C . ASN B 1 47 ? -11.297 -20.438 -7.301 1 98.56 47 ASN B C 1
ATOM 2516 O O . ASN B 1 47 ? -11.258 -21.266 -8.211 1 98.56 47 ASN B O 1
ATOM 2520 N N . ASN B 1 48 ? -12.023 -19.328 -7.34 1 98.25 48 ASN B N 1
ATOM 2521 C CA . ASN B 1 48 ? -12.836 -19.062 -8.523 1 98.25 48 ASN B CA 1
ATOM 2522 C C . ASN B 1 48 ? -11.977 -18.859 -9.766 1 98.25 48 ASN B C 1
ATOM 2524 O O . ASN B 1 48 ? -12.32 -19.328 -10.852 1 98.25 48 ASN B O 1
ATOM 2528 N N . GLN B 1 49 ? -10.914 -18.172 -9.648 1 97.5 49 GLN B N 1
ATOM 2529 C CA . GLN B 1 49 ? -10 -17.984 -10.766 1 97.5 49 GLN B CA 1
ATOM 2530 C C . GLN B 1 49 ? -9.492 -19.328 -11.281 1 97.5 49 GLN B C 1
ATOM 2532 O O . GLN B 1 49 ? -9.398 -19.547 -12.492 1 97.5 49 GLN B O 1
ATOM 2537 N N . THR B 1 50 ? -9.156 -20.203 -10.359 1 98.31 50 THR B N 1
ATOM 2538 C CA . THR B 1 50 ? -8.672 -21.531 -10.727 1 98.31 50 THR B CA 1
ATOM 2539 C C . THR B 1 50 ? -9.742 -22.297 -11.5 1 98.31 50 THR B C 1
ATOM 2541 O O . THR B 1 50 ? -9.438 -22.922 -12.516 1 98.31 50 THR B O 1
ATOM 2544 N N . ASP B 1 51 ? -10.945 -22.219 -11.016 1 98.25 51 ASP B N 1
ATOM 2545 C CA . ASP B 1 51 ? -12.047 -22.891 -11.695 1 98.25 51 ASP B CA 1
ATOM 2546 C C . ASP B 1 51 ? -12.227 -22.359 -13.117 1 98.25 51 ASP B C 1
ATOM 2548 O O . ASP B 1 51 ? -12.445 -23.125 -14.055 1 98.25 51 ASP B O 1
ATOM 2552 N N . TRP B 1 52 ? -12.195 -21.094 -13.25 1 97.5 52 TRP B N 1
ATOM 2553 C CA . TRP B 1 52 ? -12.312 -20.484 -14.57 1 97.5 52 TRP B CA 1
ATOM 2554 C C . TRP B 1 52 ? -11.172 -20.922 -15.477 1 97.5 52 TRP B C 1
ATOM 2556 O O . TRP B 1 52 ? -11.391 -21.25 -16.641 1 97.5 52 TRP B O 1
ATOM 2566 N N . PHE B 1 53 ? -9.984 -20.875 -14.961 1 97.31 53 PHE B N 1
ATOM 2567 C CA . PHE B 1 53 ? -8.812 -21.328 -15.703 1 97.31 53 PHE B CA 1
ATOM 2568 C C . PHE B 1 53 ? -9 -22.75 -16.203 1 97.31 53 PHE B C 1
ATOM 2570 O O . PHE B 1 53 ? -8.781 -23.047 -17.375 1 97.31 53 PHE B O 1
ATOM 2577 N N . ALA B 1 54 ? -9.406 -23.641 -15.32 1 98.19 54 ALA B N 1
ATOM 2578 C CA . ALA B 1 54 ? -9.594 -25.047 -15.648 1 98.19 54 ALA B CA 1
ATOM 2579 C C . ALA B 1 54 ? -10.641 -25.219 -16.75 1 98.19 54 ALA B C 1
ATOM 2581 O O . ALA B 1 54 ? -10.461 -26.031 -17.656 1 98.19 54 ALA B O 1
ATOM 2582 N N . LYS B 1 55 ? -11.688 -24.453 -16.625 1 97.62 55 LYS B N 1
ATOM 2583 C CA . LYS B 1 55 ? -12.734 -24.516 -17.625 1 97.62 55 LYS B CA 1
ATOM 2584 C C . LYS B 1 55 ? -12.203 -24.094 -19 1 97.62 55 LYS B C 1
ATOM 2586 O O . LYS B 1 55 ? -12.461 -24.766 -20 1 97.62 55 LYS B O 1
ATOM 2591 N N . ILE B 1 56 ? -11.477 -23.047 -19.062 1 96.5 56 ILE B N 1
ATOM 2592 C CA . ILE B 1 56 ? -10.922 -22.531 -20.297 1 96.5 56 ILE B CA 1
ATOM 2593 C C . ILE B 1 56 ? -9.984 -23.562 -20.922 1 96.5 56 ILE B C 1
ATOM 2595 O O . ILE B 1 56 ? -10.07 -23.844 -22.125 1 96.5 56 ILE B O 1
ATOM 2599 N N . VAL B 1 57 ? -9.125 -24.141 -20.125 1 97.19 57 VAL B N 1
ATOM 2600 C CA . VAL B 1 57 ? -8.156 -25.125 -20.594 1 97.19 57 VAL B CA 1
ATOM 2601 C C . VAL B 1 57 ? -8.883 -26.359 -21.125 1 97.19 57 VAL B C 1
ATOM 2603 O O . VAL B 1 57 ? -8.562 -26.859 -22.203 1 97.19 57 VAL B O 1
ATOM 2606 N N . ARG B 1 58 ? -9.867 -26.766 -20.422 1 96.81 58 ARG B N 1
ATOM 2607 C CA . ARG B 1 58 ? -10.609 -27.984 -20.766 1 96.81 58 ARG B CA 1
ATOM 2608 C C . ARG B 1 58 ? -11.367 -27.797 -22.078 1 96.81 58 ARG B C 1
ATOM 2610 O O . ARG B 1 58 ? -11.531 -28.75 -22.844 1 96.81 58 ARG B O 1
ATOM 2617 N N . GLU B 1 59 ? -11.789 -26.594 -22.312 1 96.94 59 GLU B N 1
ATOM 2618 C CA . GLU B 1 59 ? -12.656 -26.328 -23.469 1 96.94 59 GLU B CA 1
ATOM 2619 C C . GLU B 1 59 ? -11.828 -26.016 -24.719 1 96.94 59 GLU B C 1
ATOM 2621 O O . GLU B 1 59 ? -12.367 -25.953 -25.828 1 96.94 59 GLU B O 1
ATOM 2626 N N . ASP B 1 60 ? -10.555 -25.844 -24.594 1 96.69 60 ASP B N 1
ATOM 2627 C CA . ASP B 1 60 ? -9.695 -25.594 -25.75 1 96.69 60 ASP B CA 1
ATOM 2628 C C . ASP B 1 60 ? -9.305 -26.891 -26.438 1 96.69 60 ASP B C 1
ATOM 2630 O O . ASP B 1 60 ? -8.516 -27.672 -25.906 1 96.69 60 ASP B O 1
ATOM 2634 N N . PRO B 1 61 ? -9.75 -27.094 -27.609 1 96.62 61 PRO B N 1
ATOM 2635 C CA . PRO B 1 61 ? -9.484 -28.375 -28.281 1 96.62 61 PRO B CA 1
ATOM 2636 C C . PRO B 1 61 ? -8.008 -28.578 -28.594 1 96.62 61 PRO B C 1
ATOM 2638 O O . PRO B 1 61 ? -7.562 -29.719 -28.781 1 96.62 61 PRO B O 1
ATOM 2641 N N . ARG B 1 62 ? -7.223 -27.547 -28.641 1 96.31 62 ARG B N 1
ATOM 2642 C CA . ARG B 1 62 ? -5.812 -27.641 -29.016 1 96.31 62 ARG B CA 1
ATOM 2643 C C . ARG B 1 62 ? -4.961 -28.047 -27.812 1 96.31 62 ARG B C 1
ATOM 2645 O O . ARG B 1 62 ? -3.777 -28.344 -27.953 1 96.31 62 ARG B O 1
ATOM 2652 N N . LEU B 1 63 ? -5.641 -28.172 -26.547 1 96.88 63 LEU B N 1
ATOM 2653 C CA . LEU B 1 63 ? -4.895 -28.484 -25.344 1 96.88 63 LEU B CA 1
ATOM 2654 C C . LEU B 1 63 ? -5.273 -29.875 -24.812 1 96.88 63 LEU B C 1
ATOM 2656 O O . LEU B 1 63 ? -4.766 -30.312 -23.781 1 96.88 63 LEU B O 1
ATOM 2660 N N . THR B 1 64 ? -6.07 -30.625 -25.5 1 95.12 64 THR B N 1
ATOM 2661 C CA . THR B 1 64 ? -6.719 -31.844 -25 1 95.12 64 THR B CA 1
ATOM 2662 C C . THR B 1 64 ? -5.695 -32.938 -24.75 1 95.12 64 THR B C 1
ATOM 2664 O O . THR B 1 64 ? -5.926 -33.844 -23.922 1 95.12 64 THR B O 1
ATOM 2667 N N . LYS B 1 65 ? -4.637 -33 -25.422 1 94.19 65 LYS B N 1
ATOM 2668 C CA . LYS B 1 65 ? -3.633 -34.031 -25.266 1 94.19 65 LYS B CA 1
ATOM 2669 C C . LYS B 1 65 ? -2.578 -33.656 -24.25 1 94.19 65 LYS B C 1
ATOM 2671 O O . LYS B 1 65 ? -1.576 -34.344 -24.078 1 94.19 65 LYS B O 1
ATOM 2676 N N . GLY B 1 66 ? -2.785 -32.531 -23.641 1 96.81 66 GLY B N 1
ATOM 2677 C CA . GLY B 1 66 ? -1.823 -32 -22.688 1 96.81 66 GLY B CA 1
ATOM 2678 C C . GLY B 1 66 ? -1.119 -30.766 -23.203 1 96.81 66 GLY B C 1
ATOM 2679 O O . GLY B 1 66 ? -1.291 -30.375 -24.359 1 96.81 66 GLY B O 1
ATOM 2680 N N . PHE B 1 67 ? -0.395 -30.125 -22.312 1 97.06 67 PHE B N 1
ATOM 2681 C CA . PHE B 1 67 ? 0.26 -28.875 -22.688 1 97.06 67 PHE B CA 1
ATOM 2682 C C . PHE B 1 67 ? 1.404 -28.547 -21.734 1 97.06 67 PHE B C 1
ATOM 2684 O O . PHE B 1 67 ? 1.56 -29.219 -20.703 1 97.06 67 PHE B O 1
ATOM 2691 N N . ASN B 1 68 ? 2.268 -27.734 -22.156 1 97.56 68 ASN B N 1
ATOM 2692 C CA . ASN B 1 68 ? 3.27 -27.109 -21.297 1 97.56 68 ASN B CA 1
ATOM 2693 C C . ASN B 1 68 ? 2.797 -25.75 -20.781 1 97.56 68 ASN B C 1
ATOM 2695 O O . ASN B 1 68 ? 2.113 -25.016 -21.484 1 97.56 68 ASN B O 1
ATOM 2699 N N . ALA B 1 69 ? 3.133 -25.5 -19.531 1 97.81 69 ALA B N 1
ATOM 2700 C CA . ALA B 1 69 ? 2.621 -24.281 -18.922 1 97.81 69 ALA B CA 1
ATOM 2701 C C . ALA B 1 69 ? 3.76 -23.359 -18.484 1 97.81 69 ALA B C 1
ATOM 2703 O O . ALA B 1 69 ? 4.777 -23.828 -17.969 1 97.81 69 ALA B O 1
ATOM 2704 N N . VAL B 1 70 ? 3.592 -22.109 -18.719 1 97.5 70 VAL B N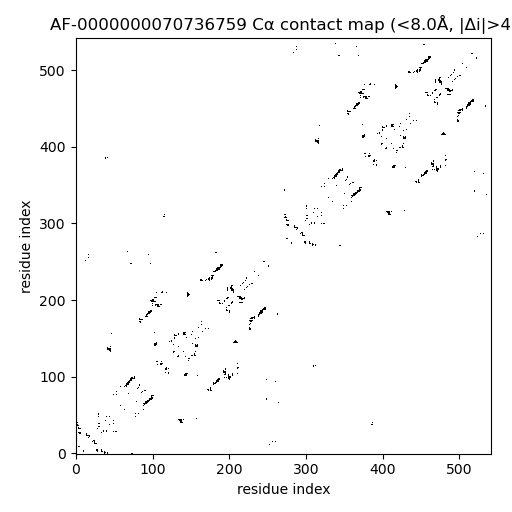 1
ATOM 2705 C CA . VAL B 1 70 ? 4.434 -21.047 -18.156 1 97.5 70 VAL B CA 1
ATOM 2706 C C . VAL B 1 70 ? 3.574 -20.047 -17.406 1 97.5 70 VAL B C 1
ATOM 2708 O O . VAL B 1 70 ? 2.549 -19.594 -17.906 1 97.5 70 VAL B O 1
ATOM 2711 N N . GLY B 1 71 ? 3.945 -19.781 -16.234 1 96.69 71 GLY B N 1
ATOM 2712 C CA . GLY B 1 71 ? 3.219 -18.812 -15.43 1 96.69 71 GLY B CA 1
ATOM 2713 C C . GLY B 1 71 ? 4.078 -17.641 -14.977 1 96.69 71 GLY B C 1
ATOM 2714 O O . GLY B 1 71 ? 5.309 -17.75 -14.945 1 96.69 71 GLY B O 1
ATOM 2715 N N . PHE B 1 72 ? 3.379 -16.594 -14.664 1 96.25 72 PHE B N 1
ATOM 2716 C CA . PHE B 1 72 ? 4.039 -15.383 -14.18 1 96.25 72 PHE B CA 1
ATOM 2717 C C . PHE B 1 72 ? 3.355 -14.859 -12.922 1 96.25 72 PHE B C 1
ATOM 2719 O O . PHE B 1 72 ? 2.127 -14.781 -12.859 1 96.25 72 PHE B O 1
ATOM 2726 N N . SER B 1 73 ? 4.152 -14.484 -11.914 1 96.69 73 SER B N 1
ATOM 2727 C CA . SER B 1 73 ? 3.648 -13.875 -10.688 1 96.69 73 SER B CA 1
ATOM 2728 C C . SER B 1 73 ? 2.471 -14.656 -10.117 1 96.69 73 SER B C 1
ATOM 2730 O O . SER B 1 73 ? 2.576 -15.859 -9.883 1 96.69 73 SER B O 1
ATOM 2732 N N . GLN B 1 74 ? 1.31 -14.094 -9.867 1 96.44 74 GLN B N 1
ATOM 2733 C CA . GLN B 1 74 ? 0.128 -14.719 -9.289 1 96.44 74 GLN B CA 1
ATOM 2734 C C . GLN B 1 74 ? -0.376 -15.859 -10.172 1 96.44 74 GLN B C 1
ATOM 2736 O O . GLN B 1 74 ? -0.925 -16.844 -9.672 1 96.44 74 GLN B O 1
ATOM 2741 N N . GLY B 1 75 ? -0.185 -15.758 -11.461 1 96.5 75 GLY B N 1
ATOM 2742 C CA . GLY B 1 75 ? -0.629 -16.797 -12.391 1 96.5 75 GLY B CA 1
ATOM 2743 C C . GLY B 1 75 ? -0.041 -18.156 -12.086 1 96.5 75 GLY B C 1
ATOM 2744 O O . GLY B 1 75 ? -0.645 -19.188 -12.406 1 96.5 75 GLY B O 1
ATOM 2745 N N . ASN B 1 76 ? 1.093 -18.188 -11.492 1 98.06 76 ASN B N 1
ATOM 2746 C CA . ASN B 1 76 ? 1.733 -19.453 -11.148 1 98.06 76 ASN B CA 1
ATOM 2747 C C . ASN B 1 76 ? 0.916 -20.234 -10.125 1 98.06 76 ASN B C 1
ATOM 2749 O O . ASN B 1 76 ? 0.895 -21.469 -10.156 1 98.06 76 ASN B O 1
ATOM 2753 N N . LEU B 1 77 ? 0.286 -19.5 -9.227 1 98.5 77 LEU B N 1
ATOM 2754 C CA . LEU B 1 77 ? -0.562 -20.156 -8.242 1 98.5 77 LEU B CA 1
ATOM 2755 C C . LEU B 1 77 ? -1.775 -20.797 -8.906 1 98.5 77 LEU B C 1
ATOM 2757 O O . LEU B 1 77 ? -2.229 -21.859 -8.492 1 98.5 77 LEU B O 1
ATOM 2761 N N . LEU B 1 78 ? -2.264 -20.188 -9.969 1 97.88 78 LEU B N 1
ATOM 2762 C CA . LEU B 1 78 ? -3.393 -20.75 -10.703 1 97.88 78 LEU B CA 1
ATOM 2763 C C . LEU B 1 78 ? -2.99 -22.047 -11.422 1 97.88 78 LEU B C 1
ATOM 2765 O O . LEU B 1 78 ? -3.725 -23.031 -11.391 1 97.88 78 LEU B O 1
ATOM 2769 N N . ILE B 1 79 ? -1.857 -21.953 -12.031 1 98.44 79 ILE B N 1
ATOM 2770 C CA . ILE B 1 79 ? -1.373 -23.125 -12.758 1 98.44 79 ILE B CA 1
ATOM 2771 C C . ILE B 1 79 ? -1.095 -24.266 -11.773 1 98.44 79 ILE B C 1
ATOM 2773 O O . ILE B 1 79 ? -1.479 -25.406 -12.023 1 98.44 79 ILE B O 1
ATOM 2777 N N . ARG B 1 80 ? -0.43 -23.938 -10.688 1 98.88 80 ARG B N 1
ATOM 2778 C CA . ARG B 1 80 ? -0.188 -24.938 -9.656 1 98.88 80 ARG B CA 1
ATOM 2779 C C . ARG B 1 80 ? -1.495 -25.578 -9.188 1 98.88 80 ARG B C 1
ATOM 2781 O O . ARG B 1 80 ? -1.6 -26.797 -9.086 1 98.88 80 ARG B O 1
ATOM 2788 N N . ALA B 1 81 ? -2.441 -24.75 -8.914 1 98.81 81 ALA B N 1
ATOM 2789 C CA . ALA B 1 81 ? -3.732 -25.234 -8.43 1 98.81 81 ALA B CA 1
ATOM 2790 C C . ALA B 1 81 ? -4.414 -26.125 -9.477 1 98.81 81 ALA B C 1
ATOM 2792 O O . ALA B 1 81 ? -4.984 -27.156 -9.141 1 98.81 81 ALA B O 1
ATOM 2793 N N . TYR B 1 82 ? -4.352 -25.688 -10.719 1 98.81 82 TYR B N 1
ATOM 2794 C CA . TYR B 1 82 ? -4.906 -26.5 -11.805 1 98.81 82 TYR B CA 1
ATOM 2795 C C . TYR B 1 82 ? -4.285 -27.891 -11.812 1 98.81 82 TYR B C 1
ATOM 2797 O O . TYR B 1 82 ? -4.996 -28.891 -11.898 1 98.81 82 TYR B O 1
ATOM 2805 N N . ILE B 1 83 ? -2.988 -27.938 -11.75 1 98.81 83 ILE B N 1
ATOM 2806 C CA . ILE B 1 83 ? -2.27 -29.203 -11.82 1 98.81 83 ILE B CA 1
ATOM 2807 C C . ILE B 1 83 ? -2.66 -30.078 -10.633 1 98.81 83 ILE B C 1
ATOM 2809 O O . ILE B 1 83 ? -2.996 -31.25 -10.812 1 98.81 83 ILE B O 1
ATOM 2813 N N . GLU B 1 84 ? -2.705 -29.484 -9.5 1 98.81 84 GLU B N 1
ATOM 2814 C CA . GLU B 1 84 ? -2.975 -30.266 -8.289 1 98.81 84 GLU B CA 1
ATOM 2815 C C . GLU B 1 84 ? -4.426 -30.734 -8.25 1 98.81 84 GLU B C 1
ATOM 2817 O O . GLU B 1 84 ? -4.699 -31.891 -7.926 1 98.81 84 GLU B O 1
ATOM 2822 N N . ARG B 1 85 ? -5.328 -29.938 -8.664 1 98.5 85 ARG B N 1
ATOM 2823 C CA . ARG B 1 85 ? -6.746 -30.203 -8.43 1 98.5 85 ARG B CA 1
ATOM 2824 C C . ARG B 1 85 ? -7.363 -30.953 -9.609 1 98.5 85 ARG B C 1
ATOM 2826 O O . ARG B 1 85 ? -8.32 -31.703 -9.445 1 98.5 85 ARG B O 1
ATOM 2833 N N . PHE B 1 86 ? -6.922 -30.688 -10.797 1 98.12 86 PHE B N 1
ATOM 2834 C CA . PHE B 1 86 ? -7.582 -31.172 -12 1 98.12 86 PHE B CA 1
ATOM 2835 C C . PHE B 1 86 ? -6.609 -31.969 -12.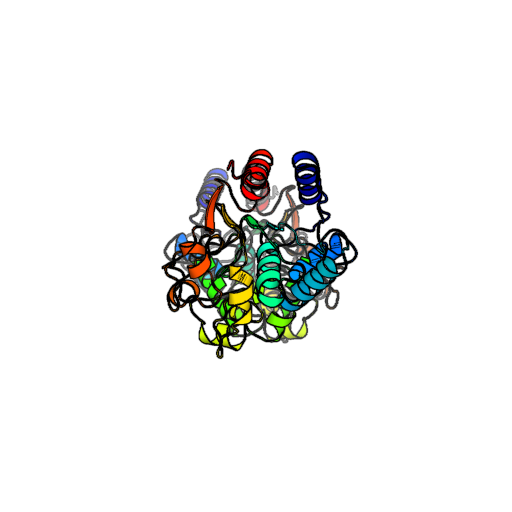867 1 98.12 86 PHE B C 1
ATOM 2837 O O . PHE B 1 86 ? -6.609 -33.188 -12.859 1 98.12 86 PHE B O 1
ATOM 2844 N N . ASN B 1 87 ? -5.762 -31.312 -13.406 1 98.38 87 ASN B N 1
ATOM 2845 C CA . ASN B 1 87 ? -4.719 -31.812 -14.305 1 98.38 87 ASN B CA 1
ATOM 2846 C C . ASN B 1 87 ? -5.312 -32.625 -15.453 1 98.38 87 ASN B C 1
ATOM 2848 O O . ASN B 1 87 ? -4.812 -33.688 -15.789 1 98.38 87 ASN B O 1
ATOM 2852 N N . ASP B 1 88 ? -6.379 -32.188 -15.984 1 97.44 88 ASP B N 1
ATOM 2853 C CA . ASP B 1 88 ? -7.066 -32.781 -17.141 1 97.44 88 ASP B CA 1
ATOM 2854 C C . ASP B 1 88 ? -7.641 -31.672 -18.031 1 97.44 88 ASP B C 1
ATOM 2856 O O . ASP B 1 88 ? -8.719 -31.141 -17.75 1 97.44 88 ASP B O 1
ATOM 2860 N N . PRO B 1 89 ? -7.078 -31.438 -19.281 1 97.94 89 PRO B N 1
ATOM 2861 C CA . PRO B 1 89 ? -5.891 -32.125 -19.797 1 97.94 89 PRO B CA 1
ATOM 2862 C C . PRO B 1 89 ? -4.652 -31.891 -18.938 1 97.94 89 PRO B C 1
ATOM 2864 O O . PRO B 1 89 ? -4.598 -30.922 -18.172 1 97.94 89 PRO B O 1
ATOM 2867 N N . PRO B 1 90 ? -3.66 -32.781 -19.016 1 98.19 90 PRO B N 1
ATOM 2868 C CA . PRO B 1 90 ? -2.52 -32.719 -18.109 1 98.19 90 PRO B CA 1
ATOM 2869 C C . PRO B 1 90 ? -1.485 -31.672 -18.531 1 98.19 90 PRO B C 1
ATOM 2871 O O . PRO B 1 90 ? -1.24 -31.5 -19.719 1 98.19 90 PRO B O 1
ATOM 2874 N N . ALA B 1 91 ? -0.909 -31.031 -17.609 1 98.31 91 ALA B N 1
ATOM 2875 C CA . ALA B 1 91 ? 0.301 -30.234 -17.828 1 98.31 91 ALA B CA 1
ATOM 2876 C C . ALA B 1 91 ? 1.546 -31.125 -17.781 1 98.31 91 ALA B C 1
ATOM 2878 O O . ALA B 1 91 ? 1.759 -31.859 -16.812 1 98.31 91 ALA B O 1
ATOM 2879 N N . HIS B 1 92 ? 2.363 -31.047 -18.766 1 97.75 92 HIS B N 1
ATOM 2880 C CA . HIS B 1 92 ? 3.555 -31.875 -18.844 1 97.75 92 HIS B CA 1
ATOM 2881 C C . HIS B 1 92 ? 4.742 -31.203 -18.156 1 97.75 92 HIS B C 1
ATOM 2883 O O . HIS B 1 92 ? 5.461 -31.844 -17.391 1 97.75 92 HIS B O 1
ATOM 2889 N N . ASN B 1 93 ? 4.977 -30.016 -18.484 1 98.19 93 ASN B N 1
ATOM 2890 C CA . ASN B 1 93 ? 6.027 -29.172 -17.906 1 98.19 93 ASN B CA 1
ATOM 2891 C C . ASN B 1 93 ? 5.473 -27.859 -17.375 1 98.19 93 ASN B C 1
ATOM 2893 O O . ASN B 1 93 ? 4.551 -27.281 -17.969 1 98.19 93 ASN B O 1
ATOM 2897 N N . PHE B 1 94 ? 5.945 -27.422 -16.266 1 98.75 94 PHE B N 1
ATOM 2898 C CA . PHE B 1 94 ? 5.504 -26.188 -15.625 1 98.75 94 PHE B CA 1
ATOM 2899 C C . PHE B 1 94 ? 6.695 -25.281 -15.305 1 98.75 94 PHE B C 1
ATOM 2901 O O . PHE B 1 94 ? 7.559 -25.641 -14.508 1 98.75 94 PHE B O 1
ATOM 2908 N N . ILE B 1 95 ? 6.758 -24.172 -15.977 1 98.75 95 ILE B N 1
ATOM 2909 C CA . ILE B 1 95 ? 7.762 -23.156 -15.711 1 98.75 95 ILE B CA 1
ATOM 2910 C C . ILE B 1 95 ? 7.129 -22 -14.938 1 98.75 95 ILE B C 1
ATOM 2912 O O . ILE B 1 95 ? 6.203 -21.344 -15.43 1 98.75 95 ILE B O 1
ATOM 2916 N N . SER B 1 96 ? 7.625 -21.766 -13.758 1 98.69 96 SER B N 1
ATOM 2917 C CA . SER B 1 96 ? 7.109 -20.703 -12.906 1 98.69 96 SER B CA 1
ATOM 2918 C C . SER B 1 96 ? 8.078 -19.531 -12.836 1 98.69 96 SER B C 1
ATOM 2920 O O . SER B 1 96 ? 9.148 -19.641 -12.227 1 98.69 96 SER B O 1
ATOM 2922 N N . PHE B 1 97 ? 7.676 -18.391 -13.422 1 98.19 97 PHE B N 1
ATOM 2923 C CA . PHE B 1 97 ? 8.469 -17.172 -13.297 1 98.19 97 PHE B CA 1
ATOM 2924 C C . PHE B 1 97 ? 7.992 -16.328 -12.125 1 98.19 97 PHE B C 1
ATOM 2926 O O . PHE B 1 97 ? 6.898 -15.766 -12.172 1 98.19 97 PHE B O 1
ATOM 2933 N N . HIS B 1 98 ? 8.82 -16.281 -11.094 1 98.25 98 HIS B N 1
ATOM 2934 C CA . HIS B 1 98 ? 8.656 -15.367 -9.969 1 98.25 98 HIS B CA 1
ATOM 2935 C C . HIS B 1 98 ? 7.301 -15.562 -9.297 1 98.25 98 HIS B C 1
ATOM 2937 O O . HIS B 1 98 ? 6.621 -14.586 -8.969 1 98.25 98 HIS B O 1
ATOM 2943 N N . GLY B 1 99 ? 6.871 -16.781 -9.133 1 98.06 99 GLY B N 1
ATOM 2944 C CA . GLY B 1 99 ? 5.582 -17.094 -8.531 1 98.06 99 GLY B CA 1
ATOM 2945 C C . GLY B 1 99 ? 5.645 -17.234 -7.023 1 98.06 99 GLY B C 1
ATOM 2946 O O . GLY B 1 99 ? 6.555 -17.891 -6.496 1 98.06 99 GLY B O 1
ATOM 2947 N N . PRO B 1 100 ? 4.738 -16.562 -6.305 1 98.38 100 PRO B N 1
ATOM 2948 C CA . PRO B 1 100 ? 4.68 -16.781 -4.855 1 98.38 100 PRO B CA 1
ATOM 2949 C C . PRO B 1 100 ? 4.035 -18.109 -4.484 1 98.38 100 PRO B C 1
ATOM 2951 O O . PRO B 1 100 ? 3.014 -18.141 -3.797 1 98.38 100 PRO B O 1
ATOM 2954 N N . LEU B 1 101 ? 4.68 -19.172 -4.715 1 98.75 101 LEU B N 1
ATOM 2955 C CA . LEU B 1 101 ? 4.102 -20.516 -4.73 1 98.75 101 LEU B CA 1
ATOM 2956 C C . LEU B 1 101 ? 3.775 -20.984 -3.318 1 98.75 101 LEU B C 1
ATOM 2958 O O . LEU B 1 101 ? 2.908 -21.844 -3.129 1 98.75 101 LEU B O 1
ATOM 2962 N N . ALA B 1 102 ? 4.496 -20.5 -2.342 1 98.25 102 ALA B N 1
ATOM 2963 C CA . ALA B 1 102 ? 4.211 -20.828 -0.949 1 98.25 102 ALA B CA 1
ATOM 2964 C C . ALA B 1 102 ? 3.461 -19.688 -0.257 1 98.25 102 ALA B C 1
ATOM 2966 O O . ALA B 1 102 ? 3.332 -19.672 0.97 1 98.25 102 ALA B O 1
ATOM 2967 N N . GLY B 1 103 ? 3.039 -18.719 -1.047 1 97.56 103 GLY B N 1
ATOM 2968 C CA . GLY B 1 103 ? 2.334 -17.578 -0.505 1 97.56 103 GLY B CA 1
ATOM 2969 C C . GLY B 1 103 ? 3.246 -16.391 -0.229 1 97.56 103 GLY B C 1
ATOM 2970 O O . GLY B 1 103 ? 4.43 -16.422 -0.566 1 97.56 103 GLY B O 1
ATOM 2971 N N . VAL B 1 104 ? 2.619 -15.367 0.289 1 97.25 104 VAL B N 1
ATOM 2972 C CA . VAL B 1 104 ? 3.352 -14.164 0.682 1 97.25 104 VAL B CA 1
ATOM 2973 C C . VAL B 1 104 ? 3.072 -13.844 2.148 1 97.25 104 VAL B C 1
ATOM 2975 O O . VAL B 1 104 ? 1.979 -14.117 2.65 1 97.25 104 VAL B O 1
ATOM 2978 N N . GLY B 1 105 ? 4.086 -13.344 2.775 1 95.44 105 GLY B N 1
ATOM 2979 C CA . GLY B 1 105 ? 3.932 -12.969 4.172 1 95.44 105 GLY B CA 1
ATOM 2980 C C . GLY B 1 105 ? 4.141 -11.484 4.414 1 95.44 105 GLY B C 1
ATOM 2981 O O . GLY B 1 105 ? 4.348 -11.055 5.551 1 95.44 105 GLY B O 1
ATOM 2982 N N . GLY B 1 106 ? 4.129 -10.703 3.365 1 93.06 106 GLY B N 1
ATOM 2983 C CA . GLY B 1 106 ? 4.32 -9.266 3.451 1 93.06 106 GLY B CA 1
ATOM 2984 C C . GLY B 1 106 ? 3.721 -8.508 2.277 1 93.06 106 GLY B C 1
ATOM 2985 O O . GLY B 1 106 ? 3.393 -9.109 1.252 1 93.06 106 GLY B O 1
ATOM 2986 N N . LEU B 1 107 ? 3.59 -7.191 2.473 1 90.62 107 LEU B N 1
ATOM 2987 C CA . LEU B 1 107 ? 3.059 -6.336 1.419 1 90.62 107 LEU B CA 1
ATOM 2988 C C . LEU B 1 107 ? 4.094 -6.117 0.321 1 90.62 107 LEU B C 1
ATOM 2990 O O . LEU B 1 107 ? 5.285 -5.965 0.605 1 90.62 107 LEU B O 1
ATOM 2994 N N . PRO B 1 108 ? 3.645 -6.074 -0.945 1 90.5 108 PRO B N 1
ATOM 2995 C CA . PRO B 1 108 ? 4.59 -5.766 -2.02 1 90.5 108 PRO B CA 1
ATOM 2996 C C . PRO B 1 108 ? 5.336 -4.453 -1.791 1 90.5 108 PRO B C 1
ATOM 2998 O O . PRO B 1 108 ? 4.746 -3.484 -1.305 1 90.5 108 PRO B O 1
ATOM 3001 N N . ARG B 1 109 ? 6.605 -4.457 -2.018 1 87.5 109 ARG B N 1
ATOM 3002 C CA . ARG B 1 109 ? 7.496 -3.305 -1.94 1 87.5 109 ARG B CA 1
ATOM 3003 C C . ARG B 1 109 ? 7.621 -2.807 -0.504 1 87.5 109 ARG B C 1
ATOM 3005 O O . ARG B 1 109 ? 7.938 -1.638 -0.273 1 87.5 109 ARG B O 1
ATOM 3012 N N . CYS B 1 110 ? 7.344 -3.629 0.401 1 89.12 110 CYS B N 1
ATOM 3013 C CA . CYS B 1 110 ? 7.488 -3.332 1.822 1 89.12 110 CYS B CA 1
ATOM 3014 C C . CYS B 1 110 ? 8.125 -4.504 2.561 1 89.12 110 CYS B C 1
ATOM 3016 O O . CYS B 1 110 ? 7.422 -5.328 3.15 1 89.12 110 CYS B O 1
ATOM 3018 N N . SER B 1 111 ? 9.367 -4.504 2.566 1 90.62 111 SER B N 1
ATOM 3019 C CA . SER B 1 111 ? 10.109 -5.605 3.168 1 90.62 111 SER B CA 1
ATOM 3020 C C . SER B 1 111 ? 9.875 -5.672 4.676 1 90.62 111 SER B C 1
ATOM 3022 O O . SER B 1 111 ? 10.023 -4.668 5.375 1 90.62 111 SER B O 1
ATOM 3024 N N . PRO B 1 112 ? 9.633 -6.859 5.148 1 92.31 112 PRO B N 1
ATOM 3025 C CA . PRO B 1 112 ? 9.43 -6.996 6.59 1 92.31 112 PRO B CA 1
ATOM 3026 C C . PRO B 1 112 ? 10.703 -6.746 7.395 1 92.31 112 PRO B C 1
ATOM 3028 O O . PRO B 1 112 ? 10.656 -6.68 8.625 1 92.31 112 PRO B O 1
ATOM 3031 N N . LEU B 1 113 ? 11.773 -6.648 6.688 1 89.06 113 LEU B N 1
ATOM 3032 C CA . LEU B 1 113 ? 13 -6.25 7.363 1 89.06 113 LEU B CA 1
ATOM 3033 C C . LEU B 1 113 ? 12.922 -4.797 7.82 1 89.06 113 LEU B C 1
ATOM 3035 O O . LEU B 1 113 ? 13.641 -4.391 8.742 1 89.06 113 LEU B O 1
ATOM 3039 N N . ASN B 1 114 ? 12.133 -4.062 7.137 1 87.69 114 ASN B N 1
ATOM 3040 C CA . ASN B 1 114 ? 11.82 -2.713 7.594 1 87.69 114 ASN B CA 1
ATOM 3041 C C . ASN B 1 114 ? 10.828 -2.725 8.75 1 87.69 114 ASN B C 1
ATOM 3043 O O . ASN B 1 114 ? 9.742 -3.307 8.641 1 87.69 114 ASN B O 1
ATOM 3047 N N . PHE B 1 115 ? 11.172 -2.125 9.789 1 84.62 115 PHE B N 1
ATOM 3048 C CA . PHE B 1 115 ? 10.359 -2.199 11 1 84.62 115 PHE B CA 1
ATOM 3049 C C . PHE B 1 115 ? 8.953 -1.682 10.742 1 84.62 115 PHE B C 1
ATOM 3051 O O . PHE B 1 115 ? 7.98 -2.209 11.297 1 84.62 115 PHE B O 1
ATOM 3058 N N . ILE B 1 116 ? 8.797 -0.608 9.969 1 84.06 116 ILE B N 1
ATOM 3059 C CA . ILE B 1 116 ? 7.48 -0.061 9.656 1 84.06 116 ILE B CA 1
ATOM 3060 C C . ILE B 1 116 ? 6.668 -1.09 8.875 1 84.06 116 ILE B C 1
ATOM 3062 O O . ILE B 1 116 ? 5.512 -1.36 9.211 1 84.06 116 ILE B O 1
ATOM 3066 N N . CYS B 1 117 ? 7.316 -1.684 7.914 1 89.12 117 CYS B N 1
ATOM 3067 C CA . CYS B 1 117 ? 6.652 -2.697 7.102 1 89.12 117 CYS B CA 1
ATOM 3068 C C . CYS B 1 117 ? 6.27 -3.906 7.945 1 89.12 117 CYS B C 1
ATOM 3070 O O . CYS B 1 117 ? 5.195 -4.48 7.77 1 89.12 117 CYS B O 1
ATOM 3072 N N . LYS B 1 118 ? 7.145 -4.23 8.812 1 91.25 118 LYS B N 1
ATOM 3073 C CA . LYS B 1 118 ? 6.867 -5.336 9.734 1 91.25 118 LYS B CA 1
ATOM 3074 C C . LYS B 1 118 ? 5.605 -5.07 10.547 1 91.25 118 LYS B C 1
ATOM 3076 O O . LYS B 1 118 ? 4.75 -5.949 10.672 1 91.25 118 LYS B O 1
ATOM 3081 N N . GLU B 1 119 ? 5.496 -3.895 11.102 1 85.81 119 GLU B N 1
ATOM 3082 C CA . GLU B 1 119 ? 4.332 -3.549 11.914 1 85.81 119 GLU B CA 1
ATOM 3083 C C . GLU B 1 119 ? 3.062 -3.52 11.062 1 85.81 119 GLU B C 1
ATOM 3085 O O . GLU B 1 119 ? 2 -3.961 11.508 1 85.81 119 GLU B O 1
ATOM 3090 N N . ILE B 1 120 ? 3.174 -3.023 9.898 1 87.94 120 ILE B N 1
ATOM 3091 C CA . ILE B 1 120 ? 2.033 -2.998 8.992 1 87.94 120 ILE B CA 1
ATOM 3092 C C . ILE B 1 120 ? 1.589 -4.426 8.68 1 87.94 120 ILE B C 1
ATOM 3094 O O . ILE B 1 120 ? 0.394 -4.73 8.703 1 87.94 120 ILE B O 1
ATOM 3098 N N . ASP B 1 121 ? 2.529 -5.281 8.414 1 91.44 121 ASP B N 1
ATOM 3099 C CA . ASP B 1 121 ? 2.219 -6.676 8.133 1 91.44 121 ASP B CA 1
ATOM 3100 C C . ASP B 1 121 ? 1.502 -7.328 9.32 1 91.44 121 ASP B C 1
ATOM 3102 O O . ASP B 1 121 ? 0.593 -8.141 9.133 1 91.44 121 ASP B O 1
ATOM 3106 N N . LYS B 1 122 ? 1.924 -6.996 10.477 1 89.06 122 LYS B N 1
ATOM 3107 C CA . LYS B 1 122 ? 1.238 -7.52 11.656 1 89.06 122 LYS B CA 1
ATOM 3108 C C . LYS B 1 122 ? -0.231 -7.109 11.664 1 89.06 122 LYS B C 1
ATOM 3110 O O . LYS B 1 122 ? -1.106 -7.918 11.969 1 89.06 122 LYS B O 1
ATOM 3115 N N . LEU B 1 123 ? -0.504 -5.891 11.375 1 86.56 123 LEU B N 1
ATOM 3116 C CA . LEU B 1 123 ? -1.877 -5.398 11.344 1 86.56 123 LEU B CA 1
ATOM 3117 C C . LEU B 1 123 ? -2.668 -6.07 10.227 1 86.56 123 LEU B C 1
ATOM 3119 O O . LEU B 1 123 ? -3.83 -6.438 10.414 1 86.56 123 LEU B O 1
ATOM 3123 N N . ILE B 1 124 ? -2.066 -6.191 9.086 1 90.31 124 ILE B N 1
ATOM 3124 C CA . ILE B 1 124 ? -2.703 -6.902 7.98 1 90.31 124 ILE B CA 1
ATOM 3125 C C . ILE B 1 124 ? -3.066 -8.32 8.422 1 90.31 124 ILE B C 1
ATOM 3127 O O . ILE B 1 124 ? -4.176 -8.789 8.156 1 90.31 124 ILE B O 1
ATOM 3131 N N . GLY B 1 125 ? -2.143 -8.977 9.07 1 90.06 125 GLY B N 1
ATOM 3132 C CA . GLY B 1 125 ? -2.373 -10.328 9.562 1 90.06 125 GLY B CA 1
ATOM 3133 C C . GLY B 1 125 ? -3.594 -10.438 10.453 1 90.06 125 GLY B C 1
ATOM 3134 O O . GLY B 1 125 ? -4.242 -11.484 10.508 1 90.06 125 GLY B O 1
ATOM 3135 N N . GLU B 1 126 ? -3.932 -9.43 11.094 1 86.75 126 GLU B N 1
ATOM 3136 C CA . GLU B 1 126 ? -5.078 -9.43 11.992 1 86.75 126 GLU B CA 1
ATOM 3137 C C . GLU B 1 126 ? -6.391 -9.414 11.219 1 86.75 126 GLU B C 1
ATOM 3139 O O . GLU B 1 126 ? -7.426 -9.844 11.734 1 86.75 126 GLU B O 1
ATOM 3144 N N . ALA B 1 127 ? -6.328 -8.977 9.992 1 87.88 127 ALA B N 1
ATOM 3145 C CA . ALA B 1 127 ? -7.574 -8.758 9.258 1 87.88 127 ALA B CA 1
ATOM 3146 C C . ALA B 1 127 ? -7.648 -9.664 8.031 1 87.88 127 ALA B C 1
ATOM 3148 O O . ALA B 1 127 ? -8.734 -9.922 7.504 1 87.88 127 ALA B O 1
ATOM 3149 N N . VAL B 1 128 ? -6.57 -10.172 7.59 1 93.5 128 VAL B N 1
ATOM 3150 C CA . VAL B 1 128 ? -6.449 -10.789 6.273 1 93.5 128 VAL B CA 1
ATOM 3151 C C . VAL B 1 128 ? -7.254 -12.086 6.23 1 93.5 128 VAL B C 1
ATOM 3153 O O . VAL B 1 128 ? -7.676 -12.523 5.156 1 93.5 128 VAL B O 1
ATOM 3156 N N . TYR B 1 129 ? -7.637 -12.648 7.355 1 95.56 129 TYR B N 1
ATOM 3157 C CA . TYR B 1 129 ? -8.281 -13.953 7.363 1 95.56 129 TYR B CA 1
ATOM 3158 C C . TYR B 1 129 ? -9.766 -13.828 7.66 1 95.56 129 TYR B C 1
ATOM 3160 O O . TYR B 1 129 ? -10.469 -14.836 7.77 1 95.56 129 TYR B O 1
ATOM 3168 N N . THR B 1 130 ? -10.266 -12.664 7.828 1 91.75 130 THR B N 1
ATOM 3169 C CA . THR B 1 130 ? -11.711 -12.508 7.949 1 91.75 130 THR B CA 1
ATOM 3170 C C . THR B 1 130 ? -12.414 -12.953 6.672 1 91.75 130 THR B C 1
ATOM 3172 O O . THR B 1 130 ? -11.852 -12.859 5.582 1 91.75 130 THR B O 1
ATOM 3175 N N . GLN B 1 131 ? -13.656 -13.422 6.859 1 93.31 131 GLN B N 1
ATOM 3176 C CA . GLN B 1 131 ? -14.414 -13.906 5.707 1 93.31 131 GLN B CA 1
ATOM 3177 C C . GLN B 1 131 ? -14.57 -12.812 4.656 1 93.31 131 GLN B C 1
ATOM 3179 O O . GLN B 1 131 ? -14.445 -13.07 3.459 1 93.31 131 GLN B O 1
ATOM 3184 N N . ARG B 1 132 ? -14.828 -11.688 5.059 1 87.06 132 ARG B N 1
ATOM 3185 C CA . ARG B 1 132 ? -15.047 -10.562 4.152 1 87.06 132 ARG B CA 1
ATOM 3186 C C . ARG B 1 132 ? -13.82 -10.32 3.277 1 87.06 132 ARG B C 1
ATOM 3188 O O . ARG B 1 132 ? -13.945 -10.156 2.061 1 87.06 132 ARG B O 1
ATOM 3195 N N . VAL B 1 133 ? -12.672 -10.281 3.887 1 91.62 133 VAL B N 1
ATOM 3196 C CA . VAL B 1 133 ? -11.43 -10.016 3.158 1 91.62 133 VAL B CA 1
ATOM 3197 C C . VAL B 1 133 ? -11.102 -11.203 2.256 1 91.62 133 VAL B C 1
ATOM 3199 O O . VAL B 1 133 ? -10.75 -11.023 1.088 1 91.62 133 VAL B O 1
ATOM 3202 N N . GLN B 1 134 ? -11.25 -12.391 2.721 1 96.38 134 GLN B N 1
ATOM 3203 C CA . GLN B 1 134 ? -10.977 -13.609 1.959 1 96.38 134 GLN B CA 1
ATOM 3204 C C . GLN B 1 134 ? -11.875 -13.695 0.729 1 96.38 134 GLN B C 1
ATOM 3206 O O . GLN B 1 134 ? -11.438 -14.148 -0.332 1 96.38 134 GLN B O 1
ATOM 3211 N N . ASP B 1 135 ? -13.062 -13.18 0.846 1 95.31 135 ASP B N 1
ATOM 3212 C CA . ASP B 1 135 ? -14.023 -13.273 -0.247 1 95.31 135 ASP B CA 1
ATOM 3213 C C . ASP B 1 135 ? -13.797 -12.172 -1.277 1 95.31 135 ASP B C 1
ATOM 3215 O O . ASP B 1 135 ? -14.266 -12.266 -2.414 1 95.31 135 ASP B O 1
ATOM 3219 N N . ARG B 1 136 ? -13.047 -11.18 -0.898 1 91.69 136 ARG B N 1
ATOM 3220 C CA . ARG B 1 136 ? -13.07 -9.992 -1.746 1 91.69 136 ARG B CA 1
ATOM 3221 C C . ARG B 1 136 ? -11.703 -9.734 -2.375 1 91.69 136 ARG B C 1
ATOM 3223 O O . ARG B 1 136 ? -11.609 -9.109 -3.43 1 91.69 136 ARG B O 1
ATOM 3230 N N . ILE B 1 137 ? -10.648 -10.117 -1.735 1 93.62 137 ILE B N 1
ATOM 3231 C CA . ILE B 1 137 ? -9.297 -9.844 -2.209 1 93.62 137 ILE B CA 1
ATOM 3232 C C . ILE B 1 137 ? -8.578 -11.156 -2.508 1 93.62 137 ILE B C 1
ATOM 3234 O O . ILE B 1 137 ? -8.305 -11.938 -1.597 1 93.62 137 ILE B O 1
ATOM 3238 N N . ALA B 1 138 ? -8.203 -11.336 -3.703 1 96.56 138 ALA B N 1
ATOM 3239 C CA . ALA B 1 138 ? -7.562 -12.57 -4.137 1 96.56 138 ALA B CA 1
ATOM 3240 C C . ALA B 1 138 ? -6.238 -12.789 -3.41 1 96.56 138 ALA B C 1
ATOM 3242 O O . ALA B 1 138 ? -5.934 -13.906 -2.982 1 96.56 138 ALA B O 1
ATOM 3243 N N . GLN B 1 139 ? -5.457 -11.727 -3.189 1 96.06 139 GLN B N 1
ATOM 3244 C CA . GLN B 1 139 ? -4.129 -11.812 -2.59 1 96.06 139 GLN B CA 1
ATOM 3245 C C . GLN B 1 139 ? -4.211 -12.25 -1.131 1 96.06 139 GLN B C 1
ATOM 3247 O O . GLN B 1 139 ? -3.273 -12.852 -0.604 1 96.06 139 GLN B O 1
ATOM 3252 N N . ALA B 1 140 ? -5.32 -12.031 -0.542 1 96.5 140 ALA B N 1
ATOM 3253 C CA . ALA B 1 140 ? -5.531 -12.484 0.829 1 96.5 140 ALA B CA 1
ATOM 3254 C C . ALA B 1 140 ? -5.613 -14.008 0.894 1 96.5 140 ALA B C 1
ATOM 3256 O O . ALA B 1 140 ? -5.328 -14.609 1.934 1 96.5 140 ALA B O 1
ATOM 3257 N N . ASN B 1 141 ? -5.961 -14.602 -0.222 1 98.44 141 ASN B N 1
ATOM 3258 C CA . ASN B 1 141 ? -6.172 -16.047 -0.263 1 98.44 141 ASN B CA 1
ATOM 3259 C C . ASN B 1 141 ? -4.855 -16.812 -0.159 1 98.44 141 ASN B C 1
ATOM 3261 O O . ASN B 1 141 ? -4.848 -18 0.156 1 98.44 141 ASN B O 1
ATOM 3265 N N . TYR B 1 142 ? -3.797 -16.094 -0.425 1 98.38 142 TYR B N 1
ATOM 3266 C CA . TYR B 1 142 ? -2.512 -16.781 -0.333 1 98.38 142 TYR B CA 1
ATOM 3267 C C . TYR B 1 142 ? -1.538 -15.992 0.539 1 98.38 142 TYR B C 1
ATOM 3269 O O . TYR B 1 142 ? -0.321 -16.109 0.374 1 98.38 142 TYR B O 1
ATOM 3277 N N . PHE B 1 143 ? -2.066 -15.164 1.393 1 97.69 143 PHE B N 1
ATOM 3278 C CA . PHE B 1 143 ? -1.269 -14.508 2.424 1 97.69 143 PHE B CA 1
ATOM 3279 C C . PHE B 1 143 ? -0.986 -15.469 3.576 1 97.69 143 PHE B C 1
ATOM 3281 O O . PHE B 1 143 ? -1.909 -16.062 4.137 1 97.69 143 PHE B O 1
ATOM 3288 N N . ARG B 1 144 ? 0.229 -15.641 3.896 1 97.62 144 ARG B N 1
ATOM 3289 C CA . ARG B 1 144 ? 0.63 -16.531 4.977 1 97.62 144 ARG B CA 1
ATOM 3290 C C . ARG B 1 144 ? 1.392 -15.773 6.059 1 97.62 144 ARG B C 1
ATOM 3292 O O . ARG B 1 144 ? 2.598 -15.547 5.934 1 97.62 144 ARG B O 1
ATOM 3299 N N . ASP B 1 145 ? 0.754 -15.5 7.125 1 96.75 145 ASP B N 1
ATOM 3300 C CA . ASP B 1 145 ? 1.351 -14.812 8.266 1 96.75 145 ASP B CA 1
ATOM 3301 C C . ASP B 1 145 ? 1.991 -15.797 9.234 1 96.75 145 ASP B C 1
ATOM 3303 O O . ASP B 1 145 ? 1.292 -16.562 9.906 1 96.75 145 ASP B O 1
ATOM 3307 N N . PRO B 1 146 ? 3.314 -15.719 9.352 1 97.38 146 PRO B N 1
ATOM 3308 C CA . PRO B 1 146 ? 3.973 -16.688 10.219 1 97.38 146 PRO B CA 1
ATOM 3309 C C . PRO B 1 146 ? 3.568 -16.547 11.688 1 97.38 146 PRO B C 1
ATOM 3311 O O . PRO B 1 146 ? 3.82 -17.438 12.492 1 97.38 146 PRO B O 1
ATOM 3314 N N . LEU B 1 147 ? 2.947 -15.453 12.023 1 96.69 147 LEU B N 1
ATOM 3315 C CA . LEU B 1 147 ? 2.582 -15.203 13.414 1 96.69 147 LEU B CA 1
ATOM 3316 C C . LEU B 1 147 ? 1.142 -15.625 13.68 1 96.69 147 LEU B C 1
ATOM 3318 O O . LEU B 1 147 ? 0.682 -15.586 14.82 1 96.69 147 LEU B O 1
ATOM 3322 N N . ARG B 1 148 ? 0.443 -16.062 12.656 1 97.06 148 ARG B N 1
ATOM 3323 C CA . ARG B 1 148 ? -0.973 -16.391 12.812 1 97.06 148 ARG B CA 1
ATOM 3324 C C . ARG B 1 148 ? -1.329 -17.656 12.047 1 97.06 148 ARG B C 1
ATOM 3326 O O . ARG B 1 148 ? -2.297 -17.688 11.281 1 97.06 148 ARG B O 1
ATOM 3333 N N . ILE B 1 149 ? -0.62 -18.656 12.266 1 97.38 149 ILE B N 1
ATOM 3334 C CA . ILE B 1 149 ? -0.716 -19.891 11.5 1 97.38 149 ILE B CA 1
ATOM 3335 C C . ILE B 1 149 ? -2.059 -20.562 11.773 1 97.38 149 ILE B C 1
ATOM 3337 O O . ILE B 1 149 ? -2.682 -21.125 10.867 1 97.38 149 ILE B O 1
ATOM 3341 N N . GLU B 1 150 ? -2.508 -20.531 12.992 1 97.19 150 GLU B N 1
ATOM 3342 C CA . GLU B 1 150 ? -3.795 -21.156 13.305 1 97.19 150 GLU B CA 1
ATOM 3343 C C . GLU B 1 150 ? -4.922 -20.5 12.508 1 97.19 150 GLU B C 1
ATOM 3345 O O . GLU B 1 150 ? -5.754 -21.203 11.922 1 97.19 150 GLU B O 1
ATOM 3350 N N . ALA B 1 151 ? -4.969 -19.188 12.523 1 96.94 151 ALA B N 1
ATOM 3351 C CA . ALA B 1 151 ? -5.977 -18.453 11.75 1 96.94 151 ALA B CA 1
ATOM 3352 C C . ALA B 1 151 ? -5.824 -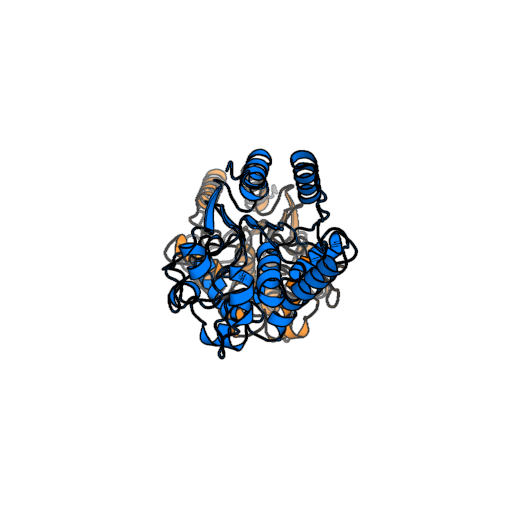18.734 10.258 1 96.94 151 ALA B C 1
ATOM 3354 O O . ALA B 1 151 ? -6.816 -18.938 9.555 1 96.94 151 ALA B O 1
ATOM 3355 N N . TYR B 1 152 ? -4.613 -18.75 9.82 1 97.81 152 TYR B N 1
ATOM 3356 C CA . TYR B 1 152 ? -4.293 -19.078 8.438 1 97.81 152 TYR B CA 1
ATOM 3357 C C . TYR B 1 152 ? -4.879 -20.438 8.055 1 97.81 152 TYR B C 1
ATOM 3359 O O . TYR B 1 152 ? -5.641 -20.547 7.086 1 97.81 152 TYR B O 1
ATOM 3367 N N . LEU B 1 153 ? -4.57 -21.438 8.758 1 97.81 153 LEU B N 1
ATOM 3368 C CA . LEU B 1 153 ? -5 -22.797 8.453 1 97.81 153 LEU B CA 1
ATOM 3369 C C . LEU B 1 153 ? -6.523 -22.906 8.508 1 97.81 153 LEU B C 1
ATOM 3371 O O . LEU B 1 153 ? -7.125 -23.641 7.719 1 97.81 153 LEU B O 1
ATOM 3375 N N . LYS B 1 154 ? -7.078 -22.188 9.367 1 96.75 154 LYS B N 1
ATOM 3376 C CA . LYS B 1 154 ? -8.508 -22.328 9.617 1 96.75 154 LYS B CA 1
ATOM 3377 C C . LYS B 1 154 ? -9.328 -21.5 8.633 1 96.75 154 LYS B C 1
ATOM 3379 O O . LYS B 1 154 ? -10.406 -21.922 8.211 1 96.75 154 LYS B O 1
ATOM 3384 N N . HIS B 1 155 ? -8.773 -20.328 8.227 1 96.81 155 HIS B N 1
ATOM 3385 C CA . HIS B 1 155 ? -9.688 -19.375 7.613 1 96.81 155 HIS B CA 1
ATOM 3386 C C . HIS B 1 155 ? -9.203 -18.969 6.227 1 96.81 155 HIS B C 1
ATOM 3388 O O . HIS B 1 155 ? -9.984 -18.453 5.422 1 96.81 155 HIS B O 1
ATOM 3394 N N . ALA B 1 156 ? -7.895 -19.047 5.945 1 96.94 156 ALA B N 1
ATOM 3395 C CA . ALA B 1 156 ? -7.438 -18.672 4.609 1 96.94 156 ALA B CA 1
ATOM 3396 C C . ALA B 1 156 ? -8.07 -19.562 3.541 1 96.94 156 ALA B C 1
ATOM 3398 O O . ALA B 1 156 ? -8.148 -20.781 3.711 1 96.94 156 ALA B O 1
ATOM 3399 N N . GLN B 1 157 ? -8.438 -18.844 2.598 1 94.81 157 GLN B N 1
ATOM 3400 C CA . GLN B 1 157 ? -8.938 -19.578 1.444 1 94.81 157 GLN B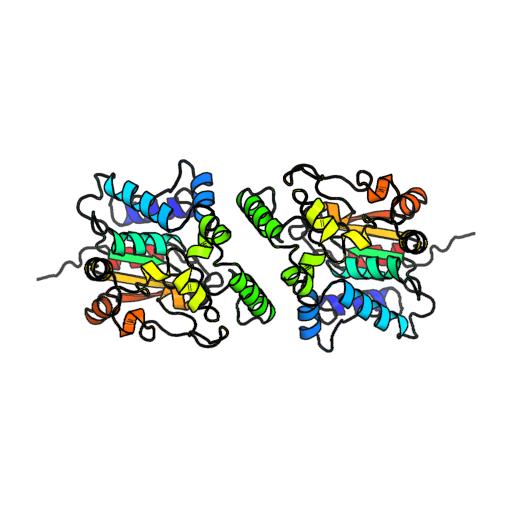 CA 1
ATOM 3401 C C . GLN B 1 157 ? -7.812 -19.938 0.482 1 94.81 157 GLN B C 1
ATOM 3403 O O . GLN B 1 157 ? -6.805 -19.234 0.411 1 94.81 157 GLN B O 1
ATOM 3408 N N . PHE B 1 158 ? -7.695 -21.078 -0.06 1 98.25 158 PHE B N 1
ATOM 3409 C CA . PHE B 1 158 ? -6.906 -21.453 -1.23 1 98.25 158 PHE B CA 1
ATOM 3410 C C . PHE B 1 158 ? -5.582 -22.078 -0.816 1 98.25 158 PHE B C 1
ATOM 3412 O O . PHE B 1 158 ? -5.363 -23.266 -1.024 1 98.25 158 PHE B O 1
ATOM 3419 N N . LEU B 1 159 ? -4.645 -21.234 -0.08 1 98.62 159 LEU B N 1
ATOM 3420 C CA . LEU B 1 159 ? -3.256 -21.656 0.061 1 98.62 159 LEU B CA 1
ATOM 3421 C C . LEU B 1 159 ? -3.145 -22.859 0.998 1 98.62 159 LEU B C 1
ATOM 3423 O O . LEU B 1 159 ? -2.4 -23.812 0.719 1 98.62 159 LEU B O 1
ATOM 3427 N N . PRO B 1 160 ? -3.811 -22.844 2.164 1 98.38 160 PRO B N 1
ATOM 3428 C CA . PRO B 1 160 ? -3.707 -24.031 3.006 1 98.38 160 PRO B CA 1
ATOM 3429 C C . PRO B 1 160 ? -4.148 -25.297 2.285 1 98.38 160 PRO B C 1
ATOM 3431 O O . PRO B 1 160 ? -3.586 -26.375 2.518 1 98.38 160 PRO B O 1
ATOM 3434 N N . ASP B 1 161 ? -5.16 -25.141 1.505 1 98 161 ASP B N 1
ATOM 3435 C CA . ASP B 1 161 ? -5.621 -26.266 0.706 1 98 161 ASP B CA 1
ATOM 3436 C C . ASP B 1 161 ? -4.566 -26.688 -0.318 1 98 161 ASP B C 1
ATOM 3438 O O . ASP B 1 161 ? -4.234 -27.859 -0.438 1 98 161 ASP B O 1
ATOM 3442 N N . LEU B 1 162 ? -4.074 -25.719 -1.028 1 97.94 162 LEU B N 1
ATOM 3443 C CA . LEU B 1 162 ? -3.107 -25.984 -2.094 1 97.94 162 LEU B CA 1
ATOM 3444 C C . LEU B 1 162 ? -1.84 -26.625 -1.539 1 97.94 162 LEU B C 1
ATOM 3446 O O . LEU B 1 162 ? -1.249 -27.484 -2.18 1 97.94 162 LEU B O 1
ATOM 3450 N N . ASN B 1 163 ? -1.458 -26.141 -0.374 1 98.19 163 ASN B N 1
ATOM 3451 C CA . ASN B 1 163 ? -0.282 -26.703 0.286 1 98.19 163 ASN B CA 1
ATOM 3452 C C . ASN B 1 163 ? -0.604 -28.016 0.984 1 98.19 163 ASN B C 1
ATOM 3454 O O . ASN B 1 163 ? 0.275 -28.641 1.588 1 98.19 163 ASN B O 1
ATOM 3458 N N . ASN B 1 164 ? -1.838 -28.406 0.919 1 98.25 164 ASN B N 1
ATOM 3459 C CA . ASN B 1 164 ? -2.305 -29.656 1.521 1 98.25 164 ASN B CA 1
ATOM 3460 C C . ASN B 1 164 ? -1.968 -29.719 3.01 1 98.25 164 ASN B C 1
ATOM 3462 O O . ASN B 1 164 ? -1.521 -30.75 3.506 1 98.25 164 ASN B O 1
ATOM 3466 N N . GLU B 1 165 ? -2.17 -28.609 3.678 1 97.06 165 GLU B N 1
ATOM 3467 C CA . GLU B 1 165 ? -1.773 -28.469 5.078 1 97.06 165 GLU B CA 1
ATOM 3468 C C . GLU B 1 165 ? -2.928 -28.812 6.012 1 97.06 165 GLU B C 1
ATOM 3470 O O . GLU B 1 165 ? -2.752 -28.859 7.23 1 97.06 165 GLU B O 1
ATOM 3475 N N . LYS B 1 166 ? -4 -29.078 5.41 1 93.94 166 LYS B N 1
ATOM 3476 C CA . LYS B 1 166 ? -5.176 -29.422 6.207 1 93.94 166 LYS B CA 1
ATOM 3477 C C . LYS B 1 166 ? -5.32 -30.938 6.34 1 93.94 166 LYS B C 1
ATOM 3479 O O . LYS B 1 166 ? -4.633 -31.688 5.656 1 93.94 166 LYS B O 1
ATOM 3484 N N . THR B 1 167 ? -6.199 -31.297 7.332 1 91.19 167 THR B N 1
ATOM 3485 C CA . THR B 1 167 ? -6.5 -32.719 7.516 1 91.19 167 THR B CA 1
ATOM 3486 C C . THR B 1 167 ? -7.945 -33 7.129 1 91.19 167 THR B C 1
ATOM 3488 O O . THR B 1 167 ? -8.859 -32.25 7.48 1 91.19 167 THR B O 1
ATOM 3491 N N . PRO B 1 168 ? -8.203 -34.062 6.398 1 93.88 168 PRO B N 1
ATOM 3492 C CA . PRO B 1 168 ? -7.211 -35 5.887 1 93.88 168 PRO B CA 1
ATOM 3493 C C . PRO B 1 168 ? -6.473 -34.469 4.656 1 93.88 168 PRO B C 1
ATOM 3495 O O . PRO B 1 168 ? -6.984 -33.594 3.951 1 93.88 168 PRO B O 1
ATOM 3498 N N . ILE B 1 169 ? -5.359 -35.031 4.383 1 95.69 169 ILE B N 1
ATOM 3499 C CA . ILE B 1 169 ? -4.574 -34.719 3.195 1 95.69 169 ILE B CA 1
ATOM 3500 C C . ILE B 1 169 ? -5.301 -35.219 1.948 1 95.69 169 ILE B C 1
ATOM 3502 O O . ILE B 1 169 ? -5.91 -36.281 1.964 1 95.69 169 ILE B O 1
ATOM 3506 N N . ASN B 1 170 ? -5.258 -34.469 0.944 1 97.69 170 ASN B N 1
ATOM 3507 C CA . ASN B 1 170 ? -5.84 -34.844 -0.338 1 97.69 170 ASN B CA 1
ATOM 3508 C C . ASN B 1 170 ? -4.812 -35.531 -1.242 1 97.69 170 ASN B C 1
ATOM 3510 O O . ASN B 1 170 ? -3.959 -34.844 -1.826 1 97.69 170 ASN B O 1
ATOM 3514 N N . GLN B 1 171 ? -4.922 -36.781 -1.459 1 97.94 171 GLN B N 1
ATOM 3515 C CA . GLN B 1 171 ? -3.955 -37.594 -2.209 1 97.94 171 GLN B CA 1
ATOM 3516 C C . GLN B 1 171 ? -3.943 -37.188 -3.684 1 97.94 171 GLN B C 1
ATOM 3518 O O . GLN B 1 171 ? -2.92 -37.312 -4.359 1 97.94 171 GLN B O 1
ATOM 3523 N N . THR B 1 172 ? -5.004 -36.688 -4.188 1 98.31 172 THR B N 1
ATOM 3524 C CA . THR B 1 172 ? -5.117 -36.281 -5.582 1 98.31 172 THR B CA 1
ATOM 3525 C C . THR B 1 172 ? -4.059 -35.25 -5.922 1 98.31 172 THR B C 1
ATOM 3527 O O . THR B 1 172 ? -3.502 -35.25 -7.023 1 98.31 172 THR B O 1
ATOM 3530 N N . TYR B 1 173 ? -3.797 -34.375 -5.059 1 98.56 173 TYR B N 1
ATOM 3531 C CA . TYR B 1 173 ? -2.82 -33.312 -5.293 1 98.56 173 TYR B CA 1
ATOM 3532 C C . TYR B 1 173 ? -1.439 -33.906 -5.566 1 98.56 173 TYR B C 1
ATOM 3534 O O . TYR B 1 173 ? -0.772 -33.5 -6.527 1 98.56 173 TYR B O 1
ATOM 3542 N N . LYS B 1 174 ? -1.08 -34.812 -4.754 1 98.19 174 LYS B N 1
ATOM 3543 C CA . LYS B 1 174 ? 0.211 -35.469 -4.945 1 98.19 174 LYS B CA 1
ATOM 3544 C C . LYS B 1 174 ? 0.232 -36.281 -6.238 1 98.19 174 LYS B C 1
ATOM 3546 O O . LYS B 1 174 ? 1.197 -36.219 -7.004 1 98.19 174 LYS B O 1
ATOM 3551 N N . ASP B 1 175 ? -0.805 -37.062 -6.449 1 98.5 175 ASP B N 1
ATOM 3552 C CA . ASP B 1 175 ? -0.881 -37.906 -7.645 1 98.5 175 ASP B CA 1
ATOM 3553 C C . ASP B 1 175 ? -0.751 -37.062 -8.914 1 98.5 175 ASP B C 1
ATOM 3555 O O . ASP B 1 175 ? -0.059 -37.469 -9.852 1 98.5 175 ASP B O 1
ATOM 3559 N N . ASN B 1 176 ? -1.39 -35.938 -8.891 1 98.75 176 ASN B N 1
ATOM 3560 C CA . ASN B 1 176 ? -1.371 -35.094 -10.07 1 98.75 176 ASN B CA 1
ATOM 3561 C C . ASN B 1 176 ? -0.033 -34.375 -10.219 1 98.75 176 ASN B C 1
ATOM 3563 O O . ASN B 1 176 ? 0.546 -34.34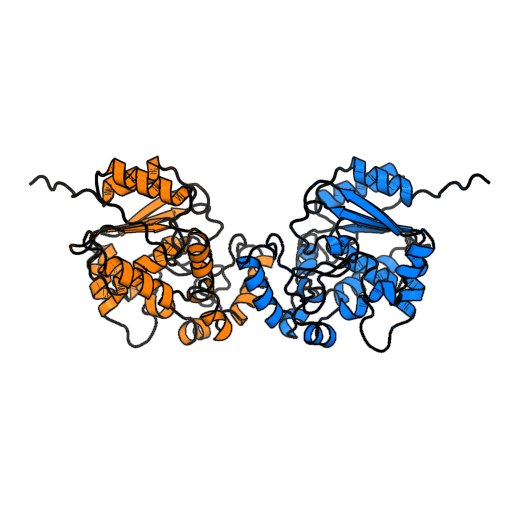4 -11.305 1 98.75 176 ASN B O 1
ATOM 3567 N N . PHE B 1 177 ? 0.448 -33.844 -9.18 1 98.81 177 PHE B N 1
ATOM 3568 C CA . PHE B 1 177 ? 1.633 -32.969 -9.227 1 98.81 177 PHE B CA 1
ATOM 3569 C C . PHE B 1 177 ? 2.859 -33.781 -9.648 1 98.81 177 PHE B C 1
ATOM 3571 O O . PHE B 1 177 ? 3.717 -33.281 -10.375 1 98.81 177 PHE B O 1
ATOM 3578 N N . THR B 1 178 ? 2.934 -35.062 -9.242 1 98.44 178 THR B N 1
ATOM 3579 C CA . THR B 1 178 ? 4.102 -35.875 -9.5 1 98.44 178 THR B CA 1
ATOM 3580 C C . THR B 1 178 ? 4.109 -36.375 -10.953 1 98.44 178 THR B C 1
ATOM 3582 O O . THR B 1 178 ? 5.09 -36.969 -11.406 1 98.44 178 THR B O 1
ATOM 3585 N N . LYS B 1 179 ? 3.08 -36.062 -11.68 1 97.81 179 LYS B N 1
ATOM 3586 C CA . LYS B 1 179 ? 3.021 -36.438 -13.094 1 97.81 179 LYS B CA 1
ATOM 3587 C C . LYS B 1 179 ? 3.824 -35.469 -13.945 1 97.81 179 LYS B C 1
ATOM 3589 O O . LYS B 1 179 ? 4.109 -35.75 -15.109 1 97.81 179 LYS B O 1
ATOM 3594 N N . LEU B 1 180 ? 4.156 -34.312 -13.414 1 98.5 180 LEU B N 1
ATOM 3595 C CA . LEU B 1 180 ? 4.969 -33.344 -14.141 1 98.5 180 LEU B CA 1
ATOM 3596 C C . LEU B 1 180 ? 6.281 -33.969 -14.602 1 98.5 180 LEU B C 1
ATOM 3598 O O . LEU B 1 180 ? 6.906 -34.719 -13.859 1 98.5 180 LEU B O 1
ATOM 3602 N N . GLN B 1 181 ? 6.609 -33.656 -15.805 1 97.62 181 GLN B N 1
ATOM 3603 C CA . GLN B 1 181 ? 7.91 -34.094 -16.328 1 97.62 181 GLN B CA 1
ATOM 3604 C C . GLN B 1 181 ? 9.016 -33.156 -15.836 1 97.62 181 GLN B C 1
ATOM 3606 O O . GLN B 1 181 ? 10.148 -33.594 -15.625 1 97.62 181 GLN B O 1
ATOM 3611 N N . SER B 1 182 ? 8.695 -31.906 -15.734 1 98 182 SER B N 1
ATOM 3612 C CA . SER B 1 182 ? 9.625 -30.922 -15.172 1 98 182 SER B CA 1
ATOM 3613 C C . SER B 1 182 ? 8.875 -29.797 -14.469 1 98 182 SER B C 1
ATOM 3615 O O . SER B 1 182 ? 7.832 -29.344 -14.945 1 98 182 SER B O 1
ATOM 3617 N N . LEU B 1 183 ? 9.359 -29.406 -13.383 1 98.81 183 LEU B N 1
ATOM 3618 C CA . LEU B 1 183 ? 9 -28.188 -12.664 1 98.81 183 LEU B CA 1
ATOM 3619 C C . LEU B 1 183 ? 10.172 -27.219 -12.602 1 98.81 183 LEU B C 1
ATOM 3621 O O . LEU B 1 183 ? 11.172 -27.484 -11.938 1 98.81 183 LEU B O 1
ATOM 3625 N N . VAL B 1 184 ? 10.086 -26.141 -13.32 1 98.88 184 VAL B N 1
ATOM 3626 C CA . VAL B 1 184 ? 11.156 -25.141 -13.375 1 98.88 184 VAL B CA 1
ATOM 3627 C C . VAL B 1 184 ? 10.766 -23.922 -12.547 1 98.88 184 VAL B C 1
ATOM 3629 O O . VAL B 1 184 ? 9.758 -23.281 -12.82 1 98.88 184 VAL B O 1
ATOM 3632 N N . LEU B 1 185 ? 11.508 -23.656 -11.547 1 98.94 185 LEU B N 1
ATOM 3633 C CA . LEU B 1 185 ? 11.25 -22.547 -10.633 1 98.94 185 LEU B CA 1
ATOM 3634 C C . LEU B 1 185 ? 12.242 -21.406 -10.867 1 98.94 185 LEU B C 1
ATOM 3636 O O . LEU B 1 185 ? 13.438 -21.562 -10.586 1 98.94 185 LEU B O 1
ATOM 3640 N N . VAL B 1 186 ? 11.758 -20.312 -11.375 1 98.88 186 VAL B N 1
ATOM 3641 C CA . VAL B 1 186 ? 12.609 -19.172 -11.656 1 98.88 186 VAL B CA 1
ATOM 3642 C C . VAL B 1 186 ? 12.383 -18.078 -10.602 1 98.88 186 VAL B C 1
ATOM 3644 O O . VAL B 1 186 ? 11.289 -17.516 -10.508 1 98.88 186 VAL B O 1
ATOM 3647 N N . ARG B 1 187 ? 13.359 -17.766 -9.844 1 98.75 187 ARG B N 1
ATOM 3648 C CA . ARG B 1 187 ? 13.25 -16.766 -8.773 1 98.75 187 ARG B CA 1
ATOM 3649 C C . ARG B 1 187 ? 13.914 -15.461 -9.172 1 98.75 187 ARG B C 1
ATOM 3651 O O . ARG B 1 187 ? 14.945 -15.461 -9.852 1 98.75 187 ARG B O 1
ATOM 3658 N N . ALA B 1 188 ? 13.352 -14.352 -8.773 1 98.44 188 ALA B N 1
ATOM 3659 C CA . ALA B 1 188 ? 14 -13.055 -8.906 1 98.44 188 ALA B CA 1
ATOM 3660 C C . ALA B 1 188 ? 14.875 -12.75 -7.699 1 98.44 188 ALA B C 1
ATOM 3662 O O . ALA B 1 188 ? 14.375 -12.633 -6.578 1 98.44 188 ALA B O 1
ATOM 3663 N N . ASN B 1 189 ? 16.062 -12.516 -7.934 1 97.69 189 ASN B N 1
ATOM 3664 C CA . ASN B 1 189 ? 17.031 -12.375 -6.84 1 97.69 189 ASN B CA 1
ATOM 3665 C C . ASN B 1 189 ? 16.797 -11.086 -6.055 1 97.69 189 ASN B C 1
ATOM 3667 O O . ASN B 1 189 ? 17.078 -11.023 -4.855 1 97.69 189 ASN B O 1
ATOM 3671 N N . LYS B 1 190 ? 16.281 -10.109 -6.676 1 97.06 190 LYS B N 1
ATOM 3672 C CA . LYS B 1 190 ? 16.047 -8.828 -6.023 1 97.06 190 LYS B CA 1
ATOM 3673 C C . LYS B 1 190 ? 14.562 -8.508 -5.957 1 97.06 190 LYS B C 1
ATOM 3675 O O . LYS B 1 190 ? 14.156 -7.352 -6.117 1 97.06 190 LYS B O 1
ATOM 3680 N N . ASP B 1 191 ? 13.797 -9.547 -5.824 1 97.38 191 ASP B N 1
ATOM 3681 C CA . ASP B 1 191 ? 12.344 -9.383 -5.832 1 97.38 191 ASP B CA 1
ATOM 3682 C C . ASP B 1 191 ? 11.891 -8.492 -4.676 1 97.38 191 ASP B C 1
ATOM 3684 O O . ASP B 1 191 ? 12.227 -8.75 -3.518 1 97.38 191 ASP B O 1
ATOM 3688 N N . THR B 1 192 ? 11.102 -7.477 -5.012 1 93.12 192 THR B N 1
ATOM 3689 C CA . THR B 1 192 ? 10.609 -6.578 -3.973 1 93.12 192 THR B CA 1
ATOM 3690 C C . THR B 1 192 ? 9.094 -6.703 -3.824 1 93.12 192 THR B C 1
ATOM 3692 O O . THR B 1 192 ? 8.469 -5.922 -3.105 1 93.12 192 THR B O 1
ATOM 3695 N N . GLN B 1 193 ? 8.5 -7.637 -4.543 1 93.94 193 GLN B N 1
ATOM 3696 C CA . GLN B 1 193 ? 7.055 -7.816 -4.484 1 93.94 193 GLN B CA 1
ATOM 3697 C C . GLN B 1 193 ? 6.684 -9.039 -3.645 1 93.94 193 GLN B C 1
ATOM 3699 O O . GLN B 1 193 ? 5.598 -9.094 -3.064 1 93.94 193 GLN B O 1
ATOM 3704 N N . VAL B 1 194 ? 7.527 -9.992 -3.68 1 97.38 194 VAL B N 1
ATOM 3705 C CA . VAL B 1 194 ? 7.25 -11.266 -3.021 1 97.38 194 VAL B CA 1
ATOM 3706 C C . VAL B 1 194 ? 8.094 -11.383 -1.752 1 97.38 194 VAL B C 1
ATOM 3708 O O . VAL B 1 194 ? 9.32 -11.414 -1.816 1 97.38 194 VAL B O 1
ATOM 3711 N N . PHE B 1 195 ? 7.355 -11.547 -0.661 1 96.81 195 PHE B N 1
ATOM 3712 C CA . PHE B 1 195 ? 8.055 -11.742 0.603 1 96.81 195 PHE B CA 1
ATOM 3713 C C . PHE B 1 195 ? 7.523 -12.961 1.335 1 96.81 195 PHE B C 1
ATOM 3715 O O . PHE B 1 195 ? 6.324 -13.062 1.601 1 96.81 195 PHE B O 1
ATOM 3722 N N . PRO B 1 196 ? 8.492 -13.844 1.749 1 97.44 196 PRO B N 1
ATOM 3723 C CA . PRO B 1 196 ? 9.883 -13.836 1.3 1 97.44 196 PRO B CA 1
ATOM 3724 C C . PRO B 1 196 ? 10.039 -14.258 -0.161 1 97.44 196 PRO B C 1
ATOM 3726 O O . PRO B 1 196 ? 9.227 -15.031 -0.672 1 97.44 196 PRO B O 1
ATOM 3729 N N . LYS B 1 197 ? 11.055 -13.75 -0.8 1 97.94 197 LYS B N 1
ATOM 3730 C CA . LYS B 1 197 ? 11.258 -14.102 -2.203 1 97.94 197 LYS B CA 1
ATOM 3731 C C . LYS B 1 197 ? 11.484 -15.602 -2.369 1 97.94 197 LYS B C 1
ATOM 3733 O O . LYS B 1 197 ? 11.281 -16.156 -3.451 1 97.94 197 LYS B O 1
ATOM 3738 N N . GLU B 1 198 ? 11.875 -16.312 -1.287 1 98.38 198 GLU B N 1
ATOM 3739 C CA . GLU B 1 198 ? 12.07 -17.766 -1.282 1 98.38 198 GLU B CA 1
ATOM 3740 C C . GLU B 1 198 ? 10.766 -18.5 -1.597 1 98.38 198 GLU B C 1
ATOM 3742 O O . GLU B 1 198 ? 10.789 -19.672 -1.947 1 98.38 198 GLU B O 1
ATOM 3747 N N . SER B 1 199 ? 9.672 -17.797 -1.45 1 98.62 199 SER B N 1
ATOM 3748 C CA . SER B 1 199 ? 8.391 -18.391 -1.812 1 98.62 199 SER B CA 1
ATOM 3749 C C . SER B 1 199 ? 8.359 -18.781 -3.285 1 98.62 199 SER B C 1
ATOM 3751 O O . SER B 1 199 ? 7.617 -19.688 -3.676 1 98.62 199 SER B O 1
ATOM 3753 N N . GLU B 1 200 ? 9.18 -18.156 -4.09 1 98.81 200 GLU B N 1
ATOM 3754 C CA . GLU B 1 200 ? 9.234 -18.453 -5.52 1 98.81 200 GLU B CA 1
ATOM 3755 C C . GLU B 1 200 ? 9.891 -19.812 -5.781 1 98.81 200 GLU B C 1
ATOM 3757 O O . GLU B 1 200 ? 9.781 -20.344 -6.883 1 98.81 200 GLU B O 1
ATOM 3762 N N . TRP B 1 201 ? 10.523 -20.328 -4.75 1 98.81 201 TRP B N 1
ATOM 3763 C CA . TRP B 1 201 ? 11.062 -21.672 -4.738 1 98.81 201 TRP B CA 1
ATOM 3764 C C . TRP B 1 201 ? 10.422 -22.516 -3.637 1 98.81 201 TRP B C 1
ATOM 3766 O O . TRP B 1 201 ? 11.078 -23.359 -3.02 1 98.81 201 TRP B O 1
ATOM 3776 N N . PHE B 1 202 ? 9.242 -22.203 -3.215 1 98.81 202 PHE B N 1
ATOM 3777 C CA . PHE B 1 202 ? 8.43 -22.938 -2.25 1 98.81 202 PHE B CA 1
ATOM 3778 C C . PHE B 1 202 ? 8.977 -22.766 -0.838 1 98.81 202 PHE B C 1
ATOM 3780 O O . PHE B 1 202 ? 8.641 -23.531 0.064 1 98.81 202 PHE B O 1
ATOM 3787 N N . GLY B 1 203 ? 9.789 -21.797 -0.621 1 98.56 203 GLY B N 1
ATOM 3788 C CA . GLY B 1 203 ? 10.188 -21.422 0.729 1 98.56 203 GLY B CA 1
ATOM 3789 C C . GLY B 1 203 ? 9.156 -20.562 1.438 1 98.56 203 GLY B C 1
ATOM 3790 O O . GLY B 1 203 ? 8.164 -20.156 0.832 1 98.56 203 GLY B O 1
ATOM 3791 N N . MET B 1 204 ? 9.43 -20.281 2.742 1 97.88 204 MET B N 1
ATOM 3792 C CA . MET B 1 204 ? 8.469 -19.516 3.543 1 97.88 204 MET B CA 1
ATOM 3793 C C . MET B 1 204 ? 9.125 -18.984 4.812 1 97.88 204 MET B C 1
ATOM 3795 O O . MET B 1 204 ? 10.234 -19.391 5.164 1 97.88 204 MET B O 1
ATOM 3799 N N . TYR B 1 205 ? 8.445 -18.031 5.453 1 97.94 205 TYR B N 1
ATOM 3800 C CA . TYR B 1 205 ? 8.844 -17.672 6.809 1 97.94 205 TYR B CA 1
ATOM 3801 C C . TYR B 1 205 ? 8.539 -18.797 7.781 1 97.94 205 TYR B C 1
ATOM 3803 O O . TYR B 1 205 ? 7.496 -19.453 7.688 1 97.94 205 TYR B O 1
ATOM 3811 N N . GLN B 1 206 ? 9.414 -19.016 8.711 1 98.06 206 GLN B N 1
ATOM 3812 C CA . GLN B 1 206 ? 9.219 -20.031 9.734 1 98.06 206 GLN B CA 1
ATOM 3813 C C . GLN B 1 206 ? 8.031 -19.672 10.633 1 98.06 206 GLN B C 1
ATOM 3815 O O . GLN B 1 206 ? 7.902 -18.531 11.086 1 98.06 206 GLN B O 1
ATOM 3820 N N . ASP B 1 207 ? 7.215 -20.656 10.891 1 97.12 207 ASP B N 1
ATOM 3821 C CA . ASP B 1 207 ? 6.043 -20.453 11.734 1 97.12 207 ASP B CA 1
ATOM 3822 C C . ASP B 1 207 ? 6.441 -19.938 13.117 1 97.12 207 ASP B C 1
ATOM 3824 O O . ASP B 1 207 ? 7.387 -20.453 13.727 1 97.12 207 ASP B O 1
ATOM 3828 N N . GLY B 1 208 ? 5.746 -18.938 13.57 1 95.69 208 GLY B N 1
ATOM 3829 C CA . GLY B 1 208 ? 5.973 -18.406 14.906 1 95.69 208 GLY B CA 1
ATOM 3830 C C . GLY B 1 208 ? 7.148 -17.453 14.969 1 95.69 208 GLY B C 1
ATOM 3831 O O . GLY B 1 208 ? 7.445 -16.891 16.031 1 95.69 208 GLY B O 1
ATOM 3832 N N . ASP B 1 209 ? 7.812 -17.234 13.82 1 91.81 209 ASP B N 1
ATOM 3833 C CA . ASP B 1 209 ? 8.977 -16.359 13.711 1 91.81 209 ASP B CA 1
ATOM 3834 C C . ASP B 1 209 ? 8.609 -15.023 13.07 1 91.81 209 ASP B C 1
ATOM 3836 O O . ASP B 1 209 ? 7.988 -14.984 12.008 1 91.81 209 ASP B O 1
ATOM 3840 N N . PRO B 1 210 ? 8.82 -13.93 13.812 1 90.75 210 PRO B N 1
ATOM 3841 C CA . PRO B 1 210 ? 8.406 -12.625 13.289 1 90.75 210 PRO B CA 1
ATOM 3842 C C . PRO B 1 210 ? 9.18 -12.211 12.047 1 90.75 210 PRO B C 1
ATOM 3844 O O . PRO B 1 210 ? 9.914 -11.219 12.078 1 90.75 210 PRO B O 1
ATOM 3847 N N . TYR B 1 211 ? 9.07 -12.883 10.984 1 92.62 211 TYR B N 1
ATOM 3848 C CA . TYR B 1 211 ? 9.555 -12.594 9.641 1 92.62 211 TYR B CA 1
ATOM 3849 C C . TYR B 1 211 ? 11.078 -12.602 9.602 1 92.62 211 TYR B C 1
ATOM 3851 O O . TYR B 1 211 ? 11.688 -11.867 8.812 1 92.62 211 TYR B O 1
ATOM 3859 N N . LYS B 1 212 ? 11.742 -13.336 10.391 1 92.81 212 LYS B N 1
ATOM 3860 C CA . LYS B 1 212 ? 13.195 -13.32 10.523 1 92.81 212 LYS B CA 1
ATOM 3861 C C . LYS B 1 212 ? 13.812 -14.539 9.844 1 92.81 212 LYS B C 1
ATOM 3863 O O . LYS B 1 212 ? 14.734 -14.406 9.031 1 92.81 212 LYS B O 1
ATOM 3868 N N . THR B 1 213 ? 13.312 -15.688 10.148 1 97.44 213 THR B N 1
ATOM 3869 C CA . THR B 1 213 ? 13.867 -16.922 9.617 1 97.44 213 THR B CA 1
ATOM 3870 C C . THR B 1 213 ? 13.078 -17.391 8.398 1 97.44 213 THR B C 1
ATOM 3872 O O . THR B 1 213 ? 11.852 -17.484 8.445 1 97.44 213 THR B O 1
ATOM 3875 N N . VAL B 1 214 ? 13.805 -17.688 7.391 1 98 214 VAL B N 1
ATOM 3876 C CA . VAL B 1 214 ? 13.188 -18.203 6.168 1 98 214 VAL B CA 1
ATOM 3877 C C . VAL B 1 214 ? 13.594 -19.656 5.949 1 98 214 VAL B C 1
ATOM 3879 O O . VAL B 1 214 ? 14.781 -19.984 6.012 1 98 214 VAL B O 1
ATOM 3882 N N . LEU B 1 215 ? 12.602 -20.484 5.781 1 98.62 215 LEU B N 1
ATOM 3883 C CA . LEU B 1 215 ? 12.828 -21.875 5.41 1 98.62 215 LEU B CA 1
ATOM 3884 C C . LEU B 1 215 ? 13 -22.016 3.902 1 98.62 215 LEU B C 1
ATOM 3886 O O . LEU B 1 215 ? 12.242 -21.438 3.129 1 98.62 215 LEU B O 1
ATOM 3890 N N . GLY B 1 216 ? 13.961 -22.781 3.543 1 98.12 216 GLY B N 1
ATOM 3891 C CA . GLY B 1 216 ? 14.211 -23.047 2.135 1 98.12 216 GLY B CA 1
ATOM 3892 C C . GLY B 1 216 ? 13.344 -24.141 1.568 1 98.12 216 GLY B C 1
ATOM 3893 O O . GLY B 1 216 ? 12.469 -24.672 2.262 1 98.12 216 GLY B O 1
ATOM 3894 N N . PHE B 1 217 ? 13.609 -24.5 0.356 1 98.5 217 PHE B N 1
ATOM 3895 C CA . PHE B 1 217 ? 12.836 -25.391 -0.492 1 98.5 217 PHE B CA 1
ATOM 3896 C C . PHE B 1 217 ? 12.562 -26.719 0.223 1 98.5 217 PHE B C 1
ATOM 3898 O O . PHE B 1 217 ? 11.414 -27.156 0.317 1 98.5 217 PHE B O 1
ATOM 3905 N N . ASN B 1 218 ? 13.555 -27.297 0.805 1 98.31 218 ASN B N 1
ATOM 3906 C CA . ASN B 1 218 ? 13.406 -28.656 1.34 1 98.31 218 ASN B CA 1
ATOM 3907 C C . ASN B 1 218 ? 13.273 -28.641 2.859 1 98.31 218 ASN B C 1
ATOM 3909 O O . ASN B 1 218 ? 13.383 -29.688 3.504 1 98.31 218 ASN B O 1
ATOM 3913 N N . GLU B 1 219 ? 13.055 -27.438 3.402 1 98.44 219 GLU B N 1
ATOM 3914 C CA . GLU B 1 219 ? 12.969 -27.312 4.855 1 98.44 219 GLU B CA 1
ATOM 3915 C C . GLU B 1 219 ? 11.523 -27.172 5.312 1 98.44 219 GLU B C 1
ATOM 3917 O O . GLU B 1 219 ? 11.242 -27.188 6.512 1 98.44 219 GLU B O 1
ATOM 3922 N N . THR B 1 220 ? 10.656 -27.109 4.383 1 97.81 220 THR B N 1
ATOM 3923 C CA . THR B 1 220 ? 9.25 -26.875 4.695 1 97.81 220 THR B CA 1
ATOM 3924 C C . THR B 1 220 ? 8.539 -28.188 4.988 1 97.81 220 THR B C 1
ATOM 3926 O O . THR B 1 220 ? 8.984 -29.25 4.543 1 97.81 220 THR B O 1
ATOM 3929 N N . ARG B 1 221 ? 7.457 -28.125 5.684 1 96.44 221 ARG B N 1
ATOM 3930 C CA . ARG B 1 221 ? 6.695 -29.312 6.031 1 96.44 221 ARG B CA 1
ATOM 3931 C C . ARG B 1 221 ? 6.18 -30.031 4.781 1 96.44 221 ARG B C 1
ATOM 3933 O O . ARG B 1 221 ? 6.199 -31.25 4.703 1 96.44 221 ARG B O 1
ATOM 3940 N N . TRP B 1 222 ? 5.684 -29.203 3.836 1 98 222 TRP B N 1
ATOM 3941 C CA . TRP B 1 222 ? 5.078 -29.828 2.662 1 98 222 TRP B CA 1
ATOM 3942 C C . TRP B 1 222 ? 6.117 -30.609 1.869 1 98 222 TRP B C 1
ATOM 3944 O O . TRP B 1 222 ? 5.785 -31.594 1.215 1 98 222 TRP B O 1
ATOM 3954 N N . TYR B 1 223 ? 7.398 -30.188 1.898 1 98.56 223 TYR B N 1
ATOM 3955 C CA . TYR B 1 223 ? 8.445 -30.984 1.272 1 98.56 223 TYR B CA 1
ATOM 3956 C C . TYR B 1 223 ? 8.789 -32.219 2.119 1 98.56 223 TYR B C 1
ATOM 3958 O O . TYR B 1 223 ? 8.828 -33.344 1.611 1 98.56 223 TYR B O 1
ATOM 3966 N N . GLN B 1 224 ? 9 -32 3.432 1 98.56 224 GLN B N 1
ATOM 3967 C CA . GLN B 1 224 ? 9.469 -33.062 4.324 1 98.56 224 GLN B CA 1
ATOM 3968 C C . GLN B 1 224 ? 8.445 -34.188 4.414 1 98.56 224 GLN B C 1
ATOM 3970 O O . GLN B 1 224 ? 8.82 -35.375 4.492 1 98.56 224 GLN B O 1
ATOM 3975 N N . GLU B 1 225 ? 7.199 -33.844 4.383 1 98.19 225 GLU B N 1
ATOM 3976 C CA . GLU B 1 225 ? 6.145 -34.844 4.484 1 98.19 225 GLU B CA 1
ATOM 3977 C C . GLU B 1 225 ? 5.559 -35.156 3.111 1 98.19 225 GLU B C 1
ATOM 3979 O O . GLU B 1 225 ? 4.594 -35.938 3.006 1 98.19 225 GLU B O 1
ATOM 3984 N N . ASP B 1 226 ? 6.09 -34.625 2.1 1 98.56 226 ASP B N 1
ATOM 3985 C CA . ASP B 1 226 ? 5.703 -34.812 0.704 1 98.56 226 ASP B CA 1
ATOM 3986 C C . ASP B 1 226 ? 4.195 -34.656 0.528 1 98.56 226 ASP B C 1
ATOM 3988 O O . ASP B 1 226 ? 3.547 -35.531 -0.041 1 98.56 226 ASP B O 1
ATOM 3992 N N . LEU B 1 227 ? 3.674 -33.531 0.996 1 98.5 227 LEU B N 1
ATOM 3993 C CA . LEU B 1 227 ? 2.234 -33.375 1.162 1 98.5 227 LEU B CA 1
ATOM 3994 C C . LEU B 1 227 ? 1.538 -33.281 -0.192 1 98.5 227 LEU B C 1
ATOM 3996 O O . LEU B 1 227 ? 0.358 -33.625 -0.31 1 98.5 227 LEU B O 1
ATOM 4000 N N . PHE B 1 228 ? 2.229 -32.781 -1.226 1 98.62 228 PHE B N 1
ATOM 4001 C CA . PHE B 1 228 ? 1.577 -32.688 -2.527 1 98.62 228 PHE B CA 1
ATOM 4002 C C . PHE B 1 228 ? 2.508 -33.188 -3.629 1 98.62 228 PHE B C 1
ATOM 4004 O O . PHE B 1 228 ? 2.268 -32.938 -4.812 1 98.62 228 PHE B O 1
ATOM 4011 N N . GLY B 1 229 ? 3.631 -33.875 -3.242 1 98.56 229 GLY B N 1
ATOM 4012 C CA . GLY B 1 229 ? 4.461 -34.594 -4.207 1 98.56 229 GLY B CA 1
ATOM 4013 C C . GLY B 1 229 ? 5.707 -33.812 -4.594 1 98.56 229 GLY B C 1
ATOM 4014 O O . GLY B 1 229 ? 6.434 -34.219 -5.508 1 98.56 229 GLY B O 1
ATOM 4015 N N . LEU B 1 230 ? 5.984 -32.688 -3.877 1 98.81 230 LEU B N 1
ATOM 4016 C CA . LEU B 1 230 ? 7.141 -31.859 -4.203 1 98.81 230 LEU B CA 1
ATOM 4017 C C . LEU B 1 230 ? 8.438 -32.625 -4.004 1 98.81 230 LEU B C 1
ATOM 4019 O O . LEU B 1 230 ? 9.328 -32.594 -4.852 1 98.81 230 LEU B O 1
ATOM 4023 N N . ARG B 1 231 ? 8.578 -33.281 -2.863 1 98.81 231 ARG B N 1
ATOM 4024 C CA . ARG B 1 231 ? 9.766 -34.094 -2.596 1 98.81 231 ARG B CA 1
ATOM 4025 C C . ARG B 1 231 ? 9.914 -35.188 -3.621 1 98.81 231 ARG B C 1
ATOM 4027 O O . ARG B 1 231 ? 11.016 -35.469 -4.105 1 98.81 231 ARG B O 1
ATOM 4034 N N . THR B 1 232 ? 8.836 -35.875 -3.893 1 98.75 232 THR B N 1
ATOM 4035 C CA . THR B 1 232 ? 8.852 -36.938 -4.887 1 98.75 232 THR B CA 1
ATOM 4036 C C . THR B 1 232 ? 9.359 -36.406 -6.227 1 98.75 232 THR B C 1
ATOM 4038 O O . THR B 1 232 ? 10.219 -37.031 -6.852 1 98.75 232 THR B O 1
ATOM 4041 N N . LEU B 1 233 ? 8.883 -35.25 -6.672 1 98.5 233 LEU B N 1
ATOM 4042 C CA . LEU B 1 233 ? 9.328 -34.656 -7.922 1 98.5 233 LEU B CA 1
ATOM 4043 C C . LEU B 1 233 ? 10.812 -34.312 -7.859 1 98.5 233 LEU B C 1
ATOM 4045 O O . LEU B 1 233 ? 11.547 -34.531 -8.828 1 98.5 233 LEU B O 1
ATOM 4049 N N . ASP B 1 234 ? 11.18 -33.781 -6.75 1 98.69 234 ASP B N 1
ATOM 4050 C CA . ASP B 1 234 ? 12.57 -33.375 -6.562 1 98.69 234 ASP B CA 1
ATOM 4051 C C . ASP B 1 234 ? 13.508 -34.562 -6.602 1 98.69 234 ASP B C 1
ATOM 4053 O O . ASP B 1 234 ? 14.539 -34.531 -7.285 1 98.69 234 ASP B O 1
ATOM 4057 N N . LYS B 1 235 ? 13.211 -35.594 -5.922 1 98.56 235 LYS B N 1
ATOM 4058 C CA . LYS B 1 235 ? 14.039 -36.781 -5.855 1 98.56 235 LYS B CA 1
ATOM 4059 C C . LYS B 1 235 ? 14.117 -37.469 -7.215 1 98.56 235 LYS B C 1
ATOM 4061 O O . LYS B 1 235 ? 15.086 -38.156 -7.508 1 98.56 235 LYS B O 1
ATOM 4066 N N . ALA B 1 236 ? 13.133 -37.312 -8.016 1 98.31 236 ALA B N 1
ATOM 4067 C CA . ALA B 1 236 ? 13.125 -37.875 -9.367 1 98.31 236 ALA B CA 1
ATOM 4068 C C . ALA B 1 236 ? 13.938 -37 -10.32 1 98.31 236 ALA B C 1
ATOM 4070 O O . ALA B 1 236 ? 14.039 -37.312 -11.516 1 98.31 236 ALA B O 1
ATOM 4071 N N . GLY B 1 237 ? 14.508 -35.938 -9.82 1 97.94 237 GLY B N 1
ATOM 4072 C CA . GLY B 1 237 ? 15.336 -35.062 -10.633 1 97.94 237 GLY B CA 1
ATOM 4073 C C . GLY B 1 237 ? 14.531 -34.156 -11.547 1 97.94 237 GLY B C 1
ATOM 4074 O O . GLY B 1 237 ? 15.039 -33.688 -12.562 1 97.94 237 GLY B O 1
ATOM 4075 N N . LYS B 1 238 ? 13.289 -33.906 -11.195 1 98.19 238 LYS B N 1
ATOM 4076 C CA . LYS B 1 238 ? 12.383 -33.219 -12.109 1 98.19 238 LYS B CA 1
ATOM 4077 C C . LYS B 1 238 ? 12.164 -31.781 -11.688 1 98.19 238 LYS B C 1
ATOM 4079 O O . LYS B 1 238 ? 11.453 -31.031 -12.359 1 98.19 238 LYS B O 1
ATOM 4084 N N . VAL B 1 239 ? 12.742 -31.25 -10.594 1 98.81 239 VAL B N 1
ATOM 4085 C CA . VAL B 1 239 ? 12.641 -29.875 -10.148 1 98.81 239 VAL B CA 1
ATOM 4086 C C . VAL B 1 239 ? 13.922 -29.109 -10.508 1 98.81 239 VAL B C 1
ATOM 4088 O O . VAL B 1 239 ? 15.023 -29.578 -10.219 1 98.81 239 VAL B O 1
ATOM 4091 N N . HIS B 1 240 ? 13.805 -28.016 -11.133 1 98.69 240 HIS B N 1
ATOM 4092 C CA . HIS B 1 240 ? 14.938 -27.219 -11.602 1 98.69 240 HIS B CA 1
ATOM 4093 C C . HIS B 1 240 ? 14.859 -25.797 -11.086 1 98.69 240 HIS B C 1
ATOM 4095 O O . HIS B 1 240 ? 13.797 -25.156 -11.148 1 98.69 240 HIS B O 1
ATOM 4101 N N . PHE B 1 241 ? 15.969 -25.297 -10.562 1 98.75 241 PHE B N 1
ATOM 4102 C CA . PHE B 1 241 ? 16.031 -23.969 -9.969 1 98.75 241 PHE B CA 1
ATOM 4103 C C . PHE B 1 241 ? 16.812 -23.016 -10.859 1 98.75 241 PHE B C 1
ATOM 4105 O O . PHE B 1 241 ? 17.969 -23.281 -11.203 1 98.75 241 PHE B O 1
ATOM 4112 N N . LEU B 1 242 ? 16.188 -21.969 -11.242 1 98.69 242 LEU B N 1
ATOM 4113 C CA . LEU B 1 242 ? 16.812 -20.891 -11.984 1 98.69 242 LEU B CA 1
ATOM 4114 C C . LEU B 1 242 ? 16.578 -19.547 -11.297 1 98.69 242 LEU B C 1
ATOM 4116 O O . LEU B 1 242 ? 15.789 -19.469 -10.352 1 98.69 242 LEU B O 1
ATOM 4120 N N . SER B 1 243 ? 17.328 -18.484 -11.711 1 98.31 243 SER B N 1
ATOM 4121 C CA . SER B 1 243 ? 17.125 -17.172 -11.125 1 98.31 243 SER B CA 1
ATOM 4122 C C . SER B 1 243 ? 17.391 -16.062 -12.141 1 98.31 243 SER B C 1
ATOM 4124 O O . SER B 1 243 ? 18.078 -16.297 -13.148 1 98.31 243 SER B O 1
ATOM 4126 N N . THR B 1 244 ? 16.766 -14.984 -11.938 1 98 244 THR B N 1
ATOM 4127 C CA . THR B 1 244 ? 17.078 -13.742 -12.648 1 98 244 THR B CA 1
ATOM 4128 C C . THR B 1 244 ? 17.656 -12.703 -11.695 1 98 244 THR B C 1
ATOM 4130 O O . THR B 1 244 ? 17.391 -12.734 -10.492 1 98 244 THR B O 1
ATOM 4133 N N . ASP B 1 245 ? 18.438 -11.75 -12.164 1 95.75 245 ASP B N 1
ATOM 4134 C CA . ASP B 1 245 ? 19.156 -10.82 -11.305 1 95.75 245 ASP B CA 1
ATOM 4135 C C . ASP B 1 245 ? 18.281 -9.625 -10.945 1 95.75 245 ASP B C 1
ATOM 4137 O O . ASP B 1 245 ? 18.516 -8.961 -9.93 1 95.75 245 ASP B O 1
ATOM 4141 N N . GLY B 1 246 ? 17.344 -9.43 -11.57 1 95.31 246 GLY B N 1
ATOM 4142 C CA . GLY B 1 246 ? 16.562 -8.211 -11.406 1 95.31 246 GLY B CA 1
ATOM 4143 C C . GLY B 1 246 ? 15.43 -8.344 -10.422 1 95.31 246 GLY B C 1
ATOM 4144 O O . GLY B 1 246 ? 15.43 -9.242 -9.57 1 95.31 246 GLY B O 1
ATOM 4145 N N . ASP B 1 247 ? 14.594 -7.336 -10.438 1 95.88 247 ASP B N 1
ATOM 4146 C CA . ASP B 1 247 ? 13.398 -7.273 -9.609 1 95.88 247 ASP B CA 1
ATOM 4147 C C . ASP B 1 247 ? 12.273 -8.125 -10.203 1 95.88 247 ASP B C 1
ATOM 4149 O O . ASP B 1 247 ? 12.477 -8.82 -11.203 1 95.88 247 ASP B O 1
ATOM 4153 N N . HIS B 1 248 ? 11.188 -8.156 -9.578 1 95.06 248 HIS B N 1
ATOM 4154 C CA . HIS B 1 248 ? 10.016 -8.953 -9.922 1 95.06 248 HIS B CA 1
ATOM 4155 C C . HIS B 1 248 ? 9.641 -8.766 -11.383 1 95.06 248 HIS B C 1
ATOM 4157 O O . HIS B 1 248 ? 9.453 -7.641 -11.844 1 95.06 248 HIS B O 1
ATOM 4163 N N . LEU B 1 249 ? 9.57 -9.891 -12.125 1 94.25 249 LEU B N 1
ATOM 4164 C CA . LEU B 1 249 ? 9.172 -9.984 -13.523 1 94.25 249 LEU B CA 1
ATOM 4165 C C . LEU B 1 249 ? 10.086 -9.148 -14.414 1 94.25 249 LEU B C 1
ATOM 4167 O O . LEU B 1 249 ? 9.656 -8.617 -15.438 1 94.25 249 LEU B O 1
ATOM 4171 N N . ARG B 1 250 ? 11.289 -8.906 -13.914 1 93.5 250 ARG B N 1
ATOM 4172 C CA . ARG B 1 250 ? 12.328 -8.305 -14.734 1 93.5 250 ARG B CA 1
ATOM 4173 C C . ARG B 1 250 ? 13.266 -9.367 -15.297 1 93.5 250 ARG B C 1
ATOM 4175 O O . ARG B 1 250 ? 14.164 -9.844 -14.594 1 93.5 250 ARG B O 1
ATOM 4182 N N . PHE B 1 251 ? 13.094 -9.695 -16.531 1 94.69 251 PHE B N 1
ATOM 4183 C CA . PHE B 1 251 ? 13.93 -10.656 -17.25 1 94.69 251 PHE B CA 1
ATOM 4184 C C . PHE B 1 251 ? 13.867 -10.406 -18.75 1 94.69 251 PHE B C 1
ATOM 4186 O O . PHE B 1 251 ? 12.969 -9.719 -19.234 1 94.69 251 PHE B O 1
ATOM 4193 N N . SER B 1 252 ? 14.812 -10.883 -19.469 1 94.44 252 SER B N 1
ATOM 4194 C CA . SER B 1 252 ? 14.844 -10.688 -20.906 1 94.44 252 SER B CA 1
ATOM 4195 C C . SER B 1 252 ? 14.039 -11.758 -21.641 1 94.44 252 SER B C 1
ATOM 4197 O O . SER B 1 252 ? 13.891 -12.875 -21.125 1 94.44 252 SER B O 1
ATOM 4199 N N . VAL B 1 253 ? 13.547 -11.391 -22.797 1 94.12 253 VAL B N 1
ATOM 4200 C CA . VAL B 1 253 ? 12.852 -12.352 -23.641 1 94.12 253 VAL B CA 1
ATOM 4201 C C . VAL B 1 253 ? 13.805 -13.484 -24.016 1 94.12 253 VAL B C 1
ATOM 4203 O O . VAL B 1 253 ? 13.391 -14.641 -24.125 1 94.12 253 VAL B O 1
ATOM 4206 N N . GLU B 1 254 ? 15.039 -13.125 -24.203 1 95.81 254 GLU B N 1
ATOM 4207 C CA . GLU B 1 254 ? 16.047 -14.125 -24.531 1 95.81 254 GLU B CA 1
ATOM 4208 C C . GLU B 1 254 ? 16.172 -15.164 -23.422 1 95.81 254 GLU B C 1
ATOM 4210 O O . GLU B 1 254 ? 16.281 -16.359 -23.703 1 95.81 254 GLU B O 1
ATOM 4215 N N . PHE B 1 255 ? 16.203 -14.727 -22.203 1 97.62 255 PHE B N 1
ATOM 4216 C CA . PHE B 1 255 ? 16.266 -15.648 -21.078 1 97.62 255 PHE B CA 1
ATOM 4217 C C . PHE B 1 255 ? 15.047 -16.562 -21.078 1 97.62 255 PHE B C 1
ATOM 4219 O O . PHE B 1 255 ? 15.18 -17.781 -20.953 1 97.62 255 PHE B O 1
ATOM 4226 N N . LEU B 1 256 ? 13.906 -15.969 -21.203 1 97.19 256 LEU B N 1
ATOM 4227 C CA . LEU B 1 256 ? 12.656 -16.719 -21.234 1 97.19 256 LEU B CA 1
ATOM 4228 C C . LEU B 1 256 ? 12.688 -17.797 -22.312 1 97.19 256 LEU B C 1
ATOM 4230 O O . LEU B 1 256 ? 12.367 -18.953 -22.047 1 97.19 256 LEU B O 1
ATOM 4234 N N . LEU B 1 257 ? 13.062 -17.438 -23.516 1 96.62 257 LEU B N 1
ATOM 4235 C CA . LEU B 1 257 ? 13.078 -18.375 -24.625 1 96.62 257 LEU B CA 1
ATOM 4236 C C . LEU B 1 257 ? 14.102 -19.484 -24.406 1 96.62 257 LEU B C 1
ATOM 4238 O O . LEU B 1 257 ? 13.883 -20.625 -24.812 1 96.62 257 LEU B O 1
ATOM 4242 N N . GLY B 1 258 ? 15.227 -19.125 -23.75 1 96.94 258 GLY B N 1
ATOM 4243 C CA . GLY B 1 258 ? 16.188 -20.141 -23.391 1 96.94 258 GLY B CA 1
ATOM 4244 C C . GLY B 1 258 ? 15.617 -21.203 -22.453 1 96.94 258 GLY B C 1
ATOM 4245 O O . GLY B 1 258 ? 15.867 -22.391 -22.625 1 96.94 258 GLY B O 1
ATOM 4246 N N . VAL B 1 259 ? 14.867 -20.75 -21.484 1 97.69 259 VAL B N 1
ATOM 4247 C CA . VAL B 1 259 ? 14.258 -21.656 -20.516 1 97.69 259 VAL B CA 1
ATOM 4248 C C . VAL B 1 259 ? 13.219 -22.531 -21.219 1 97.69 259 VAL B C 1
ATOM 4250 O O . VAL B 1 259 ? 13.188 -23.75 -21.031 1 97.69 259 VAL B O 1
ATOM 4253 N N . VAL B 1 260 ? 12.391 -21.938 -22.047 1 96.31 260 VAL B N 1
ATOM 4254 C CA . VAL B 1 260 ? 11.328 -22.641 -22.75 1 96.31 260 VAL B CA 1
ATOM 4255 C C . VAL B 1 260 ? 11.938 -23.672 -23.703 1 96.31 260 VAL B C 1
ATOM 4257 O O . VAL B 1 260 ? 11.422 -24.781 -23.828 1 96.31 260 VAL B O 1
ATOM 4260 N N . ASP B 1 261 ? 12.992 -23.312 -24.375 1 95 261 ASP B N 1
ATOM 4261 C CA . ASP B 1 261 ? 13.672 -24.219 -25.297 1 95 261 ASP B CA 1
ATOM 4262 C C . ASP B 1 261 ? 14.195 -25.453 -24.562 1 95 261 ASP B C 1
ATOM 4264 O O . ASP B 1 261 ? 14.086 -26.578 -25.062 1 95 261 ASP B O 1
ATOM 4268 N N . LYS B 1 262 ? 14.68 -25.203 -23.438 1 95.88 262 LYS B N 1
ATOM 4269 C CA . LYS B 1 262 ? 15.32 -26.281 -22.688 1 95.88 262 LYS B CA 1
ATOM 4270 C C . LYS B 1 262 ? 14.289 -27.25 -22.125 1 95.88 262 LYS B C 1
ATOM 4272 O O . LYS B 1 262 ? 14.5 -28.469 -22.141 1 95.88 262 LYS B O 1
ATOM 4277 N N . TYR B 1 263 ? 13.172 -26.734 -21.703 1 96.5 263 TYR B N 1
ATOM 4278 C CA . TYR B 1 263 ? 12.328 -27.609 -20.891 1 96.5 263 TYR B CA 1
ATOM 4279 C C . TYR B 1 263 ? 11.047 -27.984 -21.625 1 96.5 263 TYR B C 1
ATOM 4281 O O . TYR B 1 263 ? 10.344 -28.906 -21.234 1 96.5 263 TYR B O 1
ATOM 4289 N N . PHE B 1 264 ? 10.711 -27.281 -22.688 1 93.62 264 PHE B N 1
ATOM 4290 C CA . PHE B 1 264 ? 9.5 -27.625 -23.422 1 93.62 264 PHE B CA 1
ATOM 4291 C C . PHE B 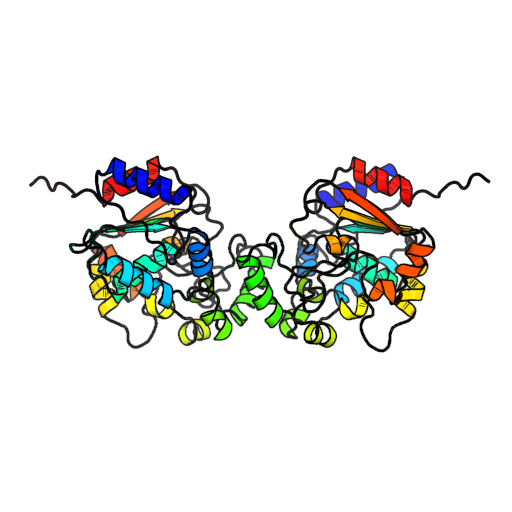1 264 ? 9.82 -28.484 -24.625 1 93.62 264 PHE B C 1
ATOM 4293 O O . PHE B 1 264 ? 8.945 -29.156 -25.172 1 93.62 264 PHE B O 1
ATOM 4300 N N . ARG B 1 265 ? 10.984 -28.438 -25.203 1 82.62 265 ARG B N 1
ATOM 4301 C CA . ARG B 1 265 ? 11.336 -29.266 -26.344 1 82.62 265 ARG B CA 1
ATOM 4302 C C . ARG B 1 265 ? 11.633 -30.703 -25.922 1 82.62 265 ARG B C 1
ATOM 4304 O O . ARG B 1 265 ? 12.234 -30.938 -24.875 1 82.62 265 ARG B O 1
ATOM 4311 N N . PRO B 1 266 ? 10.938 -31.672 -26.641 1 64.06 266 PRO B N 1
ATOM 4312 C CA . PRO B 1 266 ? 11.156 -33.094 -26.375 1 64.06 266 PRO B CA 1
ATOM 4313 C C . PRO B 1 266 ? 12.641 -33.469 -26.312 1 64.06 266 PRO B C 1
ATOM 4315 O O . PRO B 1 266 ? 13.445 -32.906 -27.062 1 64.06 266 PRO B O 1
ATOM 4318 N N . GLN B 1 267 ? 13.188 -33.719 -25.094 1 51.44 267 GLN B N 1
ATOM 4319 C CA . GLN B 1 267 ? 14.547 -34.219 -25.016 1 51.44 267 GLN B CA 1
ATOM 4320 C C . GLN B 1 267 ? 14.766 -35.344 -26 1 51.44 267 GLN B C 1
ATOM 4322 O O . GLN B 1 267 ? 13.969 -36.281 -26.062 1 51.44 267 GLN B O 1
ATOM 4327 N N . ILE B 1 268 ? 15.062 -35.031 -27.266 1 43.12 268 ILE B N 1
ATOM 4328 C CA . ILE B 1 268 ? 15.477 -36.094 -28.172 1 43.12 268 ILE B CA 1
ATOM 4329 C C . ILE B 1 268 ? 16.375 -37.094 -27.453 1 43.12 268 ILE B C 1
ATOM 4331 O O . ILE B 1 268 ? 17.484 -36.75 -27.016 1 43.12 268 ILE B O 1
ATOM 4335 N N . VAL B 1 269 ? 15.812 -37.938 -26.672 1 41.78 269 VAL B N 1
ATOM 4336 C CA . VAL B 1 269 ? 16.578 -39.094 -26.203 1 41.78 269 VAL B CA 1
ATOM 4337 C C . VAL B 1 269 ? 17.234 -39.781 -27.391 1 41.78 269 VAL B C 1
ATOM 4339 O O . VAL B 1 269 ? 16.547 -40.281 -28.281 1 41.78 269 VAL B O 1
ATOM 4342 N N . THR B 1 270 ? 18.359 -39.25 -27.812 1 32.91 270 THR B N 1
ATOM 4343 C CA . THR B 1 270 ? 19.125 -40.125 -28.688 1 32.91 270 THR B CA 1
ATOM 4344 C C . THR B 1 270 ? 19.266 -41.531 -28.078 1 32.91 270 THR B C 1
ATOM 4346 O O . THR B 1 270 ? 19.734 -41.656 -26.953 1 32.91 270 THR B O 1
ATOM 4349 N N . SER B 1 271 ? 18.422 -42.344 -28.484 1 30.19 271 SER B N 1
ATOM 4350 C CA . SER B 1 271 ? 18.766 -43.75 -28.281 1 30.19 271 SER B CA 1
ATOM 4351 C C . SER B 1 271 ? 20.172 -44.031 -28.797 1 30.19 271 SER B C 1
ATOM 4353 O O . SER B 1 271 ? 20.578 -43.5 -29.828 1 30.19 271 SER B O 1
#